Protein AF-A0A9P0HKT9-F1 (afdb_monomer)

Solvent-accessible surface area (backbone atoms only — not comparable to full-atom values): 26488 Å² total; per-residue (Å²): 141,79,86,85,72,79,62,74,53,75,41,81,92,65,44,32,40,42,47,55,76,70,94,88,58,95,70,80,57,99,74,50,82,69,43,36,31,47,31,51,54,94,96,38,82,43,80,47,64,74,95,75,92,70,64,68,67,42,55,51,41,48,60,71,50,47,49,56,49,53,53,52,57,72,70,48,70,85,82,59,90,64,77,60,66,41,68,87,40,60,63,69,60,31,54,53,42,30,54,52,49,43,72,70,41,48,71,61,51,61,74,62,64,66,62,96,63,68,60,71,60,53,53,55,30,37,42,36,52,43,22,49,52,48,55,62,52,53,93,55,76,45,33,36,36,29,44,40,36,58,67,35,59,50,47,42,52,40,40,75,72,64,25,54,51,39,21,33,17,63,44,85,42,78,38,52,81,71,56,60,88,84,50,44,73,42,69,44,81,88,54,93,51,94,78,53,54,49,67,78,31,45,30,37,34,20,64,54,19,35,60,46,46,60,45,47,55,52,34,20,53,69,19,28,94,77,27,30,39,40,37,31,55,67,53,65,36,33,84,48,40,47,73,55,76,74,83,51,84,93,43,55,63,67,58,43,43,51,53,53,49,50,52,53,27,48,60,51,35,34,44,67,45,80,34,29,53,85,44,95,54,94,59,32,54,30,44,36,53,74,45,68,74,64,59,82,89,46,46,68,62,48,51,50,54,38,49,53,53,52,50,51,59,32,46,79,67,73,68,55,77,63,58,70,79,66,68,64,78,74,80,83,46,83,82,79,48,66,62,67,60,54,50,48,54,52,49,54,54,51,50,50,36,47,70,75,30,84,92,60,99,59,84,80,37,39,52,76,40,46,51,68,60,57,53,68,73,42,51,74,64,57,50,50,55,37,50,76,66,80,51,29,67,70,42,54,45,59,75,40,44,84,54,30,41,78,54,95,68,24,36,28,48,38,74,89,68,84,55,92,73,64,102,78,74,80,65,87,47,73,27,63,40,50,79,70,36,96,77,39,47,96,57,56,59,94,43,37,88,32,36,67,73,135

Sequence (454 aa):
MFCKKKILFSDFTKQAIVFIKPVSGERDNLVTNLPYAISFRNKTLILSTVEKGLNDDSLMWLEQMLLPKLSCWMESDHNSTALNSNQLISMNKYLSTYSLLKEKYFHSILKFWNESTNPEKFINEDIAIASYLIVLWGDKCQRFVDLGCGNGLLVYILSGEGHNGVGIDLRARKIWNSYPDFVKLKVDTIAPSLDCVFPEADWVIGNHSDELTPWIPIIASRSSFTTNFFILPCCPFELNGHKYIRNNTSKSCYSDYMDYLENICYVCGIEVERDRLKIPSTKRLCLVSKKRLYKSSDQLSKQAEVNDFVNLKLTSSGGLKMKLRSPEEKVKNCTQLNKEYLEEVVFDIANYIIKSSPIIPSWREGEFVSIRDLASLLSPDRRKFLKDQCGGLQTLLRNHHHVFLVYNGKVKLRKPTIKKLLPKTIKEKKCWFFYNHPDSCPLSDEHCTYKHLS

Radius of gyration: 27.26 Å; Cα contacts (8 Å, |Δi|>4): 625; chains: 1; bounding box: 66×47×71 Å

Organism: Nezara viridula (NCBI:txid85310)

Secondary structure (DSSP, 8-state):
-------EEEETTTTEEEE---TT--SPPSS-SS-EEEEEETTEEEEEE--SSS-HHHHHHIIIIIHHHHHHHHHS-TT--PPPBTTTS-HHHHHHHHHHHHHHHHHHHHHH--SSS-HHHHHHHHHHHHHHHHHHHTT---EEEEET-TT-HHHHHHHHTT-EEEEEESS--GGGGGS-TT-EEEE-----STT---TT-SEEEEES-GGGGGGHHHHHHHH-TT-EEEEE--S-B-TTSSBPPPS-TTS-HHHHHHHHHHHHHHHTTEEEEEEE--SSSS--EEEEEEEESS-GGGHHHHHHHHHHHHHHHHHTTTSPPP-PPPSS-----TTSS-HHHHHHHHHHHHHHHHHTS---SS------EEHHHHHHHS-HHHHHHHHHTTSHHHHHHHHTTTTEEEETTEEEE---------TT----SB-HHHHH-TT--SS-TTT-SSBS--

Nearest PDB structures (foldseek):
  7pd7-assembly1_A  TM=5.978E-01  e=1.843E-05  Chondromyces crocatus
  3ege-assembly1_A  TM=6.299E-01  e=2.463E-04  Trichormus variabilis ATCC 29413
  4e2z-assembly1_A  TM=4.079E-01  e=2.967E-06  Micromonospora chalcea
  7zkg-assembly1_A  TM=5.271E-01  e=3.721E-04  Streptomyces griseofuscus
  5t67-assembly1_A  TM=3.843E-01  e=1.023E-05  Actinomadura kijaniata

InterPro domains:
  IPR011671 tRNA (uracil-O(2)-)-methyltransferase [PF07757] (89-186)
  IPR011671 tRNA (uracil-O(2)-)-methyltransferase [PTHR21210] (52-414)
  IPR029063 S-adenosyl-L-methionine-dependent methyltransferase superfamily [G3DSA:3.40.50.150] (100-175)
  IPR029063 S-adenosyl-L-methionine-dependent methyltransferase superfamily [SSF53335] (99-210)

pLDDT: mean 82.21, std 16.23, range [25.59, 98.69]

Foldseek 3Di:
DDDPDFDWDDDVVFQKTKGADDPPDPDDDPAANWIWMWHADPNDTDIDTDPDDDDPRNVCCCPVPVVVVVVVVVPDDPPDPDFDFLPLFDPVQLVVQLVVLCVVPLVVCVVLDDDPDDSVQVLSQLSLVLSSVCRNCDPDQFEEEEEQCPQLNNQLSSVVVPHQYEYEHCEYDPSVVVGDPSRHYDNDDCQLDLPLAALRGLEYEYEQNQQCQLVRLVRQLSHHQRRKYKHQHDFQADPLRDGDDQPDPVDDSVVSSVVVSVVSNVLSQWDWDWHATPHPDPSGIMIITDHGNDDPVCSVVSNVSNVVVSVCRCVVVPNDRRDDDDSDPPPLPCVPDPVVVLVVLVLVLQVVQQVQADDDPDFRQGDWDAVVVSLVPDDPVRQVVQVVSPQGPLVSQVVVVLQWDDDPRIITGDQFDFDPDDPDDDAPAARCQQVRPPVHHPDDCVRGSHHNDD

Mean predicted aligned error: 16.15 Å

Structure (mmCIF, N/CA/C/O backbone):
data_AF-A0A9P0HKT9-F1
#
_entry.id   AF-A0A9P0HKT9-F1
#
loop_
_atom_site.group_PDB
_atom_site.id
_atom_site.type_symbol
_atom_site.label_atom_id
_atom_site.label_alt_id
_atom_site.label_comp_id
_atom_site.label_asym_id
_atom_site.label_entity_id
_atom_site.label_seq_id
_atom_site.pdbx_PDB_ins_code
_atom_site.Cartn_x
_atom_site.Cartn_y
_atom_site.Cartn_z
_atom_site.occupancy
_atom_site.B_iso_or_equiv
_atom_site.auth_seq_id
_atom_site.auth_comp_id
_atom_site.auth_asym_id
_atom_site.auth_atom_id
_atom_site.pdbx_PDB_model_num
ATOM 1 N N . MET A 1 1 ? 13.766 -19.895 27.216 1.00 35.94 1 MET A N 1
ATOM 2 C CA . MET A 1 1 ? 15.117 -19.920 27.829 1.00 35.94 1 MET A CA 1
ATOM 3 C C . MET A 1 1 ? 15.997 -20.701 26.849 1.00 35.94 1 MET A C 1
ATOM 5 O O . MET A 1 1 ? 15.744 -21.875 26.678 1.00 35.94 1 MET A O 1
ATOM 9 N N . PHE A 1 2 ? 16.790 -20.131 25.938 1.00 25.59 2 PHE A N 1
ATOM 10 C CA . PHE A 1 2 ? 17.897 -19.182 26.061 1.00 25.59 2 PHE A CA 1
ATOM 11 C C . PHE A 1 2 ? 17.807 -18.077 24.993 1.00 25.59 2 PHE A C 1
ATOM 13 O O . PHE A 1 2 ? 17.621 -18.351 23.810 1.00 25.59 2 PHE A O 1
ATOM 20 N N . CYS A 1 3 ? 17.986 -16.824 25.406 1.00 28.86 3 CYS A N 1
ATOM 21 C CA . CYS A 1 3 ? 18.185 -15.695 24.501 1.00 28.86 3 CYS A CA 1
ATOM 22 C C . CYS A 1 3 ? 19.581 -15.830 23.863 1.00 28.86 3 CYS A C 1
ATOM 24 O O . CYS A 1 3 ? 20.589 -15.588 24.531 1.00 28.86 3 CYS A O 1
ATOM 26 N N . LYS A 1 4 ? 19.671 -16.289 22.606 1.00 34.31 4 LYS A N 1
ATOM 27 C CA . LYS A 1 4 ? 20.958 -16.422 21.899 1.00 34.31 4 LYS A CA 1
ATOM 28 C C . LYS A 1 4 ? 21.445 -15.031 21.481 1.00 34.31 4 LYS A C 1
ATOM 30 O O . LYS A 1 4 ? 21.017 -14.475 20.473 1.00 34.31 4 LYS A O 1
ATOM 35 N N . LYS A 1 5 ? 22.310 -14.453 22.318 1.00 35.47 5 LYS A N 1
ATOM 36 C CA . LYS A 1 5 ? 22.952 -13.146 22.127 1.00 35.47 5 LYS A CA 1
ATOM 37 C C . LYS A 1 5 ? 23.824 -13.158 20.862 1.00 35.47 5 LYS A C 1
ATOM 39 O O . LYS A 1 5 ? 24.727 -13.983 20.748 1.00 35.47 5 LYS A O 1
ATOM 44 N N . LYS A 1 6 ? 23.610 -12.205 19.946 1.00 40.00 6 LYS A N 1
ATOM 45 C CA . LYS A 1 6 ? 24.685 -11.739 19.054 1.00 40.00 6 LYS A CA 1
ATOM 46 C C . LYS A 1 6 ? 25.770 -11.143 19.947 1.00 40.00 6 LYS A C 1
ATOM 48 O O . LYS A 1 6 ? 25.463 -10.272 20.759 1.00 40.00 6 LYS A O 1
ATOM 53 N N . ILE A 1 7 ? 27.004 -11.615 19.822 1.00 40.00 7 ILE A N 1
ATOM 54 C CA . ILE A 1 7 ? 28.131 -11.004 20.525 1.00 40.00 7 ILE A CA 1
ATOM 55 C C . ILE A 1 7 ? 28.653 -9.894 19.618 1.00 40.00 7 ILE A C 1
ATOM 57 O O . ILE A 1 7 ? 29.299 -10.158 18.609 1.00 40.00 7 ILE A O 1
ATOM 61 N N . LEU A 1 8 ? 28.282 -8.659 19.945 1.00 43.34 8 LEU A N 1
ATOM 62 C CA . LEU A 1 8 ? 28.832 -7.463 19.324 1.00 43.34 8 LEU A CA 1
ATOM 63 C C . LEU A 1 8 ? 30.017 -7.021 20.187 1.00 43.34 8 LEU A C 1
ATOM 65 O O . LEU A 1 8 ? 29.817 -6.587 21.321 1.00 43.34 8 LEU A O 1
ATOM 69 N N . PHE A 1 9 ? 31.239 -7.154 19.677 1.00 41.78 9 PHE A N 1
ATOM 70 C CA . PHE A 1 9 ? 32.392 -6.502 20.293 1.00 41.78 9 PHE A CA 1
ATOM 71 C C . PHE A 1 9 ? 32.518 -5.105 19.693 1.00 41.78 9 PHE A C 1
ATOM 73 O O . PHE A 1 9 ? 32.882 -4.957 18.525 1.00 41.78 9 PHE A O 1
ATOM 80 N N . SER A 1 10 ? 32.184 -4.095 20.493 1.00 42.25 10 SER A N 1
ATOM 81 C CA . SER A 1 10 ? 32.426 -2.692 20.165 1.00 42.25 10 SER A CA 1
ATOM 82 C C . SER A 1 10 ? 33.720 -2.258 20.841 1.00 42.25 10 SER A C 1
ATOM 84 O O . SER A 1 10 ? 33.728 -1.984 22.040 1.00 42.25 10 SER A O 1
ATOM 86 N N . ASP A 1 11 ? 34.815 -2.210 20.085 1.00 44.59 11 ASP A N 1
ATOM 87 C CA . ASP A 1 11 ? 36.063 -1.618 20.562 1.00 44.59 11 ASP A CA 1
ATOM 88 C C . ASP A 1 11 ? 36.125 -0.155 20.102 1.00 44.59 11 ASP A C 1
ATOM 90 O O . ASP A 1 11 ? 36.574 0.171 18.997 1.00 44.59 11 ASP A O 1
ATOM 94 N N . PHE A 1 12 ? 35.646 0.742 20.967 1.00 47.00 12 PHE A N 1
ATOM 95 C CA . PHE A 1 12 ? 35.650 2.184 20.715 1.00 47.00 12 PHE A CA 1
ATOM 96 C C . PHE A 1 12 ? 37.058 2.795 20.722 1.00 47.00 12 PHE A C 1
ATOM 98 O O . PHE A 1 12 ? 37.223 3.911 20.239 1.00 47.00 12 PHE A O 1
ATOM 105 N N . THR A 1 13 ? 38.084 2.068 21.185 1.00 51.84 13 THR A N 1
ATOM 106 C CA . THR A 1 13 ? 39.481 2.524 21.078 1.00 51.84 13 THR A CA 1
ATOM 107 C C . THR A 1 13 ? 40.054 2.308 19.675 1.00 51.84 13 THR A C 1
ATOM 109 O O . THR A 1 13 ? 40.990 2.997 19.275 1.00 51.84 13 THR A O 1
ATOM 112 N N . LYS A 1 14 ? 39.462 1.397 18.887 1.00 53.00 14 LYS A N 1
ATOM 113 C CA . LYS A 1 14 ? 39.922 1.024 17.536 1.00 53.00 14 LYS A CA 1
ATOM 114 C C . LYS A 1 14 ? 38.978 1.423 16.402 1.00 53.00 14 LYS A C 1
ATOM 116 O O . LYS A 1 14 ? 39.288 1.088 15.254 1.00 53.00 14 LYS A O 1
ATOM 121 N N . GLN A 1 15 ? 37.863 2.094 16.718 1.00 66.00 15 GLN A N 1
ATOM 122 C CA . GLN A 1 15 ? 36.774 2.420 15.784 1.00 66.00 15 GLN A CA 1
ATOM 123 C C . GLN A 1 15 ? 36.363 1.198 14.942 1.00 66.00 15 GLN A C 1
ATOM 125 O O . GLN A 1 15 ? 36.231 1.288 13.723 1.00 66.00 15 GLN A O 1
ATOM 130 N N . ALA A 1 16 ? 36.218 0.034 15.587 1.00 73.12 16 ALA A N 1
ATOM 131 C CA . ALA A 1 16 ? 35.950 -1.234 14.914 1.00 73.12 16 ALA A CA 1
ATOM 132 C C . ALA A 1 16 ? 34.804 -2.010 15.578 1.00 73.12 16 ALA A C 1
ATOM 134 O O . ALA A 1 16 ? 34.718 -2.099 16.804 1.00 73.12 16 ALA A O 1
ATOM 135 N N . ILE A 1 17 ? 33.945 -2.599 14.745 1.00 78.25 17 ILE A N 1
ATOM 136 C CA . ILE A 1 17 ? 32.855 -3.492 15.139 1.00 78.25 17 ILE A CA 1
ATOM 137 C C . ILE A 1 17 ? 33.064 -4.825 14.430 1.00 78.25 17 ILE A C 1
ATOM 139 O O . ILE A 1 17 ? 33.171 -4.867 13.204 1.00 78.25 17 ILE A O 1
ATOM 143 N N . VAL A 1 18 ? 33.095 -5.913 15.198 1.00 79.12 18 VAL A N 1
ATOM 144 C CA . VAL A 1 18 ? 33.280 -7.271 14.669 1.00 79.12 18 VAL A CA 1
ATOM 145 C C . VAL A 1 18 ? 31.976 -8.059 14.773 1.00 79.12 18 VAL A C 1
ATOM 147 O O . VAL A 1 18 ? 31.333 -8.091 15.822 1.00 79.12 18 VAL A O 1
ATOM 150 N N . PHE A 1 19 ? 31.603 -8.716 13.678 1.00 77.19 19 PHE A N 1
ATOM 151 C CA . PHE A 1 19 ? 30.432 -9.572 13.551 1.00 77.19 19 PHE A CA 1
ATOM 152 C C . PHE A 1 19 ? 30.890 -11.024 13.423 1.00 77.19 19 PHE A C 1
ATOM 154 O O . PHE A 1 19 ? 31.560 -11.388 12.460 1.00 77.19 19 PHE A O 1
ATOM 161 N N . ILE A 1 20 ? 30.526 -11.859 14.399 1.00 73.06 20 ILE A N 1
ATOM 162 C CA . ILE A 1 20 ? 30.882 -13.283 14.437 1.00 73.06 20 ILE A CA 1
ATOM 163 C C . ILE A 1 20 ? 29.611 -14.099 14.681 1.00 73.06 20 ILE A C 1
ATOM 165 O O . ILE A 1 20 ? 28.790 -13.744 15.532 1.00 73.06 20 ILE A O 1
ATOM 169 N N . LYS A 1 21 ? 29.436 -15.201 13.940 1.00 64.75 21 LYS A N 1
ATOM 170 C CA . LYS A 1 21 ? 28.351 -16.155 14.197 1.00 64.75 21 LYS A CA 1
ATOM 171 C C . LYS A 1 21 ? 28.647 -16.923 15.497 1.00 64.75 21 LYS A C 1
ATOM 173 O O . LYS A 1 21 ? 29.730 -17.493 15.617 1.00 64.75 21 LYS A O 1
ATOM 178 N N . PRO A 1 22 ? 27.720 -16.979 16.468 1.00 58.78 22 PRO A N 1
ATOM 179 C CA . PRO A 1 22 ? 27.891 -17.842 17.631 1.00 58.78 22 PRO A CA 1
ATOM 180 C C . PRO A 1 22 ? 27.866 -19.322 17.210 1.00 58.78 22 PRO A C 1
ATOM 182 O O . PRO A 1 22 ? 27.012 -19.735 16.428 1.00 58.78 22 PRO A O 1
ATOM 185 N N . VAL A 1 23 ? 28.791 -20.115 17.761 1.00 55.78 23 VAL A N 1
ATOM 186 C CA . VAL A 1 23 ? 29.102 -21.508 17.368 1.00 55.78 23 VAL A CA 1
ATOM 187 C C . VAL A 1 23 ? 27.916 -22.483 17.525 1.00 55.78 23 VAL A C 1
ATOM 189 O O . VAL A 1 23 ? 27.888 -23.528 16.891 1.00 55.78 23 VAL A O 1
ATOM 192 N N . SER A 1 24 ? 26.899 -22.148 18.324 1.00 51.50 24 SER A N 1
ATOM 193 C CA . SER A 1 24 ? 25.846 -23.079 18.767 1.00 51.50 24 SER A CA 1
ATOM 194 C C . SER A 1 24 ? 24.438 -22.805 18.203 1.00 51.50 24 SER A C 1
ATOM 196 O O . SER A 1 24 ? 23.433 -22.972 18.903 1.00 51.50 24 SER A O 1
ATOM 198 N N . GLY A 1 25 ? 24.308 -22.354 16.950 1.00 49.72 25 GLY A N 1
ATOM 199 C CA . GLY A 1 25 ? 23.006 -22.056 16.330 1.00 49.72 25 GLY A CA 1
ATOM 200 C C . GLY A 1 25 ? 22.781 -22.713 14.967 1.00 49.72 25 GLY A C 1
ATOM 201 O O . GLY A 1 25 ? 23.465 -22.360 14.014 1.00 49.72 25 GLY A O 1
ATOM 202 N N . GLU A 1 26 ? 21.756 -23.569 14.867 1.00 48.09 26 GLU A N 1
ATOM 203 C CA . GLU A 1 26 ? 21.276 -24.226 13.631 1.00 48.09 26 GLU A CA 1
ATOM 204 C C . GLU A 1 26 ? 20.590 -23.284 12.621 1.00 48.09 26 GLU A C 1
ATOM 206 O O . GLU A 1 26 ? 20.204 -23.722 11.545 1.00 48.09 26 GLU A O 1
ATOM 211 N N . ARG A 1 27 ? 20.423 -21.986 12.920 1.00 46.69 27 ARG A N 1
ATOM 212 C CA . ARG A 1 27 ? 19.854 -21.044 11.940 1.00 46.69 27 ARG A CA 1
ATOM 213 C C . ARG A 1 27 ? 20.921 -20.547 10.968 1.00 46.69 27 ARG A C 1
ATOM 215 O O . ARG A 1 27 ? 22.001 -20.100 11.379 1.00 46.69 27 ARG A O 1
ATOM 222 N N . ASP A 1 28 ? 20.580 -20.550 9.686 1.00 52.50 28 ASP A N 1
ATOM 223 C CA . ASP A 1 28 ? 21.300 -19.793 8.670 1.00 52.50 28 ASP A CA 1
ATOM 224 C C . ASP A 1 28 ? 21.194 -18.294 8.972 1.00 52.50 28 ASP A C 1
ATOM 226 O O . ASP A 1 28 ? 20.120 -17.768 9.279 1.00 52.50 28 ASP A O 1
ATOM 230 N N . ASN A 1 29 ? 22.325 -17.584 8.947 1.00 53.94 29 ASN A N 1
ATOM 231 C CA . ASN A 1 29 ? 22.294 -16.130 9.051 1.00 53.94 29 ASN A CA 1
ATOM 232 C C . ASN A 1 29 ? 21.554 -15.571 7.828 1.00 53.94 29 ASN A C 1
ATOM 234 O O . ASN A 1 29 ? 21.875 -15.931 6.703 1.00 53.94 29 ASN A O 1
ATOM 238 N N . LEU A 1 30 ? 20.644 -14.613 8.042 1.00 51.97 30 LEU A N 1
ATOM 239 C CA . LEU A 1 30 ? 19.853 -13.935 6.996 1.00 51.97 30 LEU A CA 1
ATOM 240 C C . LEU A 1 30 ? 20.679 -13.266 5.874 1.00 51.97 30 LEU A C 1
ATOM 242 O O . LEU A 1 30 ? 20.093 -12.713 4.947 1.00 51.97 30 LEU A O 1
ATOM 246 N N . VAL A 1 31 ? 22.006 -13.206 6.009 1.00 58.03 31 VAL A N 1
ATOM 247 C CA . VAL A 1 31 ? 22.872 -12.341 5.207 1.00 58.03 31 VAL A CA 1
ATOM 248 C C . VAL A 1 31 ? 24.210 -13.003 4.872 1.00 58.03 31 VAL A C 1
ATOM 250 O O . VAL A 1 31 ? 24.513 -13.193 3.704 1.00 58.03 31 VAL A O 1
ATOM 253 N N . THR A 1 32 ? 25.026 -13.338 5.876 1.00 64.81 32 THR A N 1
ATOM 254 C CA . THR A 1 32 ? 26.320 -14.004 5.665 1.00 64.81 32 THR A CA 1
ATOM 255 C C . THR A 1 32 ? 26.716 -14.832 6.884 1.00 64.81 32 THR A C 1
ATOM 257 O O . THR A 1 32 ? 26.472 -14.441 8.031 1.00 64.81 32 THR A O 1
ATOM 260 N N . ASN A 1 33 ? 27.312 -15.998 6.637 1.00 68.50 33 ASN A N 1
ATOM 261 C CA . ASN A 1 33 ? 27.911 -16.847 7.669 1.00 68.50 33 ASN A CA 1
ATOM 262 C C . ASN A 1 33 ? 29.400 -16.514 7.904 1.00 68.50 33 ASN A C 1
ATOM 264 O O . ASN A 1 33 ? 29.995 -17.057 8.834 1.00 68.50 33 ASN A O 1
ATOM 268 N N . LEU A 1 34 ? 29.990 -15.616 7.105 1.00 74.31 34 LEU A N 1
ATOM 269 C CA . LEU A 1 34 ? 31.380 -15.193 7.257 1.00 74.31 34 LEU A CA 1
ATOM 270 C C . LEU A 1 34 ? 31.532 -14.221 8.432 1.00 74.31 34 LEU A C 1
ATOM 272 O O . LEU A 1 34 ? 30.761 -13.262 8.529 1.00 74.31 34 LEU A O 1
ATOM 276 N N . PRO A 1 35 ? 32.531 -14.409 9.312 1.00 79.19 35 PRO A N 1
ATOM 277 C CA . PRO A 1 35 ? 32.913 -13.364 10.243 1.00 79.19 35 PRO A CA 1
ATOM 278 C C . PRO A 1 35 ? 33.488 -12.175 9.466 1.00 79.19 35 PRO A C 1
ATOM 280 O O . PRO A 1 35 ? 34.337 -12.336 8.585 1.00 79.19 35 PRO A O 1
ATOM 283 N N . TYR A 1 36 ? 33.029 -10.972 9.791 1.00 83.75 36 TYR A N 1
ATOM 284 C CA . TYR A 1 36 ? 33.521 -9.742 9.178 1.00 83.75 36 TYR A CA 1
ATOM 285 C C . TYR A 1 36 ? 33.623 -8.621 10.210 1.00 83.75 36 TYR A C 1
ATOM 287 O O . TYR A 1 36 ? 32.925 -8.614 11.223 1.00 83.75 36 TYR A O 1
ATOM 295 N N . ALA A 1 37 ? 34.503 -7.664 9.958 1.00 84.75 37 ALA A N 1
ATOM 296 C CA . ALA A 1 37 ? 34.713 -6.490 10.781 1.00 84.75 37 ALA A CA 1
ATOM 297 C C . ALA A 1 37 ? 34.545 -5.233 9.934 1.00 84.75 37 ALA A C 1
ATOM 299 O O . ALA A 1 37 ? 35.047 -5.157 8.815 1.00 84.75 37 ALA A O 1
ATOM 300 N N . ILE A 1 38 ? 33.854 -4.246 10.489 1.00 86.12 38 ILE A N 1
ATOM 301 C CA . ILE A 1 38 ? 33.786 -2.897 9.938 1.00 86.12 38 ILE A CA 1
ATOM 302 C C . ILE A 1 38 ? 34.668 -2.034 10.823 1.00 86.12 38 ILE A C 1
ATOM 304 O O . ILE A 1 38 ? 34.452 -1.977 12.033 1.00 86.12 38 ILE A O 1
ATOM 308 N N . SER A 1 39 ? 35.651 -1.364 10.236 1.00 84.62 39 SER A N 1
ATOM 309 C CA . SER A 1 39 ? 36.467 -0.388 10.947 1.00 84.62 39 SER A CA 1
ATOM 310 C C . SER A 1 39 ? 36.551 0.922 10.184 1.00 84.62 39 SER A C 1
ATOM 312 O O . SER A 1 39 ? 36.482 0.946 8.958 1.00 84.62 39 SER A O 1
ATOM 314 N N . PHE A 1 40 ? 36.674 2.018 10.918 1.00 78.25 40 PHE A N 1
ATOM 315 C CA . PHE A 1 40 ? 36.877 3.339 10.352 1.00 78.25 40 PHE A CA 1
ATOM 316 C C . PHE A 1 40 ? 38.213 3.868 10.857 1.00 78.25 40 PHE A C 1
ATOM 318 O O . PHE A 1 40 ? 38.428 3.950 12.060 1.00 78.25 40 PHE A O 1
ATOM 325 N N . ARG A 1 41 ? 39.156 4.148 9.956 1.00 79.56 41 ARG A N 1
ATOM 326 C CA . ARG A 1 41 ? 40.481 4.681 10.311 1.00 79.56 41 ARG A CA 1
ATOM 327 C C . ARG A 1 41 ? 40.955 5.628 9.228 1.00 79.56 41 ARG A C 1
ATOM 329 O O . ARG A 1 41 ? 40.790 5.338 8.051 1.00 79.56 41 ARG A O 1
ATOM 336 N N . ASN A 1 42 ? 41.556 6.755 9.611 1.00 77.38 42 ASN A N 1
ATOM 337 C CA . ASN A 1 42 ? 42.114 7.737 8.671 1.00 77.38 42 ASN A CA 1
ATOM 338 C C . ASN A 1 42 ? 41.124 8.148 7.563 1.00 77.38 42 ASN A C 1
ATOM 340 O O . ASN A 1 42 ? 41.470 8.152 6.385 1.00 77.38 42 ASN A O 1
ATOM 344 N N . LYS A 1 43 ? 39.866 8.438 7.932 1.00 72.62 43 LYS A N 1
ATOM 345 C CA . LYS A 1 43 ? 38.768 8.751 6.993 1.00 72.62 43 LYS A CA 1
ATOM 346 C C . LYS A 1 43 ? 38.453 7.648 5.969 1.00 72.62 43 LYS A C 1
ATOM 348 O O . LYS A 1 43 ? 37.740 7.897 5.006 1.00 72.62 43 LYS A O 1
ATOM 353 N N . THR A 1 44 ? 38.945 6.434 6.190 1.00 75.31 44 THR A N 1
ATOM 354 C CA . THR A 1 44 ? 38.736 5.281 5.318 1.00 75.31 44 THR A CA 1
ATOM 355 C C . THR A 1 44 ? 37.876 4.255 6.040 1.00 75.31 44 THR A C 1
ATOM 357 O O . THR A 1 44 ? 38.174 3.856 7.170 1.00 75.31 44 THR A O 1
ATOM 360 N N . LEU A 1 45 ? 36.797 3.832 5.386 1.00 80.44 45 LEU A N 1
ATOM 361 C CA . LEU A 1 45 ? 35.999 2.693 5.816 1.00 80.44 45 LEU A CA 1
ATOM 362 C C . LEU A 1 45 ? 36.667 1.407 5.323 1.00 80.44 45 LEU A C 1
ATOM 364 O O . LEU A 1 45 ? 36.929 1.255 4.134 1.00 80.44 45 LEU A O 1
ATOM 368 N N . ILE A 1 46 ? 36.923 0.480 6.238 1.00 82.81 46 ILE A N 1
ATOM 369 C CA . ILE A 1 46 ? 37.582 -0.793 5.958 1.00 82.81 46 ILE A CA 1
ATOM 370 C C . ILE A 1 46 ? 36.633 -1.918 6.362 1.00 82.81 46 ILE A C 1
ATOM 372 O O . ILE A 1 46 ? 36.258 -2.039 7.532 1.00 82.81 46 ILE A O 1
ATOM 376 N N . LEU A 1 47 ? 36.272 -2.754 5.390 1.00 84.12 47 LEU A N 1
ATOM 377 C CA . LEU A 1 47 ? 35.565 -4.011 5.606 1.00 84.12 47 LEU A CA 1
ATOM 378 C C . LEU A 1 47 ? 36.580 -5.155 5.529 1.00 84.12 47 LEU A C 1
ATOM 380 O O . LEU A 1 47 ? 37.213 -5.354 4.497 1.00 84.12 47 LEU A O 1
ATOM 384 N N . SER A 1 48 ? 36.749 -5.893 6.622 1.00 84.44 48 SER A N 1
ATOM 385 C CA . SER A 1 48 ? 37.668 -7.033 6.703 1.00 84.44 48 SER A CA 1
ATOM 386 C C . SER A 1 48 ? 36.885 -8.319 6.919 1.00 84.44 48 SER A C 1
ATOM 388 O O . SER A 1 48 ? 35.944 -8.343 7.706 1.00 84.44 48 SER A O 1
ATOM 390 N N . THR A 1 49 ? 37.269 -9.404 6.259 1.00 82.56 49 THR A N 1
ATOM 391 C CA . THR A 1 49 ? 36.669 -10.732 6.453 1.00 82.56 49 THR A CA 1
ATOM 392 C C . THR A 1 49 ? 37.729 -11.815 6.256 1.00 82.56 49 THR A C 1
ATOM 394 O O . THR A 1 49 ? 38.865 -11.509 5.897 1.00 82.56 49 THR A O 1
ATOM 397 N N . VAL A 1 50 ? 37.395 -13.068 6.564 1.00 76.94 50 VAL A N 1
ATOM 398 C CA . VAL A 1 50 ? 38.313 -14.204 6.416 1.00 76.94 50 VAL A CA 1
ATOM 399 C C . VAL A 1 50 ? 38.385 -14.655 4.957 1.00 76.94 50 VAL A C 1
ATOM 401 O O . VAL A 1 50 ? 37.370 -14.769 4.282 1.00 76.94 50 VAL A O 1
ATOM 404 N N . GLU A 1 51 ? 39.596 -14.945 4.486 1.00 65.44 51 GLU A N 1
ATOM 405 C CA . GLU A 1 51 ? 39.896 -15.231 3.074 1.00 65.44 51 GLU A CA 1
ATOM 406 C C . GLU A 1 51 ? 39.486 -16.652 2.620 1.00 65.44 51 GLU A C 1
ATOM 408 O O . GLU A 1 51 ? 39.567 -16.973 1.439 1.00 65.44 51 GLU A O 1
ATOM 413 N N . LYS A 1 52 ? 39.041 -17.541 3.525 1.00 55.97 52 LYS A N 1
ATOM 414 C CA . LYS A 1 52 ? 38.890 -18.978 3.219 1.00 55.97 52 LYS A CA 1
ATOM 415 C C . LYS A 1 52 ? 37.468 -19.537 3.342 1.00 55.97 52 LYS A C 1
ATOM 417 O O . LYS A 1 52 ? 36.921 -19.631 4.436 1.00 55.97 52 LYS A O 1
ATOM 422 N N . GLY A 1 53 ? 36.988 -20.088 2.221 1.00 56.72 53 GLY A N 1
ATOM 423 C CA . GLY A 1 53 ? 36.278 -21.375 2.193 1.00 56.72 53 GLY A CA 1
ATOM 424 C C . GLY A 1 53 ? 34.750 -21.381 2.282 1.00 56.72 53 GLY A C 1
ATOM 425 O O . GLY A 1 53 ? 34.196 -22.441 2.556 1.00 56.72 53 GLY A O 1
ATOM 426 N N . LEU A 1 54 ? 34.052 -20.265 2.058 1.00 53.06 54 LEU A N 1
ATOM 427 C CA . LEU A 1 54 ? 32.583 -20.210 2.103 1.00 53.06 54 LEU A CA 1
ATOM 428 C C . LEU A 1 54 ? 32.026 -19.411 0.914 1.00 53.06 54 LEU A C 1
ATOM 430 O O . LEU A 1 54 ? 32.627 -18.422 0.511 1.00 53.06 54 LEU A O 1
ATOM 434 N N . ASN A 1 55 ? 30.899 -19.893 0.378 1.00 57.03 55 ASN A N 1
ATOM 435 C CA . ASN A 1 55 ? 30.190 -19.490 -0.845 1.00 57.03 55 ASN A CA 1
ATOM 436 C C . ASN A 1 55 ? 30.409 -18.039 -1.320 1.00 57.03 55 ASN A C 1
ATOM 438 O O . ASN A 1 55 ? 30.214 -17.092 -0.553 1.00 57.03 55 ASN A O 1
ATOM 442 N N . ASP A 1 56 ? 30.696 -17.903 -2.620 1.00 62.88 56 ASP A N 1
ATOM 443 C CA . ASP A 1 56 ? 30.905 -16.648 -3.366 1.00 62.88 56 ASP A CA 1
ATOM 444 C C . ASP A 1 56 ? 29.848 -15.574 -3.024 1.00 62.88 56 ASP A C 1
ATOM 446 O O . ASP A 1 56 ? 30.172 -14.421 -2.746 1.00 62.88 56 ASP A O 1
ATOM 450 N N . ASP A 1 57 ? 28.586 -15.985 -2.857 1.00 65.56 57 ASP A N 1
ATOM 451 C CA . ASP A 1 57 ? 27.453 -15.112 -2.518 1.00 65.56 57 ASP A CA 1
ATOM 452 C C . ASP A 1 57 ? 27.655 -14.263 -1.248 1.00 65.56 57 ASP A C 1
ATOM 454 O O . ASP A 1 57 ? 27.190 -13.123 -1.171 1.00 65.56 57 ASP A O 1
ATOM 458 N N . SER A 1 58 ? 28.347 -14.792 -0.230 1.00 72.06 58 SER A N 1
ATOM 459 C CA . SER A 1 58 ? 28.578 -14.077 1.035 1.00 72.06 58 SER A CA 1
ATOM 460 C C . SER A 1 58 ? 29.621 -12.967 0.894 1.00 72.06 58 SER A C 1
ATOM 462 O O . SER A 1 58 ? 29.457 -11.897 1.486 1.00 72.06 58 SER A O 1
ATOM 464 N N . LEU A 1 59 ? 30.674 -13.207 0.105 1.00 74.88 59 LEU A N 1
ATOM 465 C CA . LEU A 1 59 ? 31.682 -12.199 -0.231 1.00 74.88 59 LEU A CA 1
ATOM 466 C C . LEU A 1 59 ? 31.095 -11.158 -1.185 1.00 74.88 59 LEU A C 1
ATOM 468 O O . LEU A 1 59 ? 31.205 -9.962 -0.917 1.00 74.88 59 LEU A O 1
ATOM 472 N N . MET A 1 60 ? 30.370 -11.605 -2.214 1.00 74.81 60 MET A N 1
ATOM 473 C CA . MET A 1 60 ? 29.653 -10.727 -3.136 1.00 74.81 60 MET A CA 1
ATOM 474 C C . MET A 1 60 ? 28.676 -9.805 -2.404 1.00 74.81 60 MET A C 1
ATOM 476 O O . MET A 1 60 ? 28.607 -8.618 -2.709 1.00 74.81 60 MET A O 1
ATOM 480 N N . TRP A 1 61 ? 27.934 -10.300 -1.409 1.00 79.06 61 TRP A N 1
ATOM 481 C CA . TRP A 1 61 ? 27.040 -9.448 -0.625 1.00 79.06 61 TRP A CA 1
ATOM 482 C C . TRP A 1 61 ? 27.806 -8.400 0.198 1.00 79.06 61 TRP A C 1
ATOM 484 O O . TRP A 1 61 ? 27.416 -7.229 0.229 1.00 79.06 61 TRP A O 1
ATOM 494 N N . LEU A 1 62 ? 28.905 -8.789 0.851 1.00 80.69 62 LEU A N 1
ATOM 495 C CA . LEU A 1 62 ? 29.746 -7.869 1.622 1.00 80.69 62 LEU A CA 1
ATOM 496 C C . LEU A 1 62 ? 30.319 -6.751 0.731 1.00 80.69 62 LEU A C 1
ATOM 498 O O . LEU A 1 62 ? 30.226 -5.572 1.081 1.00 80.69 62 LEU A O 1
ATOM 502 N N . GLU A 1 63 ? 30.841 -7.114 -0.437 1.00 77.81 63 GLU A N 1
ATOM 503 C CA . GLU A 1 63 ? 31.468 -6.188 -1.381 1.00 77.81 63 GLU A CA 1
ATOM 504 C C . GLU A 1 63 ? 30.449 -5.327 -2.141 1.00 77.81 63 GLU A C 1
ATOM 506 O O . GLU A 1 63 ? 30.605 -4.112 -2.224 1.00 77.81 63 GLU A O 1
ATOM 511 N N . GLN A 1 64 ? 29.389 -5.929 -2.684 1.00 78.94 64 GLN A N 1
ATOM 512 C CA . GLN A 1 64 ? 28.479 -5.258 -3.620 1.00 78.94 64 GLN A CA 1
ATOM 513 C C . GLN A 1 64 ? 27.240 -4.660 -2.948 1.00 78.94 64 GLN A C 1
ATOM 515 O O . GLN A 1 64 ? 26.592 -3.788 -3.528 1.00 78.94 64 GLN A O 1
ATOM 520 N N . MET A 1 65 ? 26.879 -5.109 -1.740 1.00 79.00 65 MET A N 1
ATOM 521 C CA . MET A 1 65 ? 25.686 -4.625 -1.033 1.00 79.00 65 MET A CA 1
ATOM 522 C C . MET A 1 65 ? 26.031 -3.852 0.234 1.00 79.00 65 MET A C 1
ATOM 524 O O . MET A 1 65 ? 25.500 -2.756 0.429 1.00 79.00 65 MET A O 1
ATOM 528 N N . LEU A 1 66 ? 26.877 -4.404 1.110 1.00 82.06 66 LEU A N 1
ATOM 529 C CA . LEU A 1 66 ? 27.172 -3.777 2.400 1.00 82.06 66 LEU A CA 1
ATOM 530 C C . LEU A 1 66 ? 28.082 -2.557 2.245 1.00 82.06 66 LEU A C 1
ATOM 532 O O . LEU A 1 66 ? 27.711 -1.476 2.705 1.00 82.06 66 LEU A O 1
ATOM 536 N N . LEU A 1 67 ? 29.240 -2.711 1.597 1.00 80.75 67 LEU A N 1
ATOM 537 C CA . LEU A 1 67 ? 30.225 -1.633 1.473 1.00 80.75 67 LEU A CA 1
ATOM 538 C C . LEU A 1 67 ? 29.662 -0.379 0.765 1.00 80.75 67 LEU A C 1
ATOM 540 O O . LEU A 1 67 ? 29.799 0.712 1.327 1.00 80.75 67 LEU A O 1
ATOM 544 N N . PRO A 1 68 ? 28.933 -0.482 -0.369 1.00 78.00 68 PRO A N 1
ATOM 545 C CA . PRO A 1 68 ? 28.376 0.692 -1.039 1.00 78.00 68 PRO A CA 1
ATOM 546 C C . PRO A 1 68 ? 27.291 1.379 -0.204 1.00 78.00 68 PRO A C 1
ATOM 548 O O . PRO A 1 68 ? 27.188 2.604 -0.208 1.00 78.00 68 PRO A O 1
ATOM 551 N N . LYS A 1 69 ? 26.497 0.610 0.558 1.00 76.88 69 LYS A N 1
ATOM 552 C CA . LYS A 1 69 ? 25.497 1.178 1.476 1.00 76.88 69 LYS A CA 1
ATOM 553 C C . LYS A 1 69 ? 26.142 1.930 2.629 1.00 76.88 69 LYS A C 1
ATOM 555 O O . LYS A 1 69 ? 25.656 3.002 2.971 1.00 76.88 69 LYS A O 1
ATOM 560 N N . LEU A 1 70 ? 27.211 1.389 3.210 1.00 78.31 70 LEU A N 1
ATOM 561 C CA . LEU A 1 70 ? 27.942 2.058 4.283 1.00 78.31 70 LEU A CA 1
ATOM 562 C C . LEU A 1 70 ? 28.577 3.364 3.790 1.00 78.31 70 LEU A C 1
ATOM 564 O O . LEU A 1 70 ? 28.403 4.380 4.453 1.00 78.31 70 LEU A O 1
ATOM 568 N N . SER A 1 71 ? 29.218 3.363 2.613 1.00 74.88 71 SER A N 1
ATOM 569 C CA . SER A 1 71 ? 29.755 4.594 2.003 1.00 74.88 71 SER A CA 1
ATOM 570 C C . SER A 1 71 ? 28.652 5.631 1.790 1.00 74.88 71 SER A C 1
ATOM 572 O O . SER A 1 71 ? 28.765 6.767 2.238 1.00 74.88 71 SER A O 1
ATOM 574 N N . CYS A 1 72 ? 27.522 5.211 1.213 1.00 71.62 72 CYS A N 1
ATOM 575 C CA . CYS A 1 72 ? 26.375 6.085 0.983 1.00 71.62 72 CYS A CA 1
ATOM 576 C C . CYS A 1 72 ? 25.796 6.669 2.286 1.00 71.62 72 CYS A C 1
ATOM 578 O O . CYS A 1 72 ? 25.437 7.842 2.322 1.00 71.62 72 CYS A O 1
ATOM 580 N N . TRP A 1 73 ? 25.717 5.882 3.366 1.00 70.81 73 TRP A N 1
ATOM 581 C CA . TRP A 1 73 ? 25.267 6.373 4.675 1.00 70.81 73 TRP A CA 1
ATOM 582 C C . TRP A 1 73 ? 26.257 7.339 5.326 1.00 70.81 73 TRP A C 1
ATOM 584 O O . TRP A 1 73 ? 25.833 8.255 6.022 1.00 70.81 73 TRP A O 1
ATOM 594 N N . MET A 1 74 ? 27.557 7.150 5.107 1.00 70.12 74 MET A N 1
ATOM 595 C CA . MET A 1 74 ? 28.589 8.051 5.623 1.00 70.12 74 MET A CA 1
ATOM 596 C C . MET A 1 74 ? 28.632 9.390 4.883 1.00 70.12 74 MET A C 1
ATOM 598 O O . MET A 1 74 ? 28.970 10.405 5.482 1.00 70.12 74 MET A O 1
ATOM 602 N N . GLU A 1 75 ? 28.292 9.392 3.595 1.00 68.00 75 GLU A N 1
ATOM 603 C CA . GLU A 1 75 ? 28.216 10.596 2.760 1.00 68.00 75 GLU A CA 1
ATOM 604 C C . GLU A 1 75 ? 26.902 11.371 2.943 1.00 68.00 75 GLU A C 1
ATOM 606 O O . GLU A 1 75 ? 26.813 12.537 2.560 1.00 68.00 75 GLU A O 1
ATOM 611 N N . SER A 1 76 ? 25.861 10.748 3.505 1.00 60.03 76 SER A N 1
ATOM 612 C CA . SER A 1 76 ? 24.576 11.415 3.709 1.00 60.03 76 SER A CA 1
ATOM 613 C C . SER A 1 76 ? 24.610 12.362 4.911 1.00 60.03 76 SER A C 1
ATOM 615 O O . SER A 1 76 ? 24.787 11.917 6.044 1.00 60.03 76 SER A O 1
ATOM 617 N N . ASP A 1 77 ? 24.366 13.655 4.679 1.00 52.19 77 ASP A N 1
ATOM 618 C CA . ASP A 1 77 ? 24.180 14.641 5.746 1.00 52.19 77 ASP A CA 1
ATOM 619 C C . ASP A 1 77 ? 23.040 14.212 6.687 1.00 52.19 77 ASP A C 1
ATOM 621 O O . ASP A 1 77 ? 21.868 14.115 6.301 1.00 52.19 77 ASP A O 1
ATOM 625 N N . HIS A 1 78 ? 23.371 14.015 7.966 1.00 52.97 78 HIS A N 1
ATOM 626 C CA . HIS A 1 78 ? 22.419 13.694 9.038 1.00 52.97 78 HIS A CA 1
ATOM 627 C C . HIS A 1 78 ? 21.369 14.798 9.294 1.00 52.97 78 HIS A C 1
ATOM 629 O O . HIS A 1 78 ? 20.466 14.603 10.102 1.00 52.97 78 HIS A O 1
ATOM 635 N N . ASN A 1 79 ? 21.441 15.928 8.581 1.00 43.50 79 ASN A N 1
ATOM 636 C CA . ASN A 1 79 ? 20.499 17.047 8.662 1.00 43.50 79 ASN A CA 1
ATOM 637 C C . ASN A 1 79 ? 19.228 16.875 7.817 1.00 43.50 79 ASN A C 1
ATOM 639 O O . ASN A 1 79 ? 18.405 17.789 7.752 1.00 43.50 79 ASN A O 1
ATOM 643 N N . SER A 1 80 ? 19.018 15.726 7.171 1.00 45.09 80 SER A N 1
ATOM 644 C CA . SER A 1 80 ? 17.713 15.460 6.566 1.00 45.09 80 SER A CA 1
ATOM 645 C C . SER A 1 80 ? 16.687 15.130 7.654 1.00 45.09 80 SER A C 1
ATOM 647 O O . SER A 1 80 ? 16.828 14.164 8.399 1.00 45.09 80 SER A O 1
ATOM 649 N N . THR A 1 81 ? 15.602 15.903 7.707 1.00 46.78 81 THR A N 1
ATOM 650 C CA . THR A 1 81 ? 14.339 15.613 8.413 1.00 46.78 81 THR A CA 1
ATOM 651 C C . THR A 1 81 ? 13.623 14.389 7.813 1.00 46.78 81 THR A C 1
ATOM 653 O O . THR A 1 81 ? 12.409 14.370 7.609 1.00 46.78 81 THR A O 1
ATOM 656 N N . ALA A 1 82 ? 14.379 13.354 7.447 1.00 53.28 82 ALA A N 1
ATOM 657 C CA . ALA A 1 82 ? 13.859 12.129 6.890 1.00 53.28 82 ALA A CA 1
ATOM 658 C C . ALA A 1 82 ? 13.102 11.379 7.989 1.00 53.28 82 ALA A C 1
ATOM 660 O O . ALA A 1 82 ? 13.669 11.021 9.018 1.00 53.28 82 ALA A O 1
ATOM 661 N N . LEU A 1 83 ? 11.815 11.117 7.754 1.00 54.22 83 LEU A N 1
ATOM 662 C CA . LEU A 1 83 ? 11.034 10.196 8.577 1.00 54.22 83 LEU A CA 1
ATOM 663 C C . LEU A 1 83 ? 11.805 8.872 8.699 1.00 54.22 83 LEU A C 1
ATOM 665 O O . LEU A 1 83 ? 12.048 8.183 7.695 1.00 54.22 83 LEU A O 1
ATOM 669 N N . ASN A 1 84 ? 12.201 8.528 9.928 1.00 66.88 84 ASN A N 1
ATOM 670 C CA . ASN A 1 84 ? 12.746 7.210 10.225 1.00 66.88 84 ASN A CA 1
ATOM 671 C C . ASN A 1 84 ? 11.694 6.172 9.828 1.00 66.88 84 ASN A C 1
ATOM 673 O O . ASN A 1 84 ? 10.494 6.418 9.879 1.00 66.88 84 ASN A O 1
ATOM 677 N N . SER A 1 85 ? 12.142 5.022 9.336 1.00 80.00 85 SER A N 1
ATOM 678 C CA . SER A 1 85 ? 11.211 4.002 8.846 1.00 80.00 85 SER A CA 1
ATOM 679 C C . SER A 1 85 ? 10.654 3.173 10.002 1.00 80.00 85 SER A C 1
ATOM 681 O O . SER A 1 85 ? 11.441 2.756 10.852 1.00 80.00 85 SER A O 1
ATOM 683 N N . ASN A 1 86 ? 9.347 2.901 9.977 1.00 83.88 86 ASN A N 1
ATOM 684 C CA . ASN A 1 86 ? 8.571 2.216 11.012 1.00 83.88 86 ASN A CA 1
ATOM 685 C C . ASN A 1 86 ? 8.633 2.924 12.383 1.00 83.88 86 ASN A C 1
ATOM 687 O O . ASN A 1 86 ? 8.981 2.305 13.386 1.00 83.88 86 ASN A O 1
ATOM 691 N N . GLN A 1 87 ? 8.352 4.227 12.428 1.00 89.50 87 GLN A N 1
ATOM 692 C CA . GLN A 1 87 ? 8.358 5.024 13.662 1.00 89.50 87 GLN A CA 1
ATOM 693 C C . GLN A 1 87 ? 7.214 4.685 14.620 1.00 89.50 87 GLN A C 1
ATOM 695 O O . GLN A 1 87 ? 7.382 4.848 15.827 1.00 89.50 87 GLN A O 1
ATOM 700 N N . LEU A 1 88 ? 6.076 4.207 14.111 1.00 92.81 88 LEU A N 1
ATOM 701 C CA . LEU A 1 88 ? 4.897 3.942 14.941 1.00 92.81 88 LEU A CA 1
ATOM 702 C C . LEU A 1 88 ? 4.974 2.602 15.681 1.00 92.81 88 LEU A C 1
ATOM 704 O O . LEU A 1 88 ? 4.121 2.298 16.510 1.00 92.81 88 LEU A O 1
ATOM 708 N N . ILE A 1 89 ? 5.993 1.786 15.394 1.00 93.94 89 ILE A N 1
ATOM 709 C CA . ILE A 1 89 ? 6.135 0.446 15.959 1.00 93.94 89 ILE A CA 1
ATOM 710 C C . ILE A 1 89 ? 7.548 0.178 16.475 1.00 93.94 89 ILE A C 1
ATOM 712 O O . ILE A 1 89 ? 8.537 0.778 16.058 1.00 93.94 89 ILE A O 1
ATOM 716 N N . SER A 1 90 ? 7.674 -0.802 17.371 1.00 92.12 90 SER A N 1
ATOM 717 C CA . SER A 1 90 ? 8.988 -1.252 17.832 1.00 92.12 90 SER A CA 1
ATOM 718 C C . SER A 1 90 ? 9.742 -1.960 16.706 1.00 92.12 90 SER A C 1
ATOM 720 O O . SER A 1 90 ? 9.384 -3.067 16.299 1.00 92.12 90 SER A O 1
ATOM 722 N N . MET A 1 91 ? 10.850 -1.364 16.262 1.00 87.56 91 MET A N 1
ATOM 723 C CA . MET A 1 91 ? 11.729 -1.948 15.243 1.00 87.56 91 MET A CA 1
ATOM 724 C C . MET A 1 91 ? 12.212 -3.363 15.591 1.00 87.56 91 MET A C 1
ATOM 726 O O . MET A 1 91 ? 12.315 -4.209 14.704 1.00 87.56 91 MET A O 1
ATOM 730 N N . ASN A 1 92 ? 12.480 -3.646 16.867 1.00 85.31 92 ASN A N 1
ATOM 731 C CA . ASN A 1 92 ? 12.923 -4.974 17.293 1.00 85.31 92 ASN A CA 1
ATOM 732 C C . ASN A 1 92 ? 11.807 -6.013 17.136 1.00 85.31 92 ASN A C 1
ATOM 734 O O . ASN A 1 92 ? 12.050 -7.074 16.561 1.00 85.31 92 ASN A O 1
ATOM 738 N N . LYS A 1 93 ? 10.581 -5.679 17.572 1.00 90.94 93 LYS A N 1
ATOM 739 C CA . LYS A 1 93 ? 9.404 -6.545 17.395 1.00 90.94 93 LYS A CA 1
ATOM 740 C C . LYS A 1 93 ? 9.060 -6.736 15.91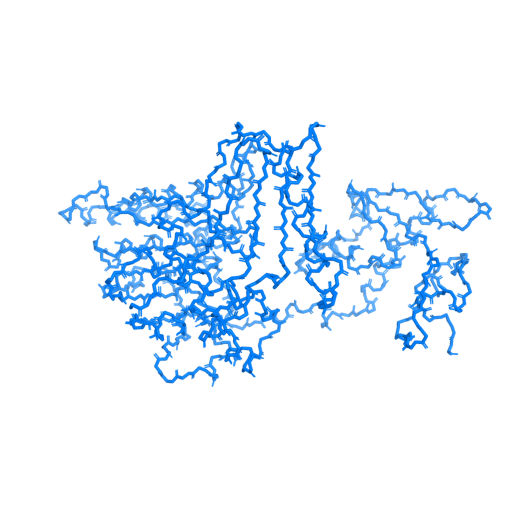7 1.00 90.94 93 LYS A C 1
ATOM 742 O O . LYS A 1 93 ? 8.711 -7.838 15.507 1.00 90.94 93 LYS A O 1
ATOM 747 N N . TYR A 1 94 ? 9.204 -5.691 15.101 1.00 94.31 94 TYR A N 1
ATOM 748 C CA . TYR A 1 94 ? 9.010 -5.774 13.653 1.00 94.31 94 TYR A CA 1
ATOM 749 C C . TYR A 1 94 ? 9.965 -6.778 13.007 1.00 94.31 94 TYR A C 1
ATOM 751 O O . TYR A 1 94 ? 9.524 -7.671 12.293 1.00 94.31 94 TYR A O 1
ATOM 759 N N . LEU A 1 95 ? 11.270 -6.667 13.277 1.00 89.88 95 LEU A N 1
ATOM 760 C CA . LEU A 1 95 ? 12.272 -7.547 12.670 1.00 89.88 95 LEU A CA 1
ATOM 761 C C . LEU A 1 95 ? 12.104 -9.006 13.107 1.00 89.88 95 LEU A C 1
ATOM 763 O O . LEU A 1 95 ? 12.284 -9.907 12.283 1.00 89.88 95 LEU A O 1
ATOM 767 N N . SER A 1 96 ? 11.750 -9.248 14.374 1.00 90.38 96 SER A N 1
ATOM 768 C CA . SER A 1 96 ? 11.457 -10.603 14.847 1.00 90.38 96 SER A CA 1
ATOM 769 C C . SER A 1 96 ? 10.209 -11.169 14.174 1.00 90.38 96 SER A C 1
ATOM 771 O O . SER A 1 96 ? 10.270 -12.275 13.648 1.00 90.38 96 SER A O 1
ATOM 773 N N . THR A 1 97 ? 9.118 -10.398 14.120 1.00 95.38 97 THR A N 1
ATOM 774 C CA . THR A 1 97 ? 7.849 -10.816 13.496 1.00 95.38 97 THR A CA 1
ATOM 775 C C . THR A 1 97 ? 8.041 -11.086 12.008 1.00 95.38 97 THR A C 1
ATOM 777 O O . THR A 1 97 ? 7.707 -12.164 11.537 1.00 95.38 97 THR A O 1
ATOM 780 N N . TYR A 1 98 ? 8.702 -10.179 11.286 1.00 96.19 98 TYR A N 1
ATOM 781 C CA . TYR A 1 98 ? 9.028 -10.359 9.872 1.00 96.19 98 TYR A CA 1
ATOM 782 C C . TYR A 1 98 ? 9.836 -11.623 9.604 1.00 96.19 98 TYR A C 1
ATOM 784 O O . TYR A 1 98 ? 9.540 -12.353 8.664 1.00 96.19 98 TYR A O 1
ATOM 792 N N . SER A 1 99 ? 10.837 -11.908 10.438 1.00 93.12 99 SER A N 1
ATOM 793 C CA . SER A 1 99 ? 11.643 -13.121 10.284 1.00 93.12 99 SER A CA 1
ATOM 794 C C . SER A 1 99 ? 10.800 -14.384 10.486 1.00 93.12 99 SER A C 1
ATOM 796 O O . SER A 1 99 ? 10.920 -15.314 9.696 1.00 93.12 99 SER A O 1
ATOM 798 N N . LEU A 1 100 ? 9.920 -14.392 11.495 1.00 96.12 100 LEU A N 1
ATOM 799 C CA . LEU A 1 100 ? 9.018 -15.513 11.780 1.00 96.12 100 LEU A CA 1
ATOM 800 C C . LEU A 1 100 ? 8.004 -15.734 10.652 1.00 96.12 100 LEU A C 1
ATOM 802 O O . LEU A 1 100 ? 7.856 -16.854 10.169 1.00 96.12 100 LEU A O 1
ATOM 806 N N . LEU A 1 101 ? 7.341 -14.671 10.189 1.00 97.50 101 LEU A N 1
ATOM 807 C CA . LEU A 1 101 ? 6.378 -14.765 9.091 1.00 97.50 101 LEU A CA 1
ATOM 808 C C . LEU A 1 101 ? 7.064 -15.166 7.783 1.00 97.50 101 LEU A C 1
ATOM 810 O O . LEU A 1 101 ? 6.534 -15.979 7.030 1.00 97.50 101 LEU A O 1
ATOM 814 N N . LYS A 1 102 ? 8.271 -14.655 7.517 1.00 95.50 102 LYS A N 1
ATOM 815 C CA . LYS A 1 102 ? 9.049 -15.057 6.344 1.00 95.50 102 LYS A CA 1
ATOM 816 C C . LYS A 1 102 ? 9.388 -16.545 6.371 1.00 95.50 102 LYS A C 1
ATOM 818 O O . LYS A 1 102 ? 9.171 -17.217 5.369 1.00 95.50 102 LYS A O 1
ATOM 823 N N . GLU A 1 103 ? 9.863 -17.058 7.502 1.00 94.81 103 GLU A N 1
ATOM 824 C CA . GLU A 1 103 ? 10.150 -18.486 7.690 1.00 94.81 103 GLU A CA 1
ATOM 825 C C . GLU A 1 103 ? 8.891 -19.348 7.480 1.00 94.81 103 GLU A C 1
ATOM 827 O O . GLU A 1 103 ? 8.941 -20.356 6.777 1.00 94.81 103 GLU A O 1
ATOM 832 N N . LYS A 1 104 ? 7.745 -18.907 8.014 1.00 97.00 104 LYS A N 1
ATOM 833 C CA . LYS A 1 104 ? 6.470 -19.639 7.961 1.00 97.00 104 LYS A CA 1
ATOM 834 C C . LYS A 1 104 ? 5.805 -19.637 6.579 1.00 97.00 104 LYS A C 1
ATOM 836 O O . LYS A 1 104 ? 5.275 -20.661 6.151 1.00 97.00 104 LYS A O 1
ATOM 841 N N . TYR A 1 105 ? 5.806 -18.499 5.886 1.00 97.12 105 TYR A N 1
ATOM 842 C CA . TYR A 1 105 ? 4.957 -18.292 4.709 1.00 97.12 105 TYR A CA 1
ATOM 843 C C . TYR A 1 105 ? 5.713 -18.222 3.381 1.00 97.12 105 TYR A C 1
ATOM 845 O O . TYR A 1 105 ? 5.157 -18.582 2.348 1.00 97.12 105 TYR A O 1
ATOM 853 N N . PHE A 1 106 ? 6.974 -17.778 3.357 1.00 94.50 106 PHE A N 1
ATOM 854 C CA . PHE A 1 106 ? 7.633 -17.445 2.088 1.00 94.50 106 PHE A CA 1
ATOM 855 C C . PHE A 1 106 ? 7.720 -18.644 1.133 1.00 94.50 106 PHE A C 1
ATOM 857 O O . PHE A 1 106 ? 7.264 -18.574 -0.008 1.00 94.50 106 PHE A O 1
ATOM 864 N N . HIS A 1 107 ? 8.269 -19.765 1.607 1.00 92.50 107 HIS A N 1
ATOM 865 C CA . HIS A 1 107 ? 8.452 -20.957 0.779 1.00 92.50 107 HIS A CA 1
ATOM 866 C C . HIS A 1 107 ? 7.144 -21.688 0.472 1.00 92.50 107 HIS A C 1
ATOM 868 O O . HIS A 1 107 ? 7.055 -22.338 -0.567 1.00 92.50 107 HIS A O 1
ATOM 874 N N . SER A 1 108 ? 6.141 -21.612 1.352 1.00 93.12 108 SER A N 1
ATOM 875 C CA . SER A 1 108 ? 4.837 -22.227 1.099 1.00 93.12 108 SER A CA 1
ATOM 876 C C . SER A 1 108 ? 4.093 -21.470 0.002 1.00 93.12 108 SER A C 1
ATOM 878 O O . SER A 1 108 ? 3.692 -22.098 -0.973 1.00 93.12 108 SER A O 1
ATOM 880 N N . ILE A 1 109 ? 4.020 -20.136 0.087 1.00 94.50 109 ILE A N 1
ATOM 881 C CA . ILE A 1 109 ? 3.376 -19.292 -0.932 1.00 94.50 109 ILE A CA 1
ATOM 882 C C . ILE A 1 109 ? 4.069 -19.417 -2.285 1.00 94.50 109 ILE A C 1
ATOM 884 O O . ILE A 1 109 ? 3.404 -19.532 -3.313 1.00 94.50 109 ILE A O 1
ATOM 888 N N . LEU A 1 110 ? 5.405 -19.445 -2.298 1.00 93.19 110 LEU A N 1
ATOM 889 C CA . LEU A 1 110 ? 6.177 -19.548 -3.535 1.00 93.19 110 LEU A CA 1
ATOM 890 C C . LEU A 1 110 ? 5.810 -20.797 -4.357 1.00 93.19 110 LEU A C 1
ATOM 892 O O . LEU A 1 110 ? 5.822 -20.735 -5.583 1.00 93.19 110 LEU A O 1
ATOM 896 N N . LYS A 1 111 ? 5.449 -21.913 -3.705 1.00 92.88 111 LYS A N 1
ATOM 897 C CA . LYS A 1 111 ? 5.093 -23.175 -4.382 1.00 92.88 111 LYS A CA 1
ATOM 898 C C . LYS A 1 111 ? 3.783 -23.101 -5.161 1.00 92.88 111 LYS A C 1
ATOM 900 O O . LYS A 1 111 ? 3.666 -23.766 -6.184 1.00 92.88 111 LYS A O 1
ATOM 905 N N . PHE A 1 112 ? 2.805 -22.338 -4.677 1.00 92.31 112 PHE A N 1
ATOM 906 C CA . PHE A 1 112 ? 1.484 -22.229 -5.305 1.00 92.31 112 PHE A CA 1
ATOM 907 C C . PHE A 1 112 ? 1.248 -20.877 -5.993 1.00 92.31 112 PHE A C 1
ATOM 909 O O . PHE A 1 112 ? 0.131 -20.589 -6.429 1.00 92.31 112 PHE A O 1
ATOM 916 N N . TRP A 1 113 ? 2.290 -20.048 -6.114 1.00 92.06 113 TRP A N 1
ATOM 917 C CA . TRP A 1 113 ? 2.216 -18.763 -6.798 1.00 92.06 113 TRP A CA 1
ATOM 918 C C . TRP A 1 113 ? 1.943 -18.947 -8.293 1.00 92.06 113 TRP A C 1
ATOM 920 O O . TRP A 1 113 ? 2.765 -19.486 -9.031 1.00 92.06 113 TRP A O 1
ATOM 930 N N . ASN A 1 114 ? 0.793 -18.458 -8.749 1.00 88.69 114 ASN A N 1
ATOM 931 C CA . ASN A 1 114 ? 0.336 -18.573 -10.137 1.00 88.69 114 ASN A CA 1
ATOM 932 C C . ASN A 1 114 ? -0.017 -17.208 -10.768 1.00 88.69 114 ASN A C 1
ATOM 934 O O . ASN A 1 114 ? -0.670 -17.144 -11.815 1.00 88.69 114 ASN A O 1
ATOM 938 N N . GLU A 1 115 ? 0.432 -16.115 -10.145 1.00 87.69 115 GLU A N 1
ATOM 939 C CA . GLU A 1 115 ? 0.288 -14.753 -10.659 1.00 87.69 115 GLU A CA 1
ATOM 940 C C . GLU A 1 115 ? 1.434 -14.397 -11.617 1.00 87.69 115 GLU A C 1
ATOM 942 O O . GLU A 1 115 ? 2.551 -14.901 -11.512 1.00 87.69 115 GLU A O 1
ATOM 947 N N . SER A 1 116 ? 1.182 -13.477 -12.551 1.00 83.38 116 SER A N 1
ATOM 948 C CA . SER A 1 116 ? 2.190 -13.030 -13.529 1.00 83.38 116 SER A CA 1
ATOM 949 C C . SER A 1 116 ? 3.253 -12.090 -12.947 1.00 83.38 116 SER A C 1
ATOM 951 O O . SER A 1 116 ? 4.181 -11.681 -13.643 1.00 83.38 116 SER A O 1
ATOM 953 N N . THR A 1 117 ? 3.083 -11.665 -11.700 1.00 80.88 117 THR A N 1
ATOM 954 C CA . THR A 1 117 ? 3.982 -10.751 -10.998 1.00 80.88 117 THR A CA 1
ATOM 955 C C . THR A 1 117 ? 5.162 -11.493 -10.371 1.00 80.88 117 THR A C 1
ATOM 957 O O . THR A 1 117 ? 5.109 -12.699 -10.141 1.00 80.88 117 THR A O 1
ATOM 960 N N . ASN A 1 118 ? 6.251 -10.767 -10.086 1.00 85.50 118 ASN A N 1
ATOM 961 C CA . ASN A 1 118 ? 7.437 -11.343 -9.447 1.00 85.50 118 ASN A CA 1
ATOM 962 C C . ASN A 1 118 ? 7.093 -11.838 -8.022 1.00 85.50 118 ASN A C 1
ATOM 964 O O . ASN A 1 118 ? 6.795 -11.001 -7.169 1.00 85.50 118 ASN A O 1
ATOM 968 N N . PRO A 1 119 ? 7.161 -13.149 -7.735 1.00 89.19 119 PRO A N 1
ATOM 969 C CA . PRO A 1 119 ? 6.733 -13.684 -6.445 1.00 89.19 119 PRO A CA 1
ATOM 970 C C . PRO A 1 119 ? 7.579 -13.158 -5.289 1.00 89.19 119 PRO A C 1
ATOM 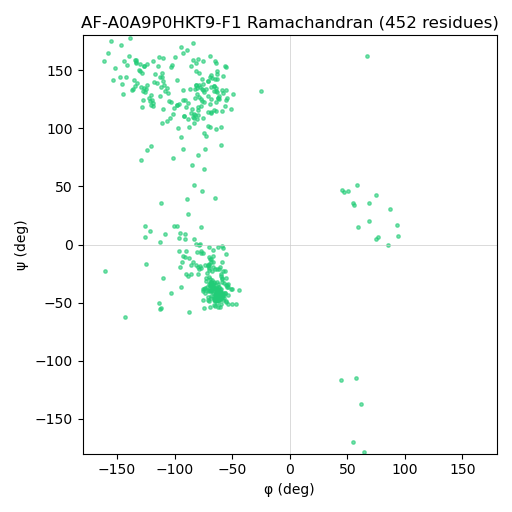972 O O . PRO A 1 119 ? 7.038 -12.732 -4.275 1.00 89.19 119 PRO A O 1
ATOM 975 N N . GLU A 1 120 ? 8.905 -13.118 -5.437 1.00 87.75 120 GLU A N 1
ATOM 976 C CA . GLU A 1 120 ? 9.796 -12.710 -4.349 1.00 87.75 120 GLU A CA 1
ATOM 977 C C . GLU A 1 120 ? 9.487 -11.299 -3.854 1.00 87.75 120 GLU A C 1
ATOM 979 O O . GLU A 1 120 ? 9.410 -11.067 -2.647 1.00 87.75 120 GLU A O 1
ATOM 984 N N . LYS A 1 121 ? 9.274 -10.353 -4.772 1.00 88.06 121 LYS A N 1
ATOM 985 C CA . LYS A 1 121 ? 8.940 -8.976 -4.418 1.00 88.06 121 LYS A CA 1
ATOM 986 C C . LYS A 1 121 ? 7.619 -8.915 -3.651 1.00 88.06 121 LYS A C 1
ATOM 988 O O . LYS A 1 121 ? 7.596 -8.342 -2.567 1.00 88.06 121 LYS A O 1
ATOM 993 N N . PHE A 1 122 ? 6.550 -9.484 -4.206 1.00 90.19 122 PHE A N 1
ATOM 994 C CA . PHE A 1 122 ? 5.199 -9.342 -3.653 1.00 90.19 122 PHE A CA 1
ATOM 995 C C . PHE A 1 122 ? 5.032 -10.121 -2.343 1.00 90.19 122 PHE A C 1
ATOM 997 O O . PHE A 1 122 ? 4.479 -9.588 -1.389 1.00 90.19 122 PHE A O 1
ATOM 1004 N N . ILE A 1 123 ? 5.603 -11.325 -2.244 1.00 95.25 123 ILE A N 1
ATOM 1005 C CA . ILE A 1 123 ? 5.556 -12.115 -1.010 1.00 95.25 123 ILE A CA 1
ATOM 1006 C C . ILE A 1 123 ? 6.303 -11.397 0.121 1.00 95.25 123 ILE A C 1
ATOM 1008 O O . ILE A 1 123 ? 5.767 -11.263 1.217 1.00 95.25 123 ILE A O 1
ATOM 1012 N N . ASN A 1 124 ? 7.527 -10.898 -0.116 1.00 94.25 124 ASN A N 1
ATOM 1013 C CA . ASN A 1 124 ? 8.249 -10.157 0.928 1.00 94.25 124 ASN A CA 1
ATOM 1014 C C . ASN A 1 124 ? 7.544 -8.832 1.288 1.00 94.25 124 ASN A C 1
ATOM 1016 O O . ASN A 1 124 ? 7.612 -8.411 2.441 1.00 94.25 124 ASN A O 1
ATOM 1020 N N . GLU A 1 125 ? 6.890 -8.170 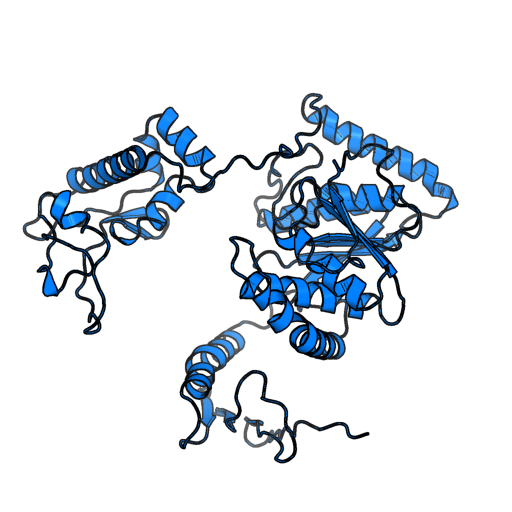0.327 1.00 95.44 125 GLU A N 1
ATOM 1021 C CA . GLU A 1 125 ? 6.132 -6.933 0.552 1.00 95.44 125 GLU A CA 1
ATOM 1022 C C . GLU A 1 125 ? 4.930 -7.165 1.474 1.00 95.44 125 GLU A C 1
ATOM 1024 O O . GLU A 1 125 ? 4.851 -6.523 2.522 1.00 95.44 125 GLU A O 1
ATOM 1029 N N . ASP A 1 126 ? 4.072 -8.139 1.166 1.00 97.19 126 ASP A N 1
ATOM 1030 C CA . ASP A 1 126 ? 2.895 -8.441 1.988 1.00 97.19 126 ASP A CA 1
ATOM 1031 C C . ASP A 1 126 ? 3.276 -9.014 3.363 1.00 97.19 126 ASP A C 1
ATOM 1033 O O . ASP A 1 126 ? 2.660 -8.659 4.366 1.00 97.19 126 ASP A O 1
ATOM 1037 N N . ILE A 1 127 ? 4.350 -9.811 3.463 1.00 98.31 127 ILE A N 1
ATOM 1038 C CA . ILE A 1 127 ? 4.881 -10.265 4.762 1.00 98.31 127 ILE A CA 1
ATOM 1039 C C . ILE A 1 127 ? 5.356 -9.078 5.610 1.00 98.31 127 ILE A C 1
ATOM 1041 O O . ILE A 1 127 ? 5.118 -9.043 6.820 1.00 98.31 127 ILE A O 1
ATOM 1045 N N . ALA A 1 128 ? 6.017 -8.091 5.007 1.00 97.75 128 ALA A N 1
ATOM 1046 C CA . ALA A 1 128 ? 6.452 -6.886 5.707 1.00 97.75 128 ALA A CA 1
ATOM 1047 C C . ALA A 1 128 ? 5.269 -6.020 6.166 1.00 97.75 128 ALA A C 1
ATOM 1049 O O . ALA A 1 128 ? 5.282 -5.534 7.298 1.00 97.75 128 ALA A O 1
ATOM 1050 N N . ILE A 1 129 ? 4.226 -5.877 5.344 1.00 98.44 129 ILE A N 1
ATOM 1051 C CA . ILE A 1 129 ? 3.002 -5.153 5.716 1.00 98.44 129 ILE A CA 1
ATOM 1052 C C . ILE A 1 129 ? 2.263 -5.888 6.843 1.00 98.44 129 ILE A C 1
ATOM 1054 O O . ILE A 1 129 ? 1.928 -5.269 7.852 1.00 98.44 129 ILE A O 1
ATOM 1058 N N . ALA A 1 130 ? 2.093 -7.209 6.739 1.00 98.56 130 ALA A N 1
ATOM 1059 C CA . ALA A 1 130 ? 1.487 -8.024 7.791 1.00 98.56 130 ALA A CA 1
ATOM 1060 C C . ALA A 1 130 ? 2.260 -7.910 9.114 1.00 98.56 130 ALA A C 1
ATOM 1062 O O . ALA A 1 130 ? 1.670 -7.681 10.166 1.00 98.56 130 ALA A O 1
ATOM 1063 N N . SER A 1 131 ? 3.595 -7.977 9.055 1.00 98.50 131 SER A N 1
ATOM 1064 C CA . SER A 1 131 ? 4.463 -7.800 10.229 1.00 98.50 131 SER A CA 1
ATOM 1065 C C . SER A 1 131 ? 4.273 -6.439 10.886 1.00 98.50 131 SER A C 1
ATOM 1067 O O . SER A 1 131 ? 4.281 -6.334 12.110 1.00 98.50 131 SER A O 1
ATOM 1069 N N . TYR A 1 132 ? 4.132 -5.386 10.078 1.00 98.56 132 TYR A N 1
ATOM 1070 C CA . TYR A 1 132 ? 3.891 -4.039 10.575 1.00 98.56 132 TYR A CA 1
ATOM 1071 C C . TYR A 1 132 ? 2.554 -3.958 11.316 1.00 98.56 132 TYR A C 1
ATOM 1073 O O . TYR A 1 132 ? 2.521 -3.500 12.456 1.00 98.56 132 TYR A O 1
ATOM 1081 N N . LEU A 1 133 ? 1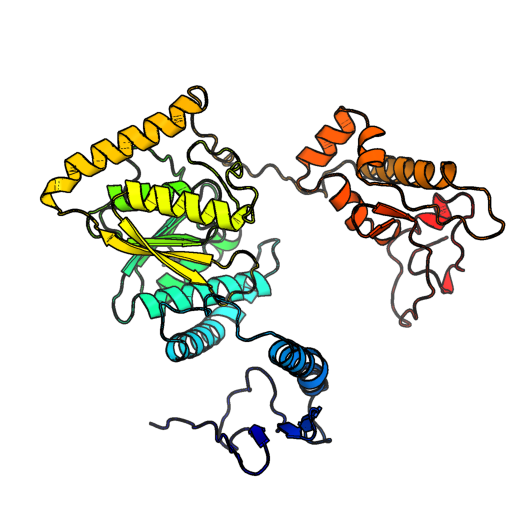.478 -4.455 10.698 1.00 98.62 133 LEU A N 1
ATOM 1082 C CA . LEU A 1 133 ? 0.131 -4.438 11.269 1.00 98.62 133 LEU A CA 1
ATOM 1083 C C . LEU A 1 133 ? 0.031 -5.272 12.549 1.00 98.62 133 LEU A C 1
ATOM 1085 O O . LEU A 1 133 ? -0.497 -4.785 13.540 1.00 98.62 133 LEU A O 1
ATOM 1089 N N . ILE A 1 134 ? 0.605 -6.476 12.578 1.00 98.50 134 ILE A N 1
ATOM 1090 C CA . ILE A 1 134 ? 0.608 -7.333 13.775 1.00 98.50 134 ILE A CA 1
ATOM 1091 C C . ILE A 1 134 ? 1.320 -6.637 14.941 1.00 98.50 134 ILE A C 1
ATOM 1093 O O . ILE A 1 134 ? 0.810 -6.608 16.058 1.00 98.50 134 ILE A O 1
ATOM 1097 N N . VAL A 1 135 ? 2.475 -6.010 14.696 1.00 98.19 135 VAL A N 1
ATOM 1098 C CA . VAL A 1 135 ? 3.192 -5.284 15.758 1.00 98.19 135 VAL A CA 1
ATOM 1099 C C . VAL A 1 135 ? 2.442 -4.024 16.188 1.00 98.19 135 VAL A C 1
ATOM 1101 O O . VAL A 1 135 ? 2.460 -3.697 17.375 1.00 98.19 135 VAL A O 1
ATOM 1104 N N . LEU A 1 136 ? 1.785 -3.334 15.253 1.00 97.81 136 LEU A N 1
ATOM 1105 C CA . LEU A 1 136 ? 0.935 -2.180 15.539 1.00 97.81 136 LEU A CA 1
ATOM 1106 C C . LEU A 1 136 ? -0.266 -2.568 16.415 1.00 97.81 136 LEU A C 1
ATOM 1108 O O . LEU A 1 136 ? -0.612 -1.843 17.343 1.00 97.81 136 LEU A O 1
ATOM 1112 N N . TRP A 1 137 ? -0.892 -3.711 16.137 1.00 97.62 137 TRP A N 1
ATOM 1113 C CA . TRP A 1 137 ? -2.055 -4.215 16.870 1.00 97.62 137 TRP A CA 1
ATOM 1114 C C . TRP A 1 137 ? -1.706 -4.833 18.225 1.00 97.62 137 TRP A C 1
ATOM 1116 O O . TRP A 1 137 ? -2.577 -4.919 19.095 1.00 97.62 137 TRP A O 1
ATOM 1126 N N . GLY A 1 138 ? -0.444 -5.221 18.420 1.00 95.62 138 GLY A N 1
ATOM 1127 C CA . GLY A 1 138 ? 0.026 -5.844 19.651 1.00 95.62 138 GLY A CA 1
ATOM 1128 C C . GLY A 1 138 ? -0.684 -7.172 19.905 1.00 95.62 138 GLY A C 1
ATOM 1129 O O . GLY A 1 138 ? -0.904 -7.952 18.985 1.00 95.62 138 GLY A O 1
ATOM 1130 N N . ASP A 1 139 ? -1.071 -7.417 21.155 1.00 91.75 139 ASP A N 1
ATOM 1131 C CA . ASP A 1 139 ? -1.678 -8.691 21.567 1.00 91.75 139 ASP A CA 1
ATOM 1132 C C . ASP A 1 139 ? -3.187 -8.778 21.251 1.00 91.75 139 ASP A C 1
ATOM 1134 O O . ASP A 1 139 ? -3.839 -9.776 21.562 1.00 91.75 139 ASP A O 1
ATOM 1138 N N . LYS A 1 140 ? -3.779 -7.732 20.655 1.00 93.94 140 LYS A N 1
ATOM 1139 C CA . LYS A 1 140 ? -5.213 -7.697 20.347 1.00 93.94 140 LYS A CA 1
ATOM 1140 C C . LYS A 1 140 ? -5.495 -8.386 19.009 1.00 93.94 140 LYS A C 1
ATOM 1142 O O . LYS A 1 140 ? -5.129 -7.874 17.950 1.00 93.94 140 LYS A O 1
ATOM 1147 N N . CYS A 1 141 ? -6.263 -9.476 19.049 1.00 94.75 141 CYS A N 1
ATOM 1148 C CA . CYS A 1 141 ? -6.903 -10.026 17.855 1.00 94.75 141 CYS A CA 1
ATOM 1149 C C . CYS A 1 141 ? -7.863 -8.984 17.267 1.00 94.75 141 CYS A C 1
ATOM 1151 O O . CYS A 1 141 ? -8.716 -8.442 17.970 1.00 94.75 141 CYS A O 1
ATOM 1153 N N . GLN A 1 142 ? -7.718 -8.705 15.975 1.00 97.81 142 GLN A N 1
ATOM 1154 C CA . GLN A 1 142 ? -8.512 -7.692 15.278 1.00 97.81 142 GLN A CA 1
ATOM 1155 C C . GLN A 1 142 ? -9.467 -8.356 14.301 1.00 97.81 142 GLN A C 1
ATOM 1157 O O . GLN A 1 142 ? -9.118 -9.361 13.672 1.00 97.81 142 GLN A O 1
ATOM 1162 N N . ARG A 1 143 ? -10.632 -7.735 14.122 1.00 98.38 143 ARG A N 1
ATOM 1163 C CA . ARG A 1 143 ? -11.475 -7.941 12.951 1.00 98.38 143 ARG A CA 1
ATOM 1164 C C . ARG A 1 143 ? -11.109 -6.935 11.870 1.00 98.38 143 ARG A C 1
ATOM 1166 O O . ARG A 1 143 ? -11.137 -5.734 12.134 1.00 98.38 143 ARG A O 1
ATOM 1173 N N . PHE A 1 144 ? -10.770 -7.393 10.669 1.00 98.56 144 PHE A N 1
ATOM 1174 C CA . PHE A 1 144 ? -10.358 -6.491 9.591 1.00 98.56 144 PHE A CA 1
ATOM 1175 C C . PHE A 1 144 ? -11.092 -6.738 8.274 1.00 98.56 144 PHE A C 1
ATOM 1177 O O . PHE A 1 144 ? -11.563 -7.838 7.988 1.00 98.56 144 PHE A O 1
ATOM 1184 N N . VAL A 1 145 ? -11.151 -5.697 7.450 1.00 98.12 145 VAL A N 1
ATOM 1185 C CA . VAL A 1 145 ? -11.598 -5.774 6.059 1.00 98.12 145 VAL A CA 1
ATOM 1186 C C . VAL A 1 145 ? -10.525 -5.146 5.183 1.00 98.12 145 VAL A C 1
ATOM 1188 O O . VAL A 1 145 ? -10.154 -3.999 5.416 1.00 98.12 145 VAL A O 1
ATOM 1191 N N . ASP A 1 146 ? -10.021 -5.881 4.196 1.00 98.19 146 ASP A N 1
ATOM 1192 C CA . ASP A 1 146 ? -9.047 -5.377 3.220 1.00 98.19 146 ASP A CA 1
ATOM 1193 C C . ASP A 1 146 ? -9.754 -5.045 1.902 1.00 98.19 146 ASP A C 1
ATOM 1195 O O . ASP A 1 146 ? -10.292 -5.928 1.230 1.00 98.19 146 ASP A O 1
ATOM 1199 N N . LEU A 1 147 ? -9.809 -3.757 1.566 1.00 96.00 147 LEU A N 1
ATOM 1200 C CA . LEU A 1 147 ? -10.554 -3.223 0.429 1.00 96.00 147 LEU A CA 1
ATOM 1201 C C . LEU A 1 147 ? -9.625 -3.001 -0.765 1.00 96.00 147 LEU A C 1
ATOM 1203 O O . LEU A 1 147 ? -8.695 -2.196 -0.707 1.00 96.00 147 LEU A O 1
ATOM 1207 N N . GLY A 1 148 ? -9.924 -3.676 -1.875 1.00 93.88 148 GLY A N 1
ATOM 1208 C CA . GLY A 1 148 ? -9.007 -3.793 -3.007 1.00 93.88 148 GLY A CA 1
ATOM 1209 C C . GLY A 1 148 ? -7.870 -4.770 -2.707 1.00 93.88 148 GLY A C 1
ATOM 1210 O O . GLY A 1 148 ? -6.718 -4.472 -3.017 1.00 93.88 148 GLY A O 1
ATOM 1211 N N . CYS A 1 149 ? -8.185 -5.910 -2.078 1.00 95.44 149 CYS A N 1
ATOM 1212 C CA . CYS A 1 149 ? -7.192 -6.856 -1.553 1.00 95.44 149 CYS A CA 1
ATOM 1213 C C . CYS A 1 149 ? -6.346 -7.558 -2.633 1.00 95.44 149 CYS A C 1
ATOM 1215 O O . CYS A 1 149 ? -5.374 -8.250 -2.318 1.00 95.44 149 CYS A O 1
ATOM 1217 N N . GLY A 1 150 ? -6.696 -7.415 -3.915 1.00 93.56 150 GLY A N 1
ATOM 1218 C CA . GLY A 1 150 ? -5.918 -7.911 -5.036 1.00 93.56 150 GLY A CA 1
ATOM 1219 C C . GLY A 1 150 ? -5.676 -9.413 -4.952 1.00 93.56 150 GLY A C 1
ATOM 1220 O O . GLY A 1 150 ? -6.596 -10.217 -5.062 1.00 93.56 150 GLY A O 1
ATOM 1221 N N . ASN A 1 151 ? -4.410 -9.803 -4.803 1.00 94.19 151 ASN A N 1
ATOM 1222 C CA . ASN A 1 151 ? -4.028 -11.211 -4.716 1.00 94.19 151 ASN A CA 1
ATOM 1223 C C . ASN A 1 151 ? -4.549 -11.896 -3.437 1.00 94.19 151 ASN A C 1
ATOM 1225 O O . ASN A 1 151 ? -4.573 -13.114 -3.418 1.00 94.19 151 ASN A O 1
ATOM 1229 N N . GLY A 1 152 ? -5.007 -11.161 -2.415 1.00 97.00 152 GLY A N 1
ATOM 1230 C CA . GLY A 1 152 ? -5.511 -11.722 -1.158 1.00 97.00 152 GLY A CA 1
ATOM 1231 C C . GLY A 1 152 ? -4.422 -12.209 -0.194 1.00 97.00 152 GLY A C 1
ATOM 1232 O O . GLY A 1 152 ? -4.739 -12.790 0.844 1.00 97.00 152 GLY A O 1
ATOM 1233 N N . LEU A 1 153 ? -3.141 -11.967 -0.490 1.00 97.31 153 LEU A N 1
ATOM 1234 C CA . LEU A 1 153 ? -2.034 -12.514 0.286 1.00 97.31 153 LEU A CA 1
ATOM 1235 C C . LEU A 1 153 ? -1.952 -11.916 1.697 1.00 97.31 153 LEU A C 1
ATOM 1237 O O . LEU A 1 153 ? -1.723 -12.646 2.662 1.00 97.31 153 LEU A O 1
ATOM 1241 N N . LEU A 1 154 ? -2.184 -10.609 1.832 1.00 98.31 154 LEU A N 1
ATOM 1242 C CA . LEU A 1 154 ? -2.237 -9.956 3.140 1.00 98.31 154 LEU A CA 1
ATOM 1243 C C . LEU A 1 154 ? -3.335 -10.569 4.026 1.00 98.31 154 LEU A C 1
ATOM 1245 O O . LEU A 1 154 ? -3.095 -10.844 5.201 1.00 98.31 154 LEU A O 1
ATOM 1249 N N . VAL A 1 155 ? -4.504 -10.861 3.447 1.00 98.62 155 VAL A N 1
ATOM 1250 C CA . VAL A 1 155 ? -5.631 -11.509 4.136 1.00 98.62 155 VAL A CA 1
ATOM 1251 C C . VAL A 1 155 ? -5.246 -12.914 4.595 1.00 98.62 155 VAL A C 1
ATOM 1253 O O . VAL A 1 155 ? -5.447 -13.246 5.760 1.00 98.62 155 VAL A O 1
ATOM 1256 N N . TYR A 1 156 ? -4.635 -13.715 3.714 1.00 98.50 156 TYR A N 1
ATOM 1257 C CA . TYR A 1 156 ? -4.154 -15.057 4.052 1.00 98.50 156 TYR A CA 1
ATOM 1258 C C . TYR A 1 156 ? -3.196 -15.045 5.249 1.00 98.50 156 TYR A C 1
ATOM 1260 O O . TYR A 1 156 ? -3.391 -15.814 6.192 1.00 98.50 156 TYR A O 1
ATOM 1268 N N . ILE A 1 157 ? -2.195 -14.158 5.235 1.00 98.50 157 ILE A N 1
ATOM 1269 C CA . ILE A 1 157 ? -1.196 -14.078 6.308 1.00 98.50 157 ILE A CA 1
ATOM 1270 C C . ILE A 1 157 ? -1.857 -13.638 7.617 1.00 98.50 157 ILE A C 1
ATOM 1272 O O . ILE A 1 157 ? -1.711 -14.320 8.626 1.00 98.50 157 ILE A O 1
ATOM 1276 N N . LEU A 1 158 ? -2.613 -12.535 7.617 1.00 98.62 158 LEU A N 1
ATOM 1277 C CA . LEU A 1 158 ? -3.232 -12.012 8.839 1.00 98.62 158 LEU A CA 1
ATOM 1278 C C . LEU A 1 158 ? -4.227 -13.007 9.452 1.00 98.62 158 LEU A C 1
ATOM 1280 O O . LEU A 1 158 ? -4.235 -13.194 10.669 1.00 98.62 158 LEU A O 1
ATOM 1284 N N . SER A 1 159 ? -5.018 -13.700 8.628 1.00 98.19 159 SER A N 1
ATOM 1285 C CA . SER A 1 159 ? -5.921 -14.751 9.108 1.00 98.19 159 SER A CA 1
ATOM 1286 C C . SER A 1 159 ? -5.194 -15.988 9.621 1.00 98.19 159 SER A C 1
ATOM 1288 O O . SER A 1 159 ? -5.602 -16.543 10.640 1.00 98.19 159 SER A O 1
ATOM 1290 N N . GLY A 1 160 ? -4.073 -16.371 9.005 1.00 97.69 160 GLY A N 1
ATOM 1291 C CA . GLY A 1 160 ? -3.199 -17.436 9.509 1.00 97.69 160 GLY A CA 1
ATOM 1292 C C . GLY A 1 160 ? -2.493 -17.098 10.831 1.00 97.69 160 GLY A C 1
ATOM 1293 O O . GLY A 1 160 ? -2.056 -18.005 11.543 1.00 97.69 160 GLY A O 1
ATOM 1294 N N . GLU A 1 161 ? -2.409 -15.811 11.178 1.00 97.81 161 GLU A N 1
ATOM 1295 C CA . GLU A 1 161 ? -1.908 -15.305 12.464 1.00 97.81 161 GLU A CA 1
ATOM 1296 C C . GLU A 1 161 ? -3.028 -15.028 13.488 1.00 97.81 161 GLU A C 1
ATOM 1298 O O . GLU A 1 161 ? -2.770 -14.474 14.552 1.00 97.81 161 GLU A O 1
ATOM 1303 N N . GLY A 1 162 ? -4.270 -15.445 13.208 1.00 97.06 162 GLY A N 1
ATOM 1304 C CA . GLY A 1 162 ? -5.382 -15.391 14.165 1.00 97.06 162 GLY A CA 1
ATOM 1305 C C . GLY A 1 162 ? -6.262 -14.139 14.086 1.00 97.06 162 GLY A C 1
ATOM 1306 O O . GLY A 1 162 ? -7.161 -13.975 14.912 1.00 97.06 162 GLY A O 1
ATOM 1307 N N . HIS A 1 163 ? -6.061 -13.269 13.091 1.00 98.12 163 HIS A N 1
ATOM 1308 C CA . HIS A 1 163 ? -6.927 -12.110 12.858 1.00 98.12 163 HIS A CA 1
ATOM 1309 C C . HIS A 1 163 ? -8.100 -12.482 11.938 1.00 98.12 163 HIS A C 1
ATOM 1311 O O . HIS A 1 163 ? -7.917 -12.918 10.802 1.00 98.12 163 HIS A O 1
ATOM 1317 N N . ASN A 1 164 ? -9.336 -12.296 12.397 1.00 97.56 164 ASN A N 1
ATOM 1318 C CA . ASN A 1 164 ? -10.513 -12.623 11.590 1.00 97.56 164 ASN A CA 1
ATOM 1319 C C . ASN A 1 164 ? -10.765 -11.502 10.579 1.00 97.56 164 ASN A C 1
ATOM 1321 O O . ASN A 1 164 ? -11.036 -10.371 10.968 1.00 97.56 164 ASN A O 1
ATOM 1325 N N . GLY A 1 165 ? -10.713 -11.787 9.285 1.00 97.00 165 GLY A N 1
ATOM 1326 C CA . GLY A 1 165 ? -10.971 -10.750 8.299 1.00 97.00 165 GLY A CA 1
ATOM 1327 C C . GLY A 1 165 ? -11.452 -11.276 6.969 1.00 97.00 165 GLY A C 1
ATOM 1328 O O . GLY A 1 165 ? -11.550 -12.483 6.754 1.00 97.00 165 GLY A O 1
ATOM 1329 N N . VAL A 1 166 ? -11.792 -10.334 6.098 1.00 98.12 166 VAL A N 1
ATOM 1330 C CA . VAL A 1 166 ? -12.225 -10.601 4.728 1.00 98.12 166 VAL A CA 1
ATOM 1331 C C . VAL A 1 166 ? -11.521 -9.649 3.770 1.00 98.12 166 VAL A C 1
ATOM 1333 O O . VAL A 1 166 ? -11.406 -8.453 4.035 1.00 98.12 166 VAL A O 1
ATOM 1336 N N . GLY A 1 167 ? -11.046 -10.186 2.651 1.00 97.94 167 GLY A N 1
ATOM 1337 C CA . GLY A 1 167 ? -10.591 -9.390 1.518 1.00 97.94 167 GLY A CA 1
ATOM 1338 C C . GLY A 1 167 ? -11.715 -9.188 0.520 1.00 97.94 167 GLY A C 1
ATOM 1339 O O . GLY A 1 167 ? -12.382 -10.152 0.150 1.00 97.94 167 GLY A O 1
ATOM 1340 N N . ILE A 1 168 ? -11.907 -7.957 0.066 1.00 95.69 168 ILE A N 1
ATOM 1341 C CA . ILE A 1 168 ? -12.883 -7.623 -0.966 1.00 95.69 168 ILE A CA 1
ATOM 1342 C C . ILE A 1 168 ? -12.135 -7.015 -2.144 1.00 95.69 168 ILE A C 1
ATOM 1344 O O . ILE A 1 168 ? -11.431 -6.017 -1.994 1.00 95.69 168 ILE A O 1
ATOM 1348 N N . ASP A 1 169 ? -12.306 -7.595 -3.324 1.00 93.81 169 ASP A N 1
ATOM 1349 C CA . ASP A 1 169 ? -11.788 -7.046 -4.574 1.00 93.81 169 ASP A CA 1
ATOM 1350 C C . ASP A 1 169 ? -12.883 -7.088 -5.640 1.00 93.81 169 ASP A C 1
ATOM 1352 O O . ASP A 1 169 ? -13.814 -7.889 -5.569 1.00 93.81 169 ASP A O 1
ATOM 1356 N N . LEU A 1 170 ? -12.762 -6.241 -6.659 1.00 89.06 170 LEU A N 1
ATOM 1357 C CA . LEU A 1 170 ? -13.699 -6.224 -7.778 1.00 89.06 170 LEU A CA 1
ATOM 1358 C C . LEU A 1 170 ? -13.643 -7.527 -8.592 1.00 89.06 170 LEU A C 1
ATOM 1360 O O . LEU A 1 170 ? -14.573 -7.841 -9.334 1.00 89.06 170 LEU A O 1
ATOM 1364 N N . ARG A 1 171 ? -12.540 -8.277 -8.486 1.00 87.44 171 ARG A N 1
ATOM 1365 C CA . ARG A 1 171 ? -12.323 -9.518 -9.228 1.00 87.44 171 ARG A CA 1
ATOM 1366 C C . ARG A 1 171 ? -11.502 -10.524 -8.434 1.00 87.44 171 ARG A C 1
ATOM 1368 O O . ARG A 1 171 ? -10.531 -10.172 -7.769 1.00 87.44 171 ARG A O 1
ATOM 1375 N N . ALA A 1 172 ? -11.838 -11.798 -8.604 1.00 92.44 172 ALA A N 1
ATOM 1376 C CA . ALA A 1 172 ? -11.012 -12.883 -8.096 1.00 92.44 172 ALA A CA 1
ATOM 1377 C C . ALA A 1 172 ? -9.679 -12.941 -8.855 1.00 92.44 172 ALA A C 1
ATOM 1379 O O . ALA A 1 172 ? -9.622 -12.720 -10.070 1.00 92.44 172 ALA A O 1
ATOM 1380 N N . ARG A 1 173 ? -8.598 -13.260 -8.141 1.00 91.38 173 ARG A N 1
ATOM 1381 C CA . ARG A 1 173 ? -7.279 -13.524 -8.733 1.00 91.38 173 ARG A CA 1
ATOM 1382 C C . ARG A 1 173 ? -7.028 -15.018 -8.848 1.00 91.38 173 ARG A C 1
ATOM 1384 O O . ARG A 1 173 ? -7.686 -15.815 -8.187 1.00 91.38 173 ARG A O 1
ATOM 1391 N N . LYS A 1 174 ? -6.075 -15.409 -9.698 1.00 91.69 174 LYS A N 1
ATOM 1392 C CA . LYS A 1 174 ? -5.799 -16.829 -9.971 1.00 91.69 174 LYS A CA 1
ATOM 1393 C C . LYS A 1 174 ? -5.333 -17.550 -8.713 1.00 91.69 174 LYS A C 1
ATOM 1395 O O . LYS A 1 174 ? -5.657 -18.721 -8.527 1.00 91.69 174 LYS A O 1
ATOM 1400 N N . ILE A 1 175 ? -4.606 -16.845 -7.851 1.00 94.06 175 ILE A N 1
ATOM 1401 C CA . ILE A 1 175 ? -4.068 -17.403 -6.612 1.00 94.06 175 ILE A CA 1
ATOM 1402 C C . ILE A 1 175 ? -5.140 -17.681 -5.557 1.00 94.06 175 ILE A C 1
ATOM 1404 O O . ILE A 1 175 ? -4.895 -18.479 -4.659 1.00 94.06 175 ILE A O 1
ATOM 1408 N N . TRP A 1 176 ? -6.340 -17.095 -5.671 1.00 96.19 176 TRP A N 1
ATOM 1409 C CA . TRP A 1 176 ? -7.390 -17.257 -4.660 1.00 96.19 176 TRP A CA 1
ATOM 1410 C C . TRP A 1 176 ? -7.790 -18.722 -4.467 1.00 9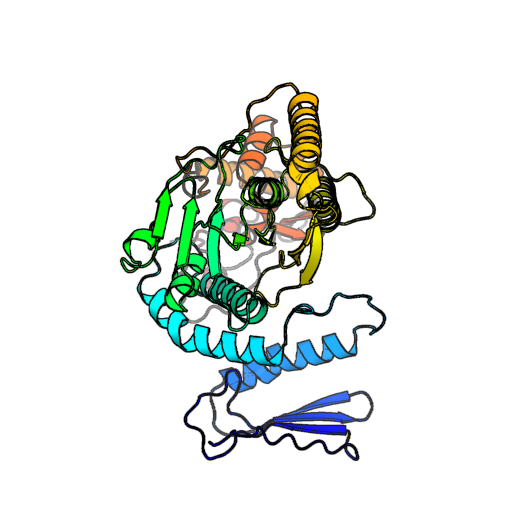6.19 176 TRP A C 1
ATOM 1412 O O . TRP A 1 176 ? -7.959 -19.164 -3.337 1.00 96.19 176 TRP A O 1
ATOM 1422 N N . ASN A 1 177 ? -7.846 -19.490 -5.558 1.00 94.44 177 ASN A N 1
ATOM 1423 C CA . ASN A 1 177 ? -8.190 -20.915 -5.534 1.00 94.44 177 ASN A CA 1
ATOM 1424 C C . ASN A 1 177 ? -7.126 -21.792 -4.851 1.00 94.44 177 ASN A C 1
ATOM 142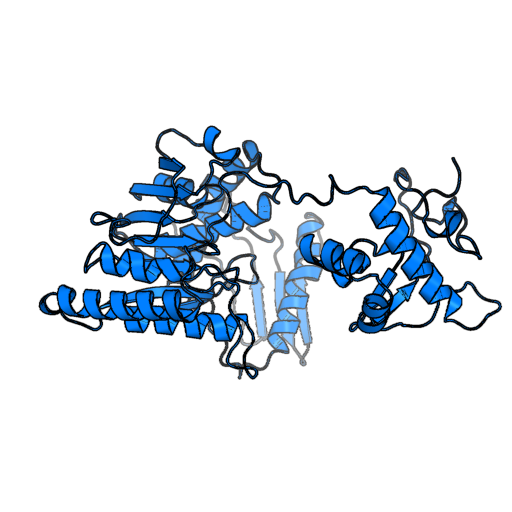6 O O . ASN A 1 177 ? -7.374 -22.968 -4.603 1.00 94.44 177 ASN A O 1
ATOM 1430 N N . SER A 1 178 ? -5.935 -21.247 -4.592 1.00 95.25 178 SER A N 1
ATOM 1431 C CA . SER A 1 178 ? -4.844 -21.945 -3.910 1.00 95.25 178 SER A CA 1
ATOM 1432 C C . SER A 1 178 ? -4.847 -21.710 -2.397 1.00 95.25 178 SER A C 1
ATOM 1434 O O . SER A 1 178 ? -4.061 -22.344 -1.690 1.00 95.25 178 SER A O 1
ATOM 1436 N N . TYR A 1 179 ? -5.667 -20.783 -1.886 1.00 96.62 179 TYR A N 1
ATOM 1437 C CA . TYR A 1 179 ? -5.715 -20.497 -0.456 1.00 96.62 179 TYR A CA 1
ATOM 1438 C C . TYR A 1 179 ? -6.579 -21.506 0.311 1.00 96.62 179 TYR A C 1
ATOM 1440 O O . TYR A 1 179 ? -7.558 -22.012 -0.230 1.00 96.62 179 TYR A O 1
ATOM 1448 N N . PRO A 1 180 ? -6.250 -21.781 1.587 1.00 95.88 180 PRO A N 1
ATOM 1449 C CA . PRO A 1 180 ? -7.094 -22.605 2.449 1.00 95.88 180 PRO A CA 1
ATOM 1450 C C . PRO A 1 180 ? -8.461 -21.965 2.744 1.00 95.88 180 PRO A C 1
ATOM 1452 O O . PRO A 1 180 ? -8.578 -20.741 2.778 1.00 95.88 180 PRO A O 1
ATOM 1455 N N . ASP A 1 181 ? -9.449 -22.787 3.110 1.00 95.62 181 ASP A N 1
ATOM 1456 C CA . ASP A 1 181 ? -10.845 -22.374 3.362 1.00 95.62 181 ASP A CA 1
ATOM 1457 C C . ASP A 1 181 ? -11.025 -21.305 4.453 1.00 95.62 181 ASP A C 1
ATOM 1459 O O . ASP A 1 181 ? -12.032 -20.596 4.483 1.00 95.62 181 ASP A O 1
ATOM 1463 N N . PHE A 1 182 ? -10.063 -21.166 5.372 1.00 96.50 182 PHE A N 1
ATOM 1464 C CA . PHE A 1 182 ? -10.131 -20.125 6.401 1.00 96.50 182 PHE A CA 1
ATOM 1465 C C . PHE A 1 182 ? -9.932 -18.711 5.831 1.00 96.50 182 PHE A C 1
ATOM 1467 O O . PHE A 1 182 ? -10.258 -17.731 6.505 1.00 96.50 182 PHE A O 1
ATOM 1474 N N . VAL A 1 183 ? -9.384 -18.587 4.618 1.00 97.69 183 VAL A N 1
ATOM 1475 C CA . VAL A 1 183 ? -9.140 -17.305 3.958 1.00 97.69 183 VAL A CA 1
ATOM 1476 C C . VAL A 1 183 ? -10.422 -16.837 3.286 1.00 97.69 183 VAL A C 1
ATOM 1478 O O . VAL A 1 183 ? -10.875 -17.401 2.294 1.00 97.69 183 VAL A O 1
ATOM 1481 N N . LYS A 1 184 ? -11.008 -15.762 3.812 1.00 98.06 184 LYS A N 1
ATOM 1482 C CA . LYS A 1 184 ? -12.262 -15.214 3.289 1.00 98.06 184 LYS A CA 1
ATOM 1483 C C . LYS A 1 184 ? -11.962 -14.142 2.249 1.00 98.06 184 LYS A C 1
ATOM 1485 O O . LYS A 1 184 ? -11.493 -13.057 2.590 1.00 98.06 184 LYS A O 1
ATOM 1490 N N . LEU A 1 185 ? -12.258 -14.434 0.987 1.00 97.88 185 LEU A N 1
ATOM 1491 C CA . LEU A 1 185 ? -12.117 -13.499 -0.131 1.00 97.88 185 LEU A CA 1
ATOM 1492 C C . LEU A 1 185 ? -13.451 -13.378 -0.866 1.00 97.88 185 LEU A C 1
ATOM 1494 O O . LEU A 1 185 ? -14.107 -14.381 -1.144 1.00 97.88 185 LEU A O 1
ATOM 1498 N N . LYS A 1 186 ? -13.862 -12.147 -1.166 1.00 95.50 186 LYS A N 1
ATOM 1499 C CA . LYS A 1 186 ? -15.139 -11.840 -1.809 1.00 95.50 186 LYS A CA 1
ATOM 1500 C C . LYS A 1 186 ? -14.909 -11.008 -3.062 1.00 95.50 186 LYS A C 1
ATOM 1502 O O . LYS A 1 186 ? -14.217 -9.993 -3.026 1.00 95.50 186 LYS A O 1
ATOM 1507 N N . VAL A 1 187 ? -15.544 -11.427 -4.152 1.00 93.56 187 VAL A N 1
ATOM 1508 C CA . VAL A 1 187 ? -15.699 -10.588 -5.340 1.00 93.56 187 VAL A CA 1
ATOM 1509 C C . VAL A 1 187 ? -16.895 -9.677 -5.111 1.00 93.56 187 VAL A C 1
ATOM 1511 O O . VAL A 1 187 ? -18.022 -10.163 -5.018 1.00 93.56 187 VAL A O 1
ATOM 1514 N N . ASP A 1 188 ? -16.659 -8.377 -4.974 1.00 87.94 188 ASP A N 1
ATOM 1515 C CA . ASP A 1 188 ? -17.733 -7.405 -4.787 1.00 87.94 188 ASP A CA 1
ATOM 1516 C C . ASP A 1 188 ? -17.356 -6.029 -5.336 1.00 87.94 188 ASP A C 1
ATOM 1518 O O . ASP A 1 188 ? -16.189 -5.631 -5.366 1.00 87.94 188 ASP A O 1
ATOM 1522 N N . THR A 1 189 ? -18.369 -5.272 -5.745 1.00 81.38 189 THR A N 1
ATOM 1523 C CA . THR A 1 189 ? -18.170 -3.875 -6.112 1.00 81.38 189 THR A CA 1
ATOM 1524 C C . THR A 1 189 ? -18.212 -3.042 -4.846 1.00 81.38 189 THR A C 1
ATOM 1526 O O . THR A 1 189 ? -19.271 -2.835 -4.260 1.00 81.38 189 THR A O 1
ATOM 1529 N N . ILE A 1 190 ? -17.060 -2.506 -4.448 1.00 74.12 190 ILE A N 1
ATOM 1530 C CA . ILE A 1 190 ? -16.988 -1.504 -3.384 1.00 74.12 190 ILE A CA 1
ATOM 1531 C C . ILE A 1 190 ? -17.526 -0.201 -3.974 1.00 74.12 190 ILE A C 1
ATOM 1533 O O . ILE A 1 190 ? -16.783 0.634 -4.487 1.00 74.12 190 ILE A O 1
ATOM 1537 N N . ALA A 1 191 ? -18.851 -0.074 -3.991 1.00 68.12 191 ALA A N 1
ATOM 1538 C CA . ALA A 1 191 ? -19.526 1.164 -4.315 1.00 68.12 191 ALA A CA 1
ATOM 1539 C C . ALA A 1 191 ? -19.477 2.034 -3.056 1.00 68.12 191 ALA A C 1
ATOM 1541 O O . ALA A 1 191 ? -20.080 1.651 -2.054 1.00 68.12 191 ALA A O 1
ATOM 1542 N N . PRO A 1 192 ? -18.801 3.193 -3.070 1.00 61.94 192 PRO A N 1
ATOM 1543 C CA . PRO A 1 192 ? -18.785 4.116 -1.947 1.00 61.94 192 PRO A CA 1
ATOM 1544 C C . PRO A 1 192 ? -20.121 4.862 -1.865 1.00 61.94 192 PRO A C 1
ATOM 1546 O O . PRO A 1 192 ? -20.242 6.066 -2.077 1.00 61.94 192 PRO A O 1
ATOM 1549 N N . SER A 1 193 ? -21.156 4.083 -1.599 1.00 65.56 193 SER A N 1
ATOM 1550 C CA . SER A 1 193 ? -22.462 4.516 -1.151 1.00 65.56 193 SER A CA 1
ATOM 1551 C C . SER A 1 193 ? -22.427 4.694 0.369 1.00 65.56 193 SER A C 1
ATOM 1553 O O . SER A 1 193 ? -21.434 4.384 1.036 1.00 65.56 193 SER A O 1
ATOM 1555 N N . LEU A 1 194 ? -23.516 5.215 0.927 1.00 62.31 194 LEU A N 1
ATOM 1556 C CA . LEU A 1 194 ? -23.703 5.259 2.377 1.00 62.31 194 LEU A CA 1
ATOM 1557 C C . LEU A 1 194 ? -23.775 3.851 2.993 1.00 62.31 194 LEU A C 1
ATOM 1559 O O . LEU A 1 194 ? -23.463 3.705 4.169 1.00 62.31 194 LEU A O 1
ATOM 1563 N N . ASP A 1 195 ? -24.101 2.837 2.189 1.00 70.50 195 ASP A N 1
ATOM 1564 C CA . ASP A 1 195 ? -24.381 1.474 2.650 1.00 70.50 195 ASP A CA 1
ATOM 1565 C C . ASP A 1 195 ? -23.135 0.577 2.685 1.00 70.50 195 ASP A C 1
ATOM 1567 O O . ASP A 1 195 ? -23.160 -0.512 3.257 1.00 70.50 195 ASP A O 1
ATOM 1571 N N . CYS A 1 196 ? -22.017 1.023 2.101 1.00 83.50 196 CYS A N 1
ATOM 1572 C CA . CYS A 1 196 ? -20.750 0.297 2.165 1.00 83.50 196 CYS A CA 1
ATOM 1573 C C . CYS A 1 196 ? -20.059 0.547 3.514 1.00 83.50 196 CYS A C 1
ATOM 1575 O O . CYS A 1 196 ? -19.117 1.338 3.613 1.00 83.50 196 CYS A O 1
ATOM 1577 N N . VAL A 1 197 ? -20.548 -0.129 4.551 1.00 90.38 197 VAL A N 1
ATOM 1578 C CA . VAL A 1 197 ? -20.062 -0.038 5.933 1.00 90.38 197 VAL A CA 1
ATOM 1579 C C . VAL A 1 197 ? -19.717 -1.409 6.506 1.00 90.38 197 VAL A C 1
ATOM 1581 O O . VAL A 1 197 ? -20.292 -2.426 6.125 1.00 90.38 197 VAL A O 1
ATOM 1584 N N . PHE A 1 198 ? -18.796 -1.426 7.471 1.00 94.12 198 PHE A N 1
ATOM 1585 C CA . PHE A 1 198 ? -18.338 -2.631 8.164 1.00 94.12 198 PHE A CA 1
ATOM 1586 C C . PHE A 1 198 ? -18.393 -2.439 9.690 1.00 94.12 198 PHE A C 1
ATOM 1588 O O . PHE A 1 198 ? -17.347 -2.291 10.321 1.00 94.12 198 PHE A O 1
ATOM 1595 N N . PRO A 1 199 ? -19.589 -2.428 10.312 1.00 93.81 199 PRO A N 1
ATOM 1596 C CA . PRO A 1 199 ? -19.751 -2.068 11.728 1.00 93.81 199 PRO A CA 1
ATOM 1597 C C . PRO A 1 199 ? -18.982 -2.958 12.709 1.00 93.81 199 PRO A C 1
ATOM 1599 O O . PRO A 1 199 ? -18.639 -2.539 13.811 1.00 93.81 199 PRO A O 1
ATOM 1602 N N . GLU A 1 200 ? -18.697 -4.193 12.301 1.00 95.25 200 GLU A N 1
ATOM 1603 C CA . GLU A 1 200 ? -17.946 -5.164 13.092 1.00 95.25 200 GLU A CA 1
ATOM 1604 C C . GLU A 1 200 ? -16.425 -5.071 12.917 1.00 95.25 200 GLU A C 1
ATOM 1606 O O . GLU A 1 200 ? -15.687 -5.707 13.671 1.00 95.25 200 GLU A O 1
ATOM 1611 N N . ALA A 1 201 ? -15.937 -4.317 11.930 1.00 96.94 201 ALA A N 1
ATOM 1612 C CA . ALA A 1 201 ? -14.512 -4.212 11.664 1.00 96.94 201 ALA A CA 1
ATOM 1613 C C . ALA A 1 201 ? -13.831 -3.290 12.684 1.00 96.94 201 ALA A C 1
ATOM 1615 O O . ALA A 1 201 ? -14.180 -2.114 12.826 1.00 96.94 201 ALA A O 1
ATOM 1616 N N . ASP A 1 202 ? -12.794 -3.806 13.342 1.00 98.19 202 ASP A N 1
ATOM 1617 C CA . ASP A 1 202 ? -11.846 -2.982 14.087 1.00 98.19 202 ASP A CA 1
ATOM 1618 C C . ASP A 1 202 ? -10.981 -2.155 13.122 1.00 98.19 202 ASP A C 1
ATOM 1620 O O . ASP A 1 202 ? -10.616 -1.025 13.449 1.00 98.19 202 ASP A O 1
ATOM 1624 N N . TRP A 1 203 ? -10.661 -2.712 11.944 1.00 98.50 203 TRP A N 1
ATOM 1625 C CA . TRP A 1 203 ? -9.770 -2.105 10.953 1.00 98.50 203 TRP A CA 1
ATOM 1626 C C . TRP A 1 203 ? -10.286 -2.222 9.518 1.00 98.50 203 TRP A C 1
ATOM 1628 O O . TRP A 1 203 ? -10.627 -3.308 9.053 1.00 98.50 203 TRP A O 1
ATOM 1638 N N . VAL A 1 204 ? -10.239 -1.112 8.782 1.00 98.38 204 VAL A N 1
ATOM 1639 C CA . VAL A 1 204 ? -10.345 -1.093 7.316 1.00 98.38 204 VAL A CA 1
ATOM 1640 C C . VAL A 1 204 ? -8.953 -0.879 6.724 1.00 98.38 204 VAL A C 1
ATOM 1642 O O . VAL A 1 204 ? -8.274 0.100 7.032 1.00 98.38 204 VAL A O 1
ATOM 1645 N N . ILE A 1 205 ? -8.504 -1.800 5.884 1.00 98.69 205 ILE A N 1
ATOM 1646 C CA . ILE A 1 205 ? -7.181 -1.785 5.263 1.00 98.69 205 ILE A CA 1
ATOM 1647 C C . ILE A 1 205 ? -7.341 -1.397 3.792 1.00 98.69 205 ILE A C 1
ATOM 1649 O O . ILE A 1 205 ? -8.229 -1.882 3.097 1.00 98.69 205 ILE A O 1
ATOM 1653 N N . GLY A 1 206 ? -6.483 -0.490 3.329 1.00 97.50 206 GLY A N 1
ATOM 1654 C CA . GLY A 1 206 ? -6.289 -0.176 1.919 1.00 97.50 206 GLY A CA 1
ATOM 1655 C C . GLY A 1 206 ? -4.828 -0.359 1.541 1.00 97.50 206 GLY A C 1
ATOM 1656 O O . GLY A 1 206 ? -4.068 0.614 1.510 1.00 97.50 206 GLY A O 1
ATOM 1657 N N . ASN A 1 207 ? -4.418 -1.598 1.276 1.00 96.62 207 ASN A N 1
ATOM 1658 C CA . ASN A 1 207 ? -3.077 -1.901 0.786 1.00 96.62 207 ASN A CA 1
ATOM 1659 C C . ASN A 1 207 ? -3.025 -1.713 -0.734 1.00 96.62 207 ASN A C 1
ATOM 1661 O O . ASN A 1 207 ? -3.542 -2.538 -1.477 1.00 96.62 207 ASN A O 1
ATOM 1665 N N . HIS A 1 208 ? -2.415 -0.621 -1.207 1.00 93.06 208 HIS A N 1
ATOM 1666 C CA . HIS A 1 208 ? -2.295 -0.344 -2.643 1.00 93.06 208 HIS A CA 1
ATOM 1667 C C . HIS A 1 208 ? -3.648 -0.339 -3.384 1.00 93.06 208 HIS A C 1
ATOM 1669 O O . HIS A 1 208 ? -3.733 -0.703 -4.554 1.00 93.06 208 HIS A O 1
ATOM 1675 N N . SER A 1 209 ? -4.695 0.149 -2.713 1.00 91.44 209 SER A N 1
ATOM 1676 C CA . SER A 1 209 ? -6.098 0.054 -3.140 1.00 91.44 209 SER A CA 1
ATOM 1677 C C . SER A 1 209 ? -6.519 1.032 -4.251 1.00 91.44 209 SER A C 1
ATOM 1679 O O . SER A 1 209 ? -7.708 1.230 -4.492 1.00 91.44 209 SER A O 1
ATOM 1681 N N . ASP A 1 210 ? -5.554 1.654 -4.936 1.00 90.12 210 ASP A N 1
ATOM 1682 C CA . ASP A 1 210 ? -5.750 2.520 -6.103 1.00 90.12 210 ASP A CA 1
ATOM 1683 C C . ASP A 1 210 ? -6.907 3.539 -5.950 1.00 90.12 210 ASP A C 1
ATOM 1685 O O . ASP A 1 210 ? -6.846 4.432 -5.104 1.00 90.12 210 ASP A O 1
ATOM 1689 N N . GLU A 1 211 ? -7.958 3.437 -6.773 1.00 89.38 211 GLU A N 1
ATOM 1690 C CA . GLU A 1 211 ? -9.111 4.344 -6.797 1.00 89.38 211 GLU A CA 1
ATOM 1691 C C . GLU A 1 211 ? -9.891 4.362 -5.464 1.00 89.38 211 GLU A C 1
ATOM 1693 O O . GLU A 1 211 ? -10.588 5.334 -5.172 1.00 89.38 211 GLU A O 1
ATOM 1698 N N . LEU A 1 212 ? -9.758 3.319 -4.636 1.00 91.62 212 LEU A N 1
ATOM 1699 C CA . LEU A 1 212 ? -10.420 3.213 -3.332 1.00 91.62 212 LEU A CA 1
ATOM 1700 C C . LEU A 1 212 ? -9.643 3.887 -2.204 1.00 91.62 212 LEU A C 1
ATOM 1702 O O . LEU A 1 212 ? -10.228 4.169 -1.162 1.00 91.62 212 LEU A O 1
ATOM 1706 N N . THR A 1 213 ? -8.352 4.178 -2.387 1.00 95.31 213 THR A N 1
ATOM 1707 C CA . THR A 1 213 ? -7.505 4.803 -1.357 1.00 95.31 213 THR A CA 1
ATOM 1708 C C . THR A 1 213 ? -8.158 6.020 -0.672 1.00 95.31 213 THR A C 1
ATOM 1710 O O . THR A 1 213 ? -8.213 6.022 0.559 1.00 95.31 213 THR A O 1
ATOM 1713 N N . PRO A 1 214 ? -8.695 7.034 -1.387 1.00 95.38 214 PRO A N 1
ATOM 1714 C CA . PRO A 1 214 ? -9.327 8.189 -0.737 1.00 95.38 214 PRO A CA 1
ATOM 1715 C C . PRO A 1 214 ? -10.662 7.856 -0.049 1.00 95.38 214 PRO A C 1
ATOM 1717 O O . PRO A 1 214 ? -11.118 8.622 0.797 1.00 95.38 214 PRO A O 1
ATOM 1720 N N . TRP A 1 215 ? -11.282 6.720 -0.379 1.00 94.75 215 TRP A N 1
ATOM 1721 C CA . TRP A 1 215 ? -12.544 6.269 0.209 1.00 94.75 215 TRP A CA 1
ATOM 1722 C C . TRP A 1 215 ? -12.373 5.497 1.514 1.00 94.75 215 TRP A C 1
ATOM 1724 O O . TRP A 1 215 ? -13.285 5.520 2.335 1.00 94.75 215 TRP A O 1
ATOM 1734 N N . ILE A 1 216 ? -11.221 4.865 1.750 1.00 96.31 216 ILE A N 1
ATOM 1735 C CA . ILE A 1 216 ? -10.942 4.120 2.987 1.00 96.31 216 ILE A CA 1
ATOM 1736 C C . ILE A 1 216 ? -11.241 4.924 4.270 1.00 96.31 216 ILE A C 1
ATOM 1738 O O . ILE A 1 216 ? -11.993 4.411 5.101 1.00 96.31 216 ILE A O 1
ATOM 1742 N N . PRO A 1 217 ? -10.742 6.167 4.461 1.00 96.81 217 PRO A N 1
ATOM 1743 C CA . PRO A 1 217 ? -11.045 6.937 5.673 1.00 96.81 217 PRO A CA 1
ATOM 1744 C C . PRO A 1 217 ? -12.537 7.270 5.819 1.00 96.81 217 PRO A C 1
ATOM 1746 O O . PRO A 1 217 ? -13.047 7.310 6.938 1.00 96.81 217 PRO A O 1
ATOM 1749 N N . ILE A 1 218 ? -13.249 7.460 4.703 1.00 95.44 218 ILE A N 1
ATOM 1750 C CA . ILE A 1 218 ? -14.695 7.717 4.692 1.00 95.44 218 ILE A CA 1
ATOM 1751 C C . ILE A 1 218 ? -15.452 6.445 5.083 1.00 95.44 218 ILE A C 1
ATOM 1753 O O . ILE A 1 218 ? -16.311 6.477 5.952 1.00 95.44 218 ILE A O 1
ATOM 1757 N N . ILE A 1 219 ? -15.119 5.298 4.493 1.00 95.25 219 ILE A N 1
ATOM 1758 C CA . ILE A 1 219 ? -15.749 4.015 4.830 1.00 95.25 219 ILE A CA 1
ATOM 1759 C C . ILE A 1 219 ? -15.517 3.682 6.308 1.00 95.25 219 ILE A C 1
ATOM 1761 O O . ILE A 1 219 ? -16.456 3.312 7.013 1.00 95.25 219 ILE A O 1
ATOM 1765 N N . ALA A 1 220 ? -14.294 3.868 6.809 1.00 95.75 220 ALA A N 1
ATOM 1766 C CA . ALA A 1 220 ? -13.966 3.634 8.211 1.00 95.75 220 ALA A CA 1
ATOM 1767 C C . ALA A 1 220 ? -14.738 4.567 9.158 1.00 95.75 220 ALA A C 1
ATOM 1769 O O . ALA A 1 220 ? -15.249 4.103 10.177 1.00 95.75 220 ALA A O 1
ATOM 1770 N N . SER A 1 221 ? -14.870 5.858 8.821 1.00 94.94 221 SER A N 1
ATOM 1771 C CA . SER A 1 221 ? -15.616 6.819 9.648 1.00 94.94 221 SER A CA 1
ATOM 1772 C C . SER A 1 221 ? -17.112 6.501 9.714 1.00 94.94 221 SER A C 1
ATOM 1774 O O . SER A 1 221 ? -17.717 6.663 10.772 1.00 94.94 221 SER A O 1
ATOM 1776 N N . ARG A 1 222 ? -17.684 5.984 8.618 1.00 92.56 222 ARG A N 1
ATOM 1777 C CA . ARG A 1 222 ? -19.092 5.573 8.534 1.00 92.56 222 ARG A CA 1
ATOM 1778 C C . ARG A 1 222 ? -19.378 4.208 9.162 1.00 92.56 222 ARG A C 1
ATOM 1780 O O . ARG A 1 222 ? -20.514 3.958 9.545 1.00 92.56 222 ARG A O 1
ATOM 1787 N N . SER A 1 223 ? -18.376 3.332 9.242 1.00 94.00 223 SER A N 1
ATOM 1788 C CA . SER A 1 223 ? -18.543 1.952 9.716 1.00 94.00 223 SER A CA 1
ATOM 1789 C C . SER A 1 223 ? -18.849 1.880 11.210 1.00 94.00 223 SER A C 1
ATOM 1791 O O . SER A 1 223 ? -19.846 1.287 11.608 1.00 94.00 223 SER A O 1
ATOM 1793 N N . SER A 1 224 ? -18.011 2.502 12.039 1.00 94.31 224 SER A N 1
ATOM 1794 C CA . SER A 1 224 ? -18.238 2.647 13.479 1.00 94.31 224 SER A CA 1
ATOM 1795 C C . SER A 1 224 ? -17.366 3.772 14.039 1.00 94.31 224 SER A C 1
ATOM 1797 O O . SER A 1 224 ? -16.320 4.127 13.483 1.00 94.31 224 SER A O 1
ATOM 1799 N N . PHE A 1 225 ? -17.762 4.320 15.190 1.00 94.88 225 PHE A N 1
ATOM 1800 C CA . PHE A 1 225 ? -16.977 5.328 15.904 1.00 94.88 225 PHE A CA 1
ATOM 1801 C C . PHE A 1 225 ? -15.576 4.817 16.279 1.00 94.88 225 PHE A C 1
ATOM 1803 O O . PHE A 1 225 ? -14.619 5.589 16.293 1.00 94.88 225 PHE A O 1
ATOM 1810 N N . THR A 1 226 ? -15.448 3.514 16.544 1.00 95.12 226 THR A N 1
ATOM 1811 C CA . THR A 1 226 ? -14.201 2.866 16.973 1.00 95.12 226 THR A CA 1
ATOM 1812 C C . THR A 1 226 ? -13.410 2.221 15.836 1.00 95.12 226 THR A C 1
ATOM 1814 O O . THR A 1 226 ? -12.297 1.757 16.080 1.00 95.12 226 THR A O 1
ATOM 1817 N N . THR A 1 227 ? -13.942 2.186 14.609 1.00 97.44 227 THR A N 1
ATOM 1818 C CA . THR A 1 227 ? -13.242 1.592 13.463 1.00 97.44 227 THR A CA 1
ATOM 1819 C C . THR A 1 227 ? -12.021 2.431 13.089 1.00 97.44 227 THR A C 1
ATOM 1821 O O . THR A 1 227 ? -12.111 3.638 12.823 1.00 97.44 227 THR A O 1
ATOM 1824 N N . ASN A 1 228 ? -10.874 1.766 13.047 1.00 98.06 228 ASN A N 1
ATOM 1825 C CA . ASN A 1 228 ? -9.601 2.306 12.602 1.00 98.06 228 ASN A CA 1
ATOM 1826 C C . ASN A 1 228 ? -9.364 1.988 11.125 1.00 98.06 228 ASN A C 1
ATOM 1828 O O . ASN A 1 228 ? -10.076 1.189 10.513 1.00 98.06 228 ASN A O 1
ATOM 1832 N N . PHE A 1 229 ? -8.343 2.603 10.541 1.00 98.56 229 PHE A N 1
ATOM 1833 C CA . PHE A 1 229 ? -7.895 2.263 9.206 1.00 98.56 229 PHE A CA 1
ATOM 1834 C C . PHE A 1 229 ? -6.382 2.354 9.043 1.00 98.56 229 PHE A C 1
ATOM 1836 O O . PHE A 1 229 ? -5.682 3.084 9.748 1.00 98.56 229 PHE A O 1
ATOM 1843 N N . PHE A 1 230 ? -5.906 1.629 8.040 1.00 98.69 230 PHE A N 1
ATOM 1844 C CA . PHE A 1 230 ? -4.554 1.712 7.511 1.00 98.69 230 PHE A CA 1
ATOM 1845 C C . PHE A 1 230 ? -4.641 1.910 6.000 1.00 98.69 230 PHE A C 1
ATOM 1847 O O . PHE A 1 230 ? -5.348 1.160 5.327 1.00 98.69 230 PHE A O 1
ATOM 1854 N N . ILE A 1 231 ? -3.903 2.874 5.450 1.00 98.06 231 ILE A N 1
ATOM 1855 C CA . ILE A 1 231 ? -3.771 3.024 3.996 1.00 98.06 231 ILE A CA 1
ATOM 1856 C C . ILE A 1 231 ? -2.313 3.070 3.566 1.00 98.06 231 ILE A C 1
ATOM 1858 O O . ILE A 1 231 ? -1.507 3.805 4.134 1.00 98.06 231 ILE A O 1
ATOM 1862 N N . LEU A 1 232 ? -1.994 2.327 2.508 1.00 97.62 232 LEU A N 1
ATOM 1863 C CA . LEU A 1 232 ? -0.705 2.353 1.827 1.00 97.62 232 LEU A CA 1
ATOM 1864 C C . LEU A 1 232 ? -0.906 2.757 0.353 1.00 97.62 232 LEU A C 1
ATOM 1866 O O . LEU A 1 232 ? -1.027 1.899 -0.528 1.00 97.62 232 LEU A O 1
ATOM 1870 N N . PRO A 1 233 ? -0.958 4.066 0.052 1.00 95.69 233 PRO A N 1
ATOM 1871 C CA . PRO A 1 233 ? -1.225 4.562 -1.294 1.00 95.69 233 PRO A CA 1
ATOM 1872 C C . PRO A 1 233 ? -0.084 4.268 -2.275 1.00 95.69 233 PRO A C 1
ATOM 1874 O O . PRO A 1 233 ? 1.085 4.552 -1.994 1.00 95.69 233 PRO A O 1
ATOM 1877 N N . CYS A 1 234 ? -0.427 3.805 -3.481 1.00 89.88 234 CYS A N 1
ATOM 1878 C CA . CYS A 1 234 ? 0.506 3.632 -4.604 1.00 89.88 234 CYS A CA 1
ATOM 1879 C C . CYS A 1 234 ? 0.230 4.606 -5.762 1.00 89.88 234 CYS A C 1
ATOM 1881 O O . CYS A 1 234 ? 1.129 5.353 -6.175 1.00 89.88 234 CYS A O 1
ATOM 1883 N N . CYS A 1 235 ? -1.006 4.618 -6.261 1.00 88.94 235 CYS A N 1
ATOM 1884 C CA . CYS A 1 235 ? -1.466 5.427 -7.381 1.00 88.94 235 CYS A CA 1
ATOM 1885 C C . CYS A 1 235 ? -2.338 6.586 -6.884 1.00 88.94 235 CYS A C 1
ATOM 1887 O O . CYS A 1 235 ? -3.275 6.348 -6.131 1.00 88.94 235 CYS A O 1
ATOM 1889 N N . PRO A 1 236 ? -2.083 7.829 -7.320 1.00 90.38 236 PRO A N 1
ATOM 1890 C CA . PRO A 1 236 ? -2.808 8.967 -6.787 1.00 90.38 236 PRO A CA 1
ATOM 1891 C C . PRO A 1 236 ? -4.132 9.173 -7.541 1.00 90.38 236 PRO A C 1
ATOM 1893 O O . PRO A 1 236 ? -4.144 9.486 -8.737 1.00 90.38 236 PRO A O 1
ATOM 1896 N N . PHE A 1 237 ? -5.241 8.965 -6.833 1.00 91.12 237 PHE A N 1
ATOM 1897 C CA . PHE A 1 237 ? -6.612 9.119 -7.325 1.00 91.12 237 PHE A CA 1
ATOM 1898 C C . PHE A 1 237 ? -7.445 10.003 -6.397 1.00 91.12 237 PHE A C 1
ATOM 1900 O O . PHE A 1 237 ? -7.258 9.991 -5.179 1.00 91.12 237 PHE A O 1
ATOM 1907 N N . GLU A 1 238 ? -8.376 10.743 -6.985 1.00 91.19 238 GLU A N 1
ATOM 1908 C CA . GLU A 1 238 ? -9.389 11.528 -6.280 1.00 91.19 238 GLU A CA 1
ATOM 1909 C C . GLU A 1 238 ? -10.659 10.708 -6.017 1.00 91.19 238 GLU A C 1
ATOM 1911 O O . GLU A 1 238 ? -10.870 9.652 -6.613 1.00 91.19 238 GLU A O 1
ATOM 1916 N N . LEU A 1 239 ? -11.548 11.223 -5.160 1.00 89.31 239 LEU A N 1
ATOM 1917 C CA . LEU A 1 239 ? -12.832 10.586 -4.817 1.00 89.31 239 LEU A CA 1
ATOM 1918 C C . LEU A 1 239 ? -13.728 10.281 -6.030 1.00 89.31 239 LEU A C 1
ATOM 1920 O O . LEU A 1 239 ? -14.497 9.326 -6.010 1.00 89.31 239 LEU A O 1
ATOM 1924 N N . ASN A 1 240 ? -13.619 11.066 -7.100 1.00 84.25 240 ASN A N 1
ATOM 1925 C CA . ASN A 1 240 ? -14.364 10.866 -8.349 1.00 84.25 240 ASN A CA 1
ATOM 1926 C C . ASN A 1 240 ? -13.789 9.726 -9.232 1.00 84.25 240 ASN A C 1
ATOM 1928 O O . ASN A 1 240 ? -14.379 9.388 -10.259 1.00 84.25 240 ASN A O 1
ATOM 1932 N N . GLY A 1 241 ? -12.651 9.131 -8.852 1.00 82.81 241 GLY A N 1
ATOM 1933 C CA . GLY A 1 241 ? -11.938 8.101 -9.613 1.00 82.81 241 GLY A CA 1
ATOM 1934 C C . GLY A 1 241 ? -10.974 8.639 -10.681 1.00 82.81 241 GLY A C 1
ATOM 1935 O O . GLY A 1 241 ? -10.299 7.857 -11.353 1.00 82.81 241 GLY A O 1
ATOM 1936 N N . HIS A 1 242 ? -10.860 9.959 -10.852 1.00 84.19 242 HIS A N 1
ATOM 1937 C CA . HIS A 1 242 ? -9.860 10.565 -11.730 1.00 84.19 242 HIS A CA 1
ATOM 1938 C C . HIS A 1 242 ? -8.469 10.536 -11.097 1.00 84.19 242 HIS A C 1
ATOM 1940 O O . HIS A 1 242 ? -8.297 10.447 -9.879 1.00 84.19 242 HIS A O 1
ATOM 1946 N N . LYS A 1 243 ? -7.442 10.619 -11.949 1.00 86.94 243 LYS A N 1
ATOM 1947 C CA . LYS A 1 243 ? -6.063 10.785 -11.486 1.00 86.94 243 LYS A CA 1
ATOM 1948 C C . LYS A 1 243 ? -5.930 12.122 -10.770 1.00 86.94 243 LYS A C 1
ATOM 1950 O O . LYS A 1 243 ? -6.331 13.144 -11.314 1.00 86.94 243 LYS A O 1
ATOM 1955 N N . TYR A 1 244 ? -5.318 12.082 -9.593 1.00 88.31 244 TYR A N 1
ATOM 1956 C CA . TYR A 1 244 ? -5.070 13.268 -8.788 1.00 88.31 244 TYR A CA 1
ATOM 1957 C C . TYR A 1 244 ? -4.236 14.291 -9.553 1.00 88.31 244 TYR A C 1
ATOM 1959 O O . TYR A 1 244 ? -3.173 13.967 -10.101 1.00 88.31 244 TYR A O 1
ATOM 1967 N N . ILE A 1 245 ? -4.711 15.532 -9.553 1.00 83.75 245 ILE A N 1
ATOM 1968 C CA . ILE A 1 245 ? -4.000 16.657 -10.143 1.00 83.75 245 ILE A CA 1
ATOM 1969 C C . ILE A 1 245 ? -3.233 17.363 -9.028 1.00 83.75 245 ILE A C 1
ATOM 1971 O O . ILE A 1 245 ? -3.802 17.824 -8.044 1.00 83.75 245 ILE A O 1
ATOM 1975 N N . ARG A 1 246 ? -1.908 17.429 -9.185 1.00 84.00 246 ARG A N 1
ATOM 1976 C CA . ARG A 1 246 ? -1.025 18.069 -8.206 1.00 84.00 246 ARG A CA 1
ATOM 1977 C C . ARG A 1 246 ?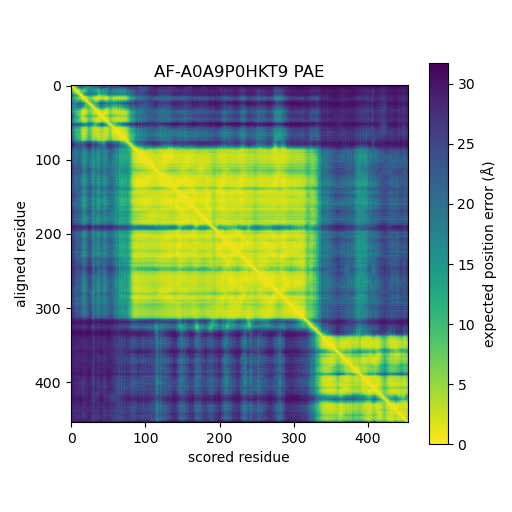 -1.364 19.553 -8.075 1.00 84.00 246 ARG A C 1
ATOM 1979 O O . ARG A 1 246 ? -1.280 20.278 -9.065 1.00 84.00 246 ARG A O 1
ATOM 1986 N N . ASN A 1 247 ? -1.612 19.992 -6.845 1.00 81.44 247 ASN A N 1
ATOM 1987 C CA . ASN A 1 247 ? -1.945 21.379 -6.526 1.00 81.44 247 ASN A CA 1
ATOM 1988 C C . ASN A 1 247 ? -0.707 22.182 -6.118 1.00 81.44 247 ASN A C 1
ATOM 1990 O O . ASN A 1 247 ? -0.570 23.342 -6.497 1.00 81.44 247 ASN A O 1
ATOM 1994 N N . ASN A 1 248 ? 0.237 21.562 -5.404 1.00 80.62 248 ASN A N 1
ATOM 1995 C CA . ASN A 1 248 ? 1.474 22.222 -5.004 1.00 80.62 248 ASN A CA 1
ATOM 1996 C C . ASN A 1 248 ? 2.671 21.774 -5.857 1.00 80.62 248 ASN A C 1
ATOM 1998 O O . ASN A 1 248 ? 3.195 20.666 -5.715 1.00 80.62 248 ASN A O 1
ATOM 2002 N N . THR A 1 249 ? 3.160 22.659 -6.727 1.00 82.75 249 THR A N 1
ATOM 2003 C CA . THR A 1 249 ? 4.296 22.367 -7.616 1.00 82.75 249 THR A CA 1
ATOM 2004 C C . THR A 1 249 ? 5.638 22.249 -6.898 1.00 82.75 249 THR A C 1
ATOM 2006 O O . THR A 1 249 ? 6.531 21.589 -7.436 1.00 82.75 249 THR A O 1
ATOM 2009 N N . SER A 1 250 ? 5.762 22.805 -5.685 1.00 81.94 250 SER A N 1
ATOM 2010 C CA . SER A 1 250 ? 6.967 22.700 -4.846 1.00 81.94 250 SER A CA 1
ATOM 2011 C C . SER A 1 250 ? 7.146 21.310 -4.222 1.00 81.94 250 SER A C 1
ATOM 2013 O O . SER A 1 250 ? 8.247 20.945 -3.816 1.00 81.94 250 SER A O 1
ATOM 2015 N N . LYS A 1 251 ? 6.079 20.501 -4.182 1.00 83.25 251 LYS A N 1
ATOM 2016 C CA . LYS A 1 251 ? 6.092 19.127 -3.672 1.00 83.25 251 LYS A CA 1
ATOM 2017 C C . LYS A 1 251 ? 6.111 18.113 -4.816 1.00 83.25 251 LYS A C 1
ATOM 2019 O O . LYS A 1 251 ? 5.644 18.361 -5.933 1.00 83.25 251 LYS A O 1
ATOM 2024 N N . SER A 1 252 ? 6.634 16.915 -4.545 1.00 84.00 252 SER A N 1
ATOM 2025 C CA . SER A 1 252 ? 6.421 15.784 -5.454 1.00 84.00 252 SER A CA 1
ATOM 2026 C C . SER A 1 252 ? 4.925 15.458 -5.519 1.00 84.00 252 SER A C 1
ATOM 2028 O O . SER A 1 252 ? 4.215 15.631 -4.531 1.00 84.00 252 SER A O 1
ATOM 2030 N N . CYS A 1 253 ? 4.440 14.951 -6.657 1.00 85.94 253 CYS A N 1
ATOM 2031 C CA . CYS A 1 253 ? 3.028 14.563 -6.803 1.00 85.94 253 CYS A CA 1
ATOM 2032 C C . CYS A 1 253 ? 2.576 13.590 -5.703 1.00 85.94 253 CYS A C 1
ATOM 2034 O O . CYS A 1 253 ? 1.466 13.704 -5.206 1.00 85.94 253 CYS A O 1
ATOM 2036 N N . TYR A 1 254 ? 3.451 12.676 -5.275 1.00 89.19 254 TYR A N 1
ATOM 2037 C CA . TYR A 1 254 ? 3.130 11.746 -4.197 1.00 89.19 254 TYR A CA 1
ATOM 2038 C C . TYR A 1 254 ? 3.061 12.425 -2.825 1.00 89.19 254 TYR A C 1
ATOM 2040 O O . TYR A 1 254 ? 2.172 12.105 -2.054 1.00 89.19 254 TYR A O 1
ATOM 2048 N N . SER A 1 255 ? 3.962 13.366 -2.528 1.00 90.12 255 SER A N 1
ATOM 2049 C CA . SER A 1 255 ? 3.930 14.110 -1.261 1.00 90.12 255 SER A CA 1
ATOM 2050 C C . SER A 1 255 ? 2.676 14.984 -1.156 1.00 90.12 255 SER A C 1
ATOM 2052 O O . SER A 1 255 ? 1.969 14.926 -0.159 1.00 90.12 255 SER A O 1
ATOM 2054 N N . ASP A 1 256 ? 2.349 15.707 -2.230 1.00 91.38 256 ASP A N 1
ATOM 2055 C CA . ASP A 1 256 ? 1.120 16.506 -2.326 1.00 91.38 256 ASP A CA 1
ATOM 2056 C C . ASP A 1 256 ? -0.141 15.629 -2.217 1.00 91.38 256 ASP A C 1
ATOM 2058 O O . ASP A 1 256 ? -1.115 15.997 -1.570 1.00 91.38 256 ASP A O 1
ATOM 2062 N N . TYR A 1 257 ? -0.099 14.416 -2.779 1.00 95.19 257 TYR A N 1
ATOM 2063 C CA . TYR A 1 257 ? -1.183 13.447 -2.638 1.00 95.19 257 TYR A CA 1
ATOM 2064 C C . TYR A 1 257 ? -1.360 12.937 -1.199 1.00 95.19 257 TYR A C 1
ATOM 2066 O O . TYR A 1 257 ? -2.489 12.744 -0.759 1.00 95.19 257 TYR A O 1
ATOM 2074 N N . MET A 1 258 ? -0.274 12.745 -0.442 1.00 96.00 258 MET A N 1
ATOM 2075 C CA . MET A 1 258 ? -0.379 12.398 0.982 1.00 96.00 258 MET A CA 1
ATOM 2076 C C . MET A 1 258 ? -1.072 13.512 1.775 1.00 96.00 258 MET A C 1
ATOM 2078 O O . MET A 1 258 ? -1.924 13.213 2.606 1.00 96.00 258 MET A O 1
ATOM 2082 N N . ASP A 1 259 ? -0.766 14.781 1.480 1.00 95.50 259 ASP A N 1
ATOM 2083 C CA . ASP A 1 259 ? -1.436 15.926 2.112 1.00 95.50 259 ASP A CA 1
ATOM 2084 C C . ASP A 1 259 ? -2.939 15.954 1.769 1.00 95.50 259 ASP A C 1
ATOM 2086 O O . ASP A 1 259 ? -3.779 16.209 2.631 1.00 95.50 259 ASP A O 1
ATOM 2090 N N . TYR A 1 260 ? -3.294 15.632 0.520 1.00 96.31 260 TYR A N 1
ATOM 2091 C CA . TYR A 1 260 ? -4.690 15.478 0.105 1.00 96.31 260 TYR A CA 1
ATOM 2092 C C . TYR A 1 260 ? -5.420 14.385 0.901 1.00 96.31 260 TYR A C 1
ATOM 2094 O O . TYR A 1 260 ? -6.536 14.616 1.371 1.00 96.31 260 TYR A O 1
ATOM 2102 N N . LEU A 1 261 ? -4.798 13.217 1.088 1.00 97.69 261 LEU A N 1
ATOM 2103 C CA . LEU A 1 261 ? -5.380 12.125 1.875 1.00 97.69 261 LEU A CA 1
ATOM 2104 C C . LEU A 1 261 ? -5.553 12.510 3.347 1.00 97.69 261 LEU A C 1
ATOM 2106 O O . LEU A 1 261 ? -6.600 12.231 3.927 1.00 97.69 261 LEU A O 1
ATOM 2110 N N . GLU A 1 262 ? -4.579 13.194 3.946 1.00 97.56 262 GLU A N 1
ATOM 2111 C CA . GLU A 1 262 ? -4.701 13.697 5.318 1.00 97.56 262 GLU A CA 1
ATOM 2112 C C . GLU A 1 262 ? -5.830 14.707 5.476 1.00 97.56 262 GLU A C 1
ATOM 2114 O O . GLU A 1 262 ? -6.560 14.646 6.461 1.00 97.56 262 GLU A O 1
ATOM 2119 N N . ASN A 1 263 ? -6.033 15.585 4.492 1.00 96.94 263 ASN A N 1
ATOM 2120 C CA . ASN A 1 263 ? -7.167 16.501 4.510 1.00 96.94 263 ASN A CA 1
ATOM 2121 C C . ASN A 1 263 ? -8.508 15.744 4.498 1.00 96.94 263 ASN A C 1
ATOM 2123 O O . ASN A 1 263 ? -9.423 16.116 5.228 1.00 96.94 263 ASN A O 1
ATOM 2127 N N . ILE A 1 264 ? -8.630 14.652 3.730 1.00 97.38 264 ILE A N 1
ATOM 2128 C CA . ILE A 1 264 ? -9.829 13.794 3.790 1.00 97.38 264 ILE A CA 1
ATOM 2129 C C . ILE A 1 264 ? -9.992 13.192 5.191 1.00 97.38 264 ILE A C 1
ATOM 2131 O O . ILE A 1 264 ? -11.099 13.186 5.730 1.00 97.38 264 ILE A O 1
ATOM 2135 N N . CYS A 1 265 ? -8.907 12.709 5.800 1.00 98.06 265 CYS A N 1
ATOM 2136 C CA . CYS A 1 265 ? -8.938 12.143 7.151 1.00 98.06 265 CYS A CA 1
ATOM 2137 C C . CYS A 1 265 ? -9.381 13.183 8.192 1.00 98.06 265 CYS A C 1
ATOM 2139 O O . CYS A 1 265 ? -10.215 12.884 9.047 1.00 98.06 265 CYS A O 1
ATOM 2141 N N . TYR A 1 266 ? -8.888 14.418 8.069 1.00 97.75 266 TYR A N 1
ATOM 2142 C CA . TYR A 1 266 ? -9.273 15.542 8.916 1.00 97.75 266 TYR A CA 1
ATOM 2143 C C . TYR A 1 266 ? -10.764 15.877 8.786 1.00 97.75 266 TYR A C 1
ATOM 2145 O O . TYR A 1 266 ? -11.448 15.988 9.802 1.00 97.75 266 TYR A O 1
ATOM 2153 N N . VAL A 1 267 ? -11.295 15.943 7.558 1.00 97.00 267 VAL A N 1
ATOM 2154 C CA . VAL A 1 267 ? -12.739 16.126 7.309 1.00 97.00 267 VAL A CA 1
ATOM 2155 C C . VAL A 1 267 ? -13.557 14.980 7.915 1.00 97.00 267 VAL A C 1
ATOM 2157 O O . VAL A 1 267 ? -14.602 15.213 8.516 1.00 97.00 267 VAL A O 1
ATOM 2160 N N . CYS A 1 268 ? -13.052 13.743 7.857 1.00 96.88 268 CYS A N 1
ATOM 2161 C CA . CYS A 1 268 ? -13.661 12.595 8.541 1.00 96.88 268 CYS A CA 1
ATOM 2162 C C . CYS A 1 268 ? -13.605 12.690 10.078 1.00 96.88 268 CYS A C 1
ATOM 2164 O O . CYS A 1 268 ? -14.146 11.823 10.769 1.00 96.88 268 CYS A O 1
ATOM 2166 N N . GLY A 1 269 ? -12.949 13.714 10.630 1.00 97.38 269 GLY A N 1
ATOM 2167 C CA . GLY A 1 269 ? -12.747 13.893 12.060 1.00 97.38 269 GLY A CA 1
ATOM 2168 C C . GLY A 1 269 ? -11.802 12.847 12.645 1.00 97.38 269 GLY A C 1
ATOM 2169 O O . GLY A 1 269 ? -12.035 12.382 13.760 1.00 97.38 269 GLY A O 1
ATOM 2170 N N . ILE A 1 270 ? -10.775 12.435 11.896 1.00 98.00 270 ILE A N 1
ATOM 2171 C CA . ILE A 1 270 ? -9.823 11.396 12.298 1.00 98.00 270 ILE A CA 1
ATOM 2172 C C . ILE A 1 270 ? -8.405 11.967 12.293 1.00 98.00 270 ILE A C 1
ATOM 2174 O O . ILE A 1 270 ? -7.915 12.438 11.270 1.00 98.00 270 ILE A O 1
ATOM 2178 N N . GLU A 1 271 ? -7.730 11.879 13.438 1.00 97.38 271 GLU A N 1
ATOM 2179 C CA . GLU A 1 271 ? -6.289 12.116 13.529 1.00 97.38 271 GLU A CA 1
ATOM 2180 C C . GLU A 1 271 ? -5.539 10.914 12.952 1.00 97.38 271 GLU A C 1
ATOM 2182 O O . GLU A 1 271 ? -5.846 9.765 13.292 1.00 97.38 271 GLU A O 1
ATOM 2187 N N . VAL A 1 272 ? -4.550 11.179 12.102 1.00 98.12 272 VAL A N 1
ATOM 2188 C CA . VAL A 1 272 ? -3.714 10.164 11.457 1.00 98.12 272 VAL A CA 1
ATOM 2189 C C . VAL A 1 272 ? -2.238 10.447 11.677 1.00 98.12 272 VAL A C 1
ATOM 2191 O O . VAL A 1 272 ? -1.833 11.596 11.837 1.00 98.12 272 VAL A O 1
ATOM 2194 N N . GLU A 1 273 ? -1.431 9.394 11.632 1.00 96.69 273 GLU A N 1
ATOM 2195 C CA . GLU A 1 273 ? 0.027 9.486 11.645 1.00 96.69 273 GLU A CA 1
ATOM 2196 C C . GLU A 1 273 ? 0.611 8.904 10.353 1.00 96.69 273 GLU A C 1
ATOM 2198 O O . GLU A 1 273 ? 0.150 7.875 9.850 1.00 96.69 273 GLU A O 1
ATOM 2203 N N . ARG A 1 274 ? 1.640 9.574 9.813 1.00 96.12 274 ARG A N 1
ATOM 2204 C CA . ARG A 1 274 ? 2.454 9.060 8.703 1.00 96.12 274 ARG A CA 1
ATOM 2205 C C . ARG A 1 274 ? 3.500 8.100 9.239 1.00 96.12 274 ARG A C 1
ATOM 2207 O O . ARG A 1 274 ? 4.216 8.433 10.177 1.00 96.12 274 ARG A O 1
ATOM 2214 N N . ASP A 1 275 ? 3.689 6.988 8.545 1.00 95.88 275 ASP A N 1
ATOM 2215 C CA . ASP A 1 275 ? 4.868 6.150 8.741 1.00 95.88 275 ASP A CA 1
ATOM 2216 C C . ASP A 1 275 ? 5.482 5.745 7.402 1.00 95.88 275 ASP A C 1
ATOM 2218 O O . ASP A 1 275 ? 4.834 5.740 6.353 1.00 95.88 275 ASP A O 1
ATOM 2222 N N . ARG A 1 276 ? 6.773 5.423 7.429 1.00 94.56 276 ARG A N 1
ATOM 2223 C CA . ARG A 1 276 ? 7.539 4.974 6.271 1.00 94.56 276 ARG A CA 1
ATOM 2224 C C . ARG A 1 276 ? 7.897 3.506 6.437 1.00 94.56 276 ARG A C 1
ATOM 2226 O O . ARG A 1 276 ? 8.832 3.172 7.155 1.00 94.56 276 ARG A O 1
ATOM 2233 N N . LEU A 1 277 ? 7.205 2.637 5.714 1.00 94.75 277 LEU A N 1
ATOM 2234 C CA . LEU A 1 277 ? 7.363 1.192 5.808 1.00 94.75 277 LEU A CA 1
ATOM 2235 C C . LEU A 1 277 ? 8.708 0.696 5.264 1.00 94.75 277 LEU A C 1
ATOM 2237 O O . LEU A 1 277 ? 9.215 1.173 4.241 1.00 94.75 277 LEU A O 1
ATOM 2241 N N . LYS A 1 278 ? 9.262 -0.339 5.902 1.00 91.25 278 LYS A N 1
ATOM 2242 C CA . LYS A 1 278 ? 10.416 -1.105 5.394 1.00 91.25 278 LYS A CA 1
ATOM 2243 C C . LYS A 1 278 ? 9.987 -2.218 4.429 1.00 91.25 278 LYS A C 1
ATOM 2245 O O . LYS A 1 278 ? 10.139 -3.397 4.733 1.00 91.25 278 LYS A O 1
ATOM 2250 N N . ILE A 1 279 ? 9.500 -1.814 3.257 1.00 89.50 279 ILE A N 1
ATOM 2251 C CA . ILE A 1 279 ? 9.043 -2.695 2.166 1.00 89.50 279 ILE A CA 1
ATOM 2252 C C . ILE A 1 279 ? 9.865 -2.481 0.878 1.00 89.50 279 ILE A C 1
ATOM 2254 O O . ILE A 1 279 ? 10.434 -1.395 0.698 1.00 89.50 279 ILE A O 1
ATOM 2258 N N . PRO A 1 280 ? 9.920 -3.456 -0.055 1.00 84.50 280 PRO A N 1
ATOM 2259 C CA . PRO A 1 280 ? 10.615 -3.335 -1.344 1.00 84.50 280 PRO A CA 1
ATOM 2260 C C . PRO A 1 280 ? 9.840 -2.483 -2.380 1.00 84.50 280 PRO A C 1
ATOM 2262 O O . PRO A 1 280 ? 9.747 -2.828 -3.560 1.00 84.50 280 PRO A O 1
ATOM 2265 N N . SER A 1 281 ? 9.326 -1.323 -1.950 1.00 84.00 281 SER A N 1
ATOM 2266 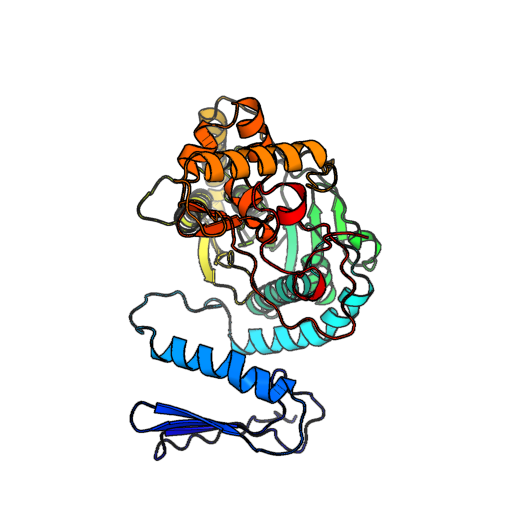C CA . SER A 1 281 ? 8.543 -0.386 -2.763 1.00 84.00 281 SER A CA 1
ATOM 2267 C C . SER A 1 281 ? 9.041 1.058 -2.631 1.00 84.00 281 SER A C 1
ATOM 2269 O O . SER A 1 281 ? 9.576 1.496 -1.604 1.00 84.00 281 SER A O 1
ATOM 2271 N N . THR A 1 282 ? 8.853 1.833 -3.702 1.00 81.06 282 THR A N 1
ATOM 2272 C CA . THR A 1 282 ? 9.026 3.295 -3.690 1.00 81.06 282 THR A CA 1
ATOM 2273 C C . THR A 1 282 ? 7.813 4.003 -3.081 1.00 81.06 282 THR A C 1
ATOM 2275 O O . THR A 1 282 ? 7.929 5.144 -2.635 1.00 81.06 282 THR A O 1
ATOM 2278 N N . LYS A 1 283 ? 6.666 3.318 -3.027 1.00 88.12 283 LYS A N 1
ATOM 2279 C CA . LYS A 1 283 ? 5.393 3.769 -2.460 1.00 88.12 283 LYS A CA 1
ATOM 2280 C C . LYS A 1 283 ? 5.209 3.145 -1.084 1.00 88.12 283 LYS A C 1
ATOM 2282 O O . LYS A 1 283 ? 4.497 2.167 -0.917 1.00 88.12 283 LYS A O 1
ATOM 2287 N N . ARG A 1 284 ? 5.961 3.679 -0.126 1.00 92.94 284 ARG A N 1
ATOM 2288 C CA . ARG A 1 284 ? 6.130 3.106 1.217 1.00 92.94 284 ARG A CA 1
ATOM 2289 C C . ARG A 1 284 ? 5.699 4.035 2.347 1.00 92.94 284 ARG A C 1
ATOM 2291 O O . ARG A 1 284 ? 6.075 3.790 3.483 1.00 92.94 284 ARG A O 1
ATOM 2298 N N . LEU A 1 285 ? 5.011 5.133 2.042 1.00 95.25 285 LEU A N 1
ATOM 2299 C CA . LEU A 1 285 ? 4.425 5.987 3.073 1.00 95.25 285 LEU A CA 1
ATOM 2300 C C . LEU A 1 285 ? 2.990 5.531 3.305 1.00 95.25 285 LEU A C 1
ATOM 2302 O O . LEU A 1 285 ? 2.226 5.475 2.344 1.00 95.25 285 LEU A O 1
ATOM 2306 N N . CYS A 1 286 ? 2.645 5.202 4.545 1.00 97.44 286 CYS A N 1
ATOM 2307 C CA . CYS A 1 286 ? 1.283 4.874 4.951 1.00 97.44 286 CYS A CA 1
ATOM 2308 C C . CYS A 1 286 ? 0.690 5.971 5.843 1.00 97.44 286 CYS A C 1
ATOM 2310 O O . CYS A 1 286 ? 1.430 6.770 6.422 1.00 97.44 286 CYS A O 1
ATOM 2312 N N . LEU A 1 287 ? -0.643 5.986 5.947 1.00 98.38 287 LEU A N 1
ATOM 2313 C CA . LEU A 1 287 ? -1.369 6.681 7.013 1.00 98.38 287 LEU A CA 1
ATOM 2314 C C . LEU A 1 287 ? -2.046 5.650 7.915 1.00 98.38 287 LEU A C 1
ATOM 2316 O O . LEU A 1 287 ? -2.679 4.709 7.425 1.00 98.38 287 LEU A O 1
ATOM 2320 N N . VAL A 1 288 ? -1.929 5.858 9.222 1.00 98.38 288 VAL A N 1
ATOM 2321 C CA . VAL A 1 288 ? -2.554 5.035 10.261 1.00 98.38 288 VAL A CA 1
ATOM 2322 C C . VAL A 1 288 ? -3.477 5.918 11.089 1.00 98.38 288 VAL A C 1
ATOM 2324 O O . VAL A 1 288 ? -3.057 6.975 11.556 1.00 98.38 288 VAL A O 1
ATOM 2327 N N . SER A 1 289 ? -4.735 5.514 11.272 1.00 98.06 289 SER A N 1
ATOM 2328 C CA . SER A 1 289 ? -5.658 6.249 12.141 1.00 98.06 289 SER A CA 1
ATOM 2329 C C . SER A 1 289 ? -5.285 6.102 13.614 1.00 98.06 289 SER A C 1
ATOM 2331 O O . SER A 1 289 ? -4.967 5.001 14.062 1.00 98.06 289 SER A O 1
ATOM 2333 N N . LYS A 1 290 ? -5.414 7.188 14.377 1.00 94.81 290 LYS A N 1
ATOM 2334 C CA . LYS A 1 290 ? -5.059 7.237 15.798 1.00 94.81 290 LYS A CA 1
ATOM 2335 C C . LYS A 1 290 ? -6.267 7.423 16.709 1.00 94.81 290 LYS A C 1
ATOM 2337 O O . LYS A 1 290 ? -6.479 6.633 17.623 1.00 94.81 290 LYS A O 1
ATOM 2342 N N . LYS A 1 291 ? -7.057 8.478 16.486 1.00 94.25 291 LYS A N 1
ATOM 2343 C CA . LYS A 1 291 ? -8.255 8.780 17.290 1.00 94.25 291 LYS A CA 1
ATOM 2344 C C . LYS A 1 291 ? -9.245 9.672 16.548 1.00 94.25 291 LYS A C 1
ATOM 2346 O O . LYS A 1 291 ? -8.902 10.310 15.554 1.00 94.25 291 LYS A O 1
ATOM 2351 N N . ARG A 1 292 ? -10.478 9.734 17.058 1.00 96.62 292 ARG A N 1
ATOM 2352 C CA . ARG A 1 292 ? -11.492 10.700 16.615 1.00 96.62 292 ARG A CA 1
ATOM 2353 C C . ARG A 1 292 ? -11.202 12.089 17.196 1.00 96.62 292 ARG A C 1
ATOM 2355 O O . ARG A 1 292 ? -10.772 12.214 18.341 1.00 96.62 292 ARG A O 1
ATOM 2362 N N . LEU A 1 293 ? -11.455 13.119 16.394 1.00 96.88 293 LEU A N 1
ATOM 2363 C CA . LEU A 1 293 ? -11.325 14.542 16.737 1.00 96.88 293 LEU A CA 1
ATOM 2364 C C . LEU A 1 293 ? -12.631 15.140 17.291 1.00 96.88 293 LEU A C 1
ATOM 2366 O O . LEU A 1 293 ? -12.715 16.341 17.527 1.00 96.88 293 LEU A O 1
ATOM 2370 N N . TYR A 1 294 ? -13.655 14.310 17.474 1.00 96.75 294 TYR A N 1
ATOM 2371 C CA . TYR A 1 294 ? -14.984 14.681 17.954 1.00 96.75 294 TYR A CA 1
ATOM 2372 C C . TYR A 1 294 ? -15.506 13.612 18.924 1.00 96.75 294 TYR A C 1
ATOM 2374 O O . TYR A 1 294 ? -14.978 12.497 18.977 1.00 96.75 294 TYR A O 1
ATOM 2382 N N . LYS A 1 295 ? -16.522 13.956 19.722 1.00 96.12 295 LYS A N 1
ATOM 2383 C CA . LYS A 1 295 ? -17.141 13.030 20.681 1.00 96.12 295 LYS A CA 1
ATOM 2384 C C . LYS A 1 295 ? -18.148 12.125 19.975 1.00 96.12 295 LYS A C 1
ATOM 2386 O O . LYS A 1 295 ? -18.724 12.508 18.965 1.00 96.12 295 LYS A O 1
ATOM 2391 N N . SER A 1 296 ? -18.428 10.950 20.536 1.00 94.06 296 SER A N 1
ATOM 2392 C CA . SER A 1 296 ? -19.415 10.020 19.963 1.00 94.06 296 SER A CA 1
ATOM 2393 C C . SER A 1 296 ? -20.820 10.622 19.830 1.00 94.06 296 SER A C 1
ATOM 2395 O O . SER A 1 296 ? -21.536 10.272 18.897 1.00 94.06 296 SER A O 1
ATOM 2397 N N . SER A 1 297 ? -21.191 11.578 20.693 1.00 95.25 297 SER A N 1
ATOM 2398 C CA . SER A 1 297 ? -22.448 12.338 20.594 1.00 95.25 297 SER A CA 1
ATOM 2399 C C . SER A 1 297 ? -22.594 13.106 19.280 1.00 95.25 297 SER A C 1
ATOM 2401 O O . SER A 1 297 ? -23.707 13.296 18.799 1.00 95.25 297 SER A O 1
ATOM 2403 N N . ASP A 1 298 ? -21.476 13.521 18.682 1.00 95.25 298 ASP A N 1
ATOM 2404 C CA . ASP A 1 298 ? -21.458 14.420 17.528 1.00 95.25 298 ASP A CA 1
ATOM 2405 C C . ASP A 1 298 ? -21.346 13.647 16.204 1.00 95.25 298 ASP A C 1
ATOM 2407 O O . ASP A 1 298 ? -21.222 14.246 15.135 1.00 95.25 298 ASP A O 1
ATOM 2411 N N . GLN A 1 299 ? -21.392 12.308 16.254 1.00 92.31 299 GLN A N 1
ATOM 2412 C CA . GLN A 1 299 ? -21.171 11.441 15.097 1.00 92.31 299 GLN A CA 1
ATOM 2413 C C . GLN A 1 299 ? -22.148 11.715 13.954 1.00 92.31 299 GLN A C 1
ATOM 2415 O O . GLN A 1 299 ? -21.717 11.792 12.808 1.00 92.31 299 GLN A O 1
ATOM 2420 N N . LEU A 1 300 ? -23.433 11.930 14.248 1.00 91.94 300 LEU A N 1
ATOM 2421 C CA . LEU A 1 300 ? -24.432 12.237 13.219 1.00 91.94 300 LEU A CA 1
ATOM 2422 C C . LEU A 1 300 ? -24.125 13.554 12.493 1.00 91.94 300 LEU A C 1
ATOM 2424 O O . LEU A 1 300 ? -24.185 13.611 11.267 1.00 91.94 300 LEU A O 1
ATOM 2428 N N . SER A 1 301 ? -23.738 14.589 13.245 1.00 94.69 301 SER A N 1
ATOM 2429 C CA . SER A 1 301 ? -23.357 15.891 12.686 1.00 94.69 301 SER A CA 1
ATOM 2430 C C . SER A 1 301 ? -22.095 15.775 11.829 1.00 94.69 301 SER A C 1
ATOM 2432 O O . SER A 1 301 ? -22.064 16.225 10.684 1.00 94.69 301 SER A O 1
ATOM 2434 N N . LYS A 1 302 ? -21.074 15.065 12.330 1.00 95.00 302 LYS A N 1
ATOM 2435 C CA . LYS A 1 302 ? -19.841 14.835 11.571 1.00 95.00 302 LYS A CA 1
ATOM 2436 C C . LYS A 1 302 ? -20.094 14.024 10.297 1.00 95.00 302 LYS A C 1
ATOM 2438 O O . LYS A 1 302 ? -19.504 14.314 9.262 1.00 95.00 302 LYS A O 1
ATOM 2443 N N . GLN A 1 303 ? -20.987 13.037 10.343 1.00 92.25 303 GLN A N 1
ATOM 2444 C CA . GLN A 1 303 ? -21.355 12.249 9.170 1.00 92.25 303 GLN A CA 1
ATOM 2445 C C . GLN A 1 303 ? -22.033 13.110 8.093 1.00 92.25 303 GLN A C 1
ATOM 2447 O O . GLN A 1 303 ? -21.763 12.912 6.908 1.00 92.25 303 GLN A O 1
ATOM 2452 N N . ALA A 1 304 ? -22.864 14.082 8.488 1.00 93.00 304 ALA A N 1
ATOM 2453 C CA . ALA A 1 304 ? -23.463 15.045 7.566 1.00 93.00 304 ALA A CA 1
ATOM 2454 C C . ALA A 1 304 ? -22.395 15.921 6.886 1.00 93.00 304 ALA A C 1
ATOM 2456 O O . ALA A 1 304 ? -22.366 15.998 5.661 1.00 93.00 304 ALA A O 1
ATOM 2457 N N . GLU A 1 305 ? -21.441 16.464 7.647 1.00 94.94 305 GLU A N 1
ATOM 2458 C CA . GLU A 1 305 ? -20.320 17.253 7.107 1.00 94.94 305 GLU A CA 1
ATOM 2459 C C . GLU A 1 305 ? -19.467 16.456 6.104 1.00 94.94 305 GLU A C 1
ATOM 2461 O O . GLU A 1 305 ? -19.123 16.947 5.026 1.00 94.94 305 GLU A O 1
ATOM 2466 N N . VAL A 1 306 ? -19.161 15.192 6.420 1.00 93.94 306 VAL A N 1
ATOM 2467 C CA . VAL A 1 306 ? -18.440 14.293 5.504 1.00 93.94 306 VAL A CA 1
ATOM 2468 C C . VAL A 1 306 ? -19.241 14.063 4.223 1.00 93.94 306 VAL A C 1
ATOM 2470 O O . VAL A 1 306 ? -18.667 14.049 3.134 1.00 93.94 306 VAL A O 1
ATOM 2473 N N . ASN A 1 307 ? -20.561 13.892 4.328 1.00 91.31 307 ASN A N 1
ATOM 2474 C CA . ASN A 1 307 ? -21.426 13.711 3.165 1.00 91.31 307 ASN A CA 1
ATOM 2475 C C . ASN A 1 307 ? -21.444 14.957 2.276 1.00 91.31 307 ASN A C 1
ATOM 2477 O O . ASN A 1 307 ? -21.309 14.821 1.060 1.00 91.31 307 ASN A O 1
ATOM 2481 N N . ASP A 1 308 ? -21.530 16.149 2.860 1.00 92.44 308 ASP A N 1
ATOM 2482 C CA . ASP A 1 308 ? -21.488 17.412 2.120 1.00 92.44 308 ASP A CA 1
ATOM 2483 C C . ASP A 1 308 ? -20.152 17.589 1.393 1.00 92.44 308 ASP A C 1
ATOM 2485 O O . ASP A 1 308 ? -20.123 17.920 0.205 1.00 92.44 308 ASP A O 1
ATOM 2489 N N . PHE A 1 309 ? -19.036 17.271 2.059 1.00 92.62 309 PHE A N 1
ATOM 2490 C CA . PHE A 1 309 ? -17.711 17.287 1.440 1.00 92.62 309 PHE A CA 1
ATOM 2491 C C . PHE A 1 309 ? -17.604 16.315 0.256 1.00 92.62 309 PHE A C 1
ATOM 2493 O O . PHE A 1 309 ? -17.103 16.682 -0.813 1.00 92.62 309 PHE A O 1
ATOM 2500 N N . VAL A 1 310 ? -18.080 15.077 0.425 1.00 90.38 310 VAL A N 1
ATOM 2501 C CA . VAL A 1 310 ? -18.084 14.066 -0.642 1.00 90.38 310 VAL A CA 1
ATOM 2502 C C . VAL A 1 310 ? -18.942 14.532 -1.817 1.00 90.38 310 VAL A C 1
ATOM 2504 O O . VAL A 1 310 ? -18.479 14.507 -2.959 1.00 90.38 310 VAL A O 1
ATOM 2507 N N . ASN A 1 311 ? -20.156 15.015 -1.546 1.00 89.00 311 ASN A N 1
ATOM 2508 C CA . ASN A 1 311 ? -21.072 15.521 -2.563 1.00 89.00 311 ASN A CA 1
ATOM 2509 C C . ASN A 1 311 ? -20.451 16.686 -3.337 1.00 89.00 311 ASN A C 1
ATOM 2511 O O . ASN A 1 311 ? -20.487 16.685 -4.566 1.00 89.00 311 ASN A O 1
ATOM 2515 N N . LEU A 1 312 ? -19.808 17.633 -2.651 1.00 89.12 312 LEU A N 1
ATOM 2516 C CA . LEU A 1 312 ? -19.106 18.748 -3.284 1.00 89.12 312 LEU A CA 1
ATOM 2517 C C . LEU A 1 312 ? -17.983 18.265 -4.214 1.00 89.12 312 LEU A C 1
ATOM 2519 O O . LEU A 1 312 ? -17.843 18.766 -5.331 1.00 89.12 312 LEU A O 1
ATOM 2523 N N . LYS A 1 313 ? -17.186 17.275 -3.791 1.00 87.00 313 LYS A N 1
ATOM 2524 C CA . LYS A 1 313 ? -16.084 16.729 -4.603 1.00 87.00 313 LYS A CA 1
ATOM 2525 C C . LYS A 1 313 ? -16.574 15.968 -5.836 1.00 87.00 313 LYS A C 1
ATOM 2527 O O . LYS A 1 313 ? -15.946 16.062 -6.893 1.00 87.00 313 LYS A O 1
ATOM 2532 N N . LEU A 1 314 ? -17.699 15.265 -5.730 1.00 83.56 314 LEU A N 1
ATOM 2533 C CA . LEU A 1 314 ? -18.303 14.549 -6.855 1.00 83.56 314 LEU A CA 1
ATOM 2534 C C . LEU A 1 314 ? -19.016 15.498 -7.838 1.00 83.56 314 LEU A C 1
ATOM 2536 O O . LEU A 1 314 ? -18.869 15.339 -9.050 1.00 83.56 314 LEU A O 1
ATOM 2540 N N . THR A 1 315 ? -19.730 16.521 -7.354 1.00 76.12 315 THR A N 1
ATOM 2541 C CA . THR A 1 315 ? -20.479 17.469 -8.207 1.00 76.12 315 THR A CA 1
ATOM 2542 C C . THR A 1 315 ? -19.583 18.472 -8.923 1.00 76.12 315 THR A C 1
ATOM 2544 O O . THR A 1 315 ? -19.787 18.712 -10.113 1.00 76.12 315 THR A O 1
ATOM 2547 N N . SER A 1 316 ? -18.531 18.972 -8.262 1.00 67.56 316 SER A N 1
ATOM 2548 C CA . SER A 1 316 ? -17.536 19.882 -8.866 1.00 67.56 316 SER A CA 1
ATOM 2549 C C . SER A 1 316 ? -16.822 19.272 -10.081 1.00 67.56 316 SER A C 1
ATOM 2551 O O . SER A 1 316 ? -16.185 19.980 -10.853 1.00 67.56 316 SER A O 1
ATOM 2553 N N . SER A 1 317 ? -16.938 17.953 -10.262 1.00 58.94 317 SER A N 1
ATOM 2554 C CA . SER A 1 317 ? -16.370 17.199 -11.381 1.00 58.94 317 SER A CA 1
ATOM 2555 C C . SER A 1 317 ? -17.381 16.918 -12.506 1.00 58.94 317 SER A C 1
ATOM 2557 O O . SER A 1 317 ? -17.132 16.047 -13.334 1.00 58.94 317 SER A O 1
ATOM 2559 N N . GLY A 1 318 ? -18.525 17.615 -12.544 1.00 52.16 318 GLY A N 1
ATOM 2560 C CA . GLY A 1 318 ? -19.509 17.508 -13.631 1.00 52.16 318 GLY A CA 1
ATOM 2561 C C . GLY A 1 318 ? -20.549 16.392 -13.470 1.00 52.16 318 GLY A C 1
ATOM 2562 O O . GLY A 1 318 ? -20.999 15.837 -14.467 1.00 52.16 318 GLY A O 1
ATOM 2563 N N . GLY A 1 319 ? -20.928 16.037 -12.235 1.00 46.59 319 GLY A N 1
ATOM 2564 C CA . GLY A 1 319 ? -22.055 15.121 -11.969 1.00 46.59 319 GLY A CA 1
ATOM 2565 C C . GLY A 1 319 ? -21.828 13.656 -12.375 1.00 46.59 319 GLY A C 1
ATOM 2566 O O . GLY A 1 319 ? -22.782 12.901 -12.560 1.00 46.59 319 GLY A O 1
ATOM 2567 N N . LEU A 1 320 ? -20.573 13.237 -12.531 1.00 44.75 320 LEU A N 1
ATOM 2568 C CA . LEU A 1 320 ? -20.214 11.901 -13.005 1.00 44.75 320 LEU A CA 1
ATOM 2569 C C . LEU A 1 320 ? -20.296 10.842 -11.893 1.00 44.75 320 LEU A C 1
ATOM 2571 O O . LEU A 1 320 ? -19.681 10.978 -10.835 1.00 44.75 320 LEU A O 1
ATOM 2575 N N . LYS A 1 321 ? -21.002 9.734 -12.177 1.00 53.62 321 LYS A N 1
ATOM 2576 C CA . LYS A 1 321 ? -20.896 8.475 -11.418 1.00 53.62 321 LYS A CA 1
ATOM 2577 C C . LYS A 1 321 ? -19.433 8.024 -11.395 1.00 53.62 321 LYS A C 1
ATOM 2579 O O . LYS A 1 321 ? -18.776 8.002 -12.436 1.00 53.62 321 LYS A O 1
ATOM 2584 N N . MET A 1 322 ? -18.953 7.648 -10.212 1.00 56.84 322 MET A N 1
ATOM 2585 C CA . MET A 1 322 ? -17.587 7.183 -9.984 1.00 56.84 322 MET A CA 1
ATOM 2586 C C . MET A 1 322 ? -17.185 6.103 -10.993 1.00 56.84 322 MET A C 1
ATOM 2588 O O . MET A 1 322 ? -17.897 5.114 -11.181 1.00 56.84 322 MET A O 1
ATOM 2592 N N . LYS A 1 323 ? -16.032 6.280 -11.640 1.00 53.81 323 LYS A N 1
ATOM 2593 C CA . LYS A 1 323 ? -15.540 5.336 -12.645 1.00 53.81 323 LYS A CA 1
ATOM 2594 C C . LYS A 1 323 ? -14.623 4.307 -11.986 1.00 53.81 323 LYS A C 1
ATOM 2596 O O . LYS A 1 323 ? -13.405 4.452 -12.009 1.00 53.81 323 LYS A O 1
ATOM 2601 N N . LEU A 1 324 ? -15.214 3.275 -11.383 1.00 57.91 324 LEU A N 1
ATOM 2602 C CA . LEU A 1 324 ? -14.465 2.078 -10.983 1.00 57.91 324 LEU A CA 1
ATOM 2603 C C . LEU A 1 324 ? -13.915 1.366 -12.223 1.00 57.91 324 LEU A C 1
ATOM 2605 O O . LEU A 1 324 ? -14.439 1.520 -13.333 1.00 57.91 324 LEU A O 1
ATOM 2609 N N . ARG A 1 325 ? -12.846 0.580 -12.041 1.00 56.69 325 ARG A N 1
ATOM 2610 C CA . ARG A 1 325 ? -12.369 -0.330 -13.094 1.00 56.69 325 ARG A CA 1
ATOM 2611 C C . ARG A 1 325 ? -13.510 -1.249 -13.531 1.00 56.69 325 ARG A C 1
ATOM 2613 O O . ARG A 1 325 ? -14.421 -1.523 -12.758 1.00 56.69 325 ARG A O 1
ATOM 2620 N N . SER A 1 326 ? -13.470 -1.714 -14.777 1.00 52.50 326 SER A N 1
ATOM 2621 C CA . SER A 1 326 ? -14.367 -2.788 -15.204 1.00 52.50 326 SER A CA 1
ATOM 2622 C C . SER A 1 326 ? -14.052 -4.062 -14.406 1.00 52.50 326 SER A C 1
ATOM 2624 O O . SER A 1 326 ? -12.867 -4.323 -14.169 1.00 52.50 326 SER A O 1
ATOM 2626 N N . PRO A 1 327 ? -15.065 -4.868 -14.027 1.00 56.31 327 PRO A N 1
ATOM 2627 C CA . PRO A 1 327 ? -14.844 -6.183 -13.416 1.00 56.31 327 PRO A CA 1
ATOM 2628 C C . PRO A 1 327 ? -13.931 -7.071 -14.272 1.00 56.31 327 PRO A C 1
ATOM 2630 O O . PRO A 1 327 ? -13.086 -7.810 -13.770 1.00 56.31 327 PRO A O 1
ATOM 2633 N N . GLU A 1 328 ? -14.038 -6.923 -15.591 1.00 51.72 328 GLU A N 1
ATOM 2634 C CA . GLU A 1 328 ? -13.172 -7.569 -16.565 1.00 51.72 328 GLU A CA 1
ATOM 2635 C C . GLU A 1 328 ? -11.824 -6.844 -16.682 1.00 51.72 328 GLU A C 1
ATOM 2637 O O . GLU A 1 328 ? -11.745 -5.639 -16.959 1.00 51.72 328 GLU A O 1
ATOM 2642 N N . GLU A 1 329 ? -10.734 -7.599 -16.530 1.00 47.12 329 GLU A N 1
ATOM 2643 C CA . GLU A 1 329 ? -9.402 -7.134 -16.897 1.00 47.12 329 GLU A CA 1
ATOM 2644 C C . GLU A 1 329 ? -9.319 -7.027 -18.420 1.00 47.12 329 GLU A C 1
ATOM 2646 O O . GLU A 1 329 ? -9.114 -8.024 -19.111 1.00 47.12 329 GLU A O 1
ATOM 2651 N N . LYS A 1 330 ? -9.429 -5.812 -18.974 1.00 43.50 330 LYS A N 1
ATOM 2652 C CA . LYS A 1 330 ? -8.917 -5.602 -20.330 1.00 43.50 330 LYS A CA 1
ATOM 2653 C C . LYS A 1 330 ? -7.436 -5.940 -20.282 1.00 43.50 330 LYS A C 1
ATOM 2655 O O . LYS A 1 330 ? -6.679 -5.257 -19.593 1.00 43.50 330 LYS A O 1
ATOM 2660 N N . VAL A 1 331 ? -7.048 -6.995 -20.992 1.00 41.00 331 VAL A N 1
ATOM 2661 C CA . VAL A 1 331 ? -5.663 -7.428 -21.159 1.00 41.00 331 VAL A CA 1
ATOM 2662 C C . VAL A 1 331 ? -4.898 -6.279 -21.819 1.00 41.00 331 VAL A C 1
ATOM 2664 O O . VAL A 1 331 ? -4.758 -6.206 -23.032 1.00 41.00 331 VAL A O 1
ATOM 2667 N N . LYS A 1 332 ? -4.398 -5.336 -21.016 1.00 42.78 332 LYS A N 1
ATOM 2668 C CA . LYS A 1 332 ? -3.414 -4.331 -21.431 1.00 42.78 332 LYS A CA 1
ATOM 2669 C C . LYS A 1 332 ? -2.032 -4.955 -21.357 1.00 42.78 332 LYS A C 1
ATOM 2671 O O . LYS A 1 332 ? -1.124 -4.466 -20.693 1.00 42.78 332 LYS A O 1
ATOM 2676 N N . ASN A 1 333 ? -1.914 -6.114 -21.980 1.00 38.50 333 ASN A N 1
ATOM 2677 C CA . ASN A 1 333 ? -0.646 -6.767 -22.143 1.00 38.50 333 ASN A CA 1
ATOM 2678 C C . ASN A 1 333 ? -0.108 -6.231 -23.464 1.00 38.50 333 ASN A C 1
ATOM 2680 O O . ASN A 1 333 ? -0.712 -6.447 -24.515 1.00 38.50 333 ASN A O 1
ATOM 2684 N N . CYS A 1 334 ? 1.034 -5.543 -23.429 1.00 41.84 334 CYS A N 1
ATOM 2685 C CA . CYS A 1 334 ? 1.737 -5.126 -24.645 1.00 41.84 334 CYS A CA 1
ATOM 2686 C C . CYS A 1 334 ? 2.109 -6.317 -25.559 1.00 41.84 334 CYS A C 1
ATOM 2688 O O . CYS A 1 334 ? 2.672 -6.128 -26.630 1.00 41.84 334 CYS A O 1
ATOM 2690 N N . THR A 1 335 ? 1.815 -7.549 -25.137 1.00 41.72 335 THR A N 1
ATOM 2691 C CA . THR A 1 335 ? 1.980 -8.802 -25.874 1.00 41.72 335 THR A CA 1
ATOM 2692 C C . THR A 1 335 ? 0.817 -9.145 -26.810 1.00 41.72 335 THR A C 1
ATOM 2694 O O . THR A 1 335 ? 1.018 -9.984 -27.681 1.00 41.72 335 THR A O 1
ATOM 2697 N N . GLN A 1 336 ? -0.352 -8.496 -26.689 1.00 42.56 336 GLN A N 1
ATOM 2698 C CA . GLN A 1 336 ? -1.441 -8.556 -27.686 1.00 42.56 336 GLN A CA 1
ATOM 2699 C C . GLN A 1 336 ? -1.479 -7.313 -28.590 1.00 42.56 336 GLN A C 1
ATOM 2701 O O . GLN A 1 336 ? -2.475 -7.033 -29.252 1.00 42.56 336 GLN A O 1
ATOM 2706 N N . LEU A 1 337 ? -0.400 -6.532 -28.606 1.00 53.06 337 LEU A N 1
ATOM 2707 C CA . LEU A 1 337 ? -0.255 -5.442 -29.559 1.00 53.06 337 LEU A CA 1
ATOM 2708 C C . LEU A 1 337 ? 0.166 -6.010 -30.909 1.00 53.06 337 LEU A C 1
ATOM 2710 O O . LEU A 1 337 ? 0.918 -6.985 -30.965 1.00 53.06 337 LEU A O 1
ATOM 2714 N N . ASN A 1 338 ? -0.278 -5.367 -31.990 1.00 62.53 338 ASN A N 1
ATOM 2715 C CA . ASN A 1 338 ? 0.285 -5.628 -33.302 1.00 62.53 338 ASN A CA 1
ATOM 2716 C C . ASN A 1 338 ? 1.791 -5.294 -33.244 1.00 62.53 338 ASN A C 1
ATOM 2718 O O . ASN A 1 338 ? 2.171 -4.121 -33.238 1.00 62.53 338 ASN A O 1
ATOM 2722 N N . LYS A 1 339 ? 2.639 -6.325 -33.117 1.00 65.50 339 LYS A N 1
ATOM 2723 C CA . LYS A 1 339 ? 4.102 -6.186 -33.054 1.00 65.50 339 LYS A CA 1
ATOM 2724 C C . LYS A 1 339 ? 4.624 -5.417 -34.263 1.00 65.50 339 LYS A C 1
ATOM 2726 O O . LYS A 1 339 ? 5.515 -4.594 -34.096 1.00 65.50 339 LYS A O 1
ATOM 2731 N N . GLU A 1 340 ? 3.992 -5.605 -35.417 1.00 72.00 340 GLU A N 1
ATOM 2732 C CA . GLU A 1 340 ? 4.332 -4.939 -36.673 1.00 72.00 340 GLU A CA 1
ATOM 2733 C C . GLU A 1 340 ? 4.163 -3.421 -36.541 1.00 72.00 340 GLU A C 1
ATOM 2735 O O . GLU A 1 340 ? 5.033 -2.662 -36.949 1.00 72.00 340 GLU A O 1
ATOM 2740 N N . TYR A 1 341 ? 3.105 -2.963 -35.864 1.00 76.12 341 TYR A N 1
ATOM 2741 C CA . TYR A 1 341 ? 2.861 -1.535 -35.645 1.00 76.12 341 TYR A CA 1
ATOM 2742 C C . TYR A 1 341 ? 3.892 -0.893 -34.707 1.00 76.12 341 TYR A C 1
ATOM 2744 O O . TYR A 1 341 ? 4.318 0.244 -34.909 1.00 76.12 341 TYR A O 1
ATOM 2752 N N . LEU A 1 342 ? 4.311 -1.601 -33.653 1.00 77.38 342 LEU A N 1
ATOM 2753 C CA . LEU A 1 342 ? 5.364 -1.099 -32.764 1.00 77.38 342 LEU A CA 1
ATOM 2754 C C . LEU A 1 342 ? 6.726 -1.083 -33.458 1.00 77.38 342 LEU A C 1
ATOM 2756 O O . LEU A 1 342 ? 7.492 -0.141 -33.257 1.00 77.38 342 LEU A O 1
ATOM 2760 N N . GLU A 1 343 ? 7.015 -2.102 -34.264 1.00 81.25 343 GLU A N 1
ATOM 2761 C CA . GLU A 1 343 ? 8.222 -2.176 -35.085 1.00 81.25 343 GLU A CA 1
ATOM 2762 C C . GLU A 1 343 ? 8.258 -1.045 -36.121 1.00 81.25 343 GLU A C 1
ATOM 2764 O O . GLU A 1 343 ? 9.304 -0.416 -36.274 1.00 81.25 343 GLU A O 1
ATOM 2769 N N . GLU A 1 344 ? 7.120 -0.697 -36.729 1.00 84.25 344 GLU A N 1
ATOM 2770 C CA . GLU A 1 344 ? 6.980 0.451 -37.634 1.00 84.25 344 GLU A CA 1
ATOM 2771 C C . GLU A 1 344 ? 7.294 1.775 -36.919 1.00 84.25 344 GLU A C 1
ATOM 2773 O O . GLU A 1 344 ? 8.109 2.568 -37.386 1.00 84.25 344 GLU A O 1
ATOM 2778 N N . VAL A 1 345 ? 6.727 2.000 -35.728 1.00 85.06 3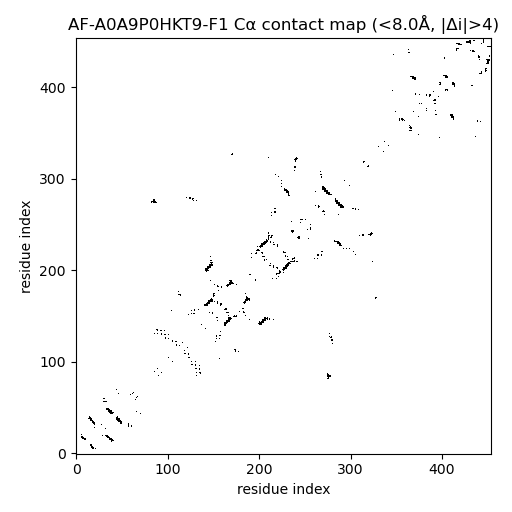45 VAL A N 1
ATOM 2779 C CA . VAL A 1 345 ? 7.009 3.212 -34.938 1.00 85.06 345 VAL A CA 1
ATOM 2780 C C . VAL A 1 345 ? 8.486 3.287 -34.536 1.00 85.06 345 VAL A C 1
ATOM 2782 O O . VAL A 1 345 ? 9.090 4.359 -34.585 1.00 85.06 345 VAL A O 1
ATOM 2785 N N . VAL A 1 346 ? 9.086 2.161 -34.138 1.00 88.50 346 VAL A N 1
ATOM 2786 C CA . VAL A 1 346 ? 10.522 2.078 -33.823 1.00 88.50 346 VAL A CA 1
ATOM 2787 C C . VAL A 1 346 ? 11.369 2.396 -35.057 1.00 88.50 346 VAL A C 1
ATOM 2789 O O . VAL A 1 346 ? 12.338 3.150 -34.945 1.00 88.50 346 VAL A O 1
ATOM 2792 N N . PHE A 1 347 ? 10.991 1.871 -36.222 1.00 88.69 347 PHE A N 1
ATOM 2793 C CA . PHE A 1 347 ? 11.659 2.116 -37.496 1.00 88.69 347 PHE A CA 1
ATOM 2794 C C . PHE A 1 347 ? 11.596 3.588 -37.913 1.00 88.69 347 PHE A C 1
ATOM 2796 O O . PHE A 1 347 ? 12.630 4.181 -38.225 1.00 88.69 347 PHE A O 1
ATOM 2803 N N . ASP A 1 348 ? 10.420 4.209 -37.838 1.00 88.06 348 ASP A N 1
ATOM 2804 C CA . ASP A 1 348 ? 10.221 5.621 -38.173 1.00 88.06 348 ASP A CA 1
ATOM 2805 C C . ASP A 1 348 ? 11.076 6.543 -37.298 1.00 88.06 348 ASP A C 1
ATOM 2807 O O . ASP A 1 348 ? 11.748 7.449 -37.798 1.00 88.06 348 ASP A O 1
ATOM 2811 N N . ILE A 1 349 ? 11.102 6.286 -35.985 1.00 89.75 349 ILE A N 1
ATOM 2812 C CA . ILE A 1 349 ? 11.906 7.068 -35.039 1.00 89.75 349 ILE A CA 1
ATOM 2813 C C . ILE A 1 349 ? 13.398 6.907 -35.333 1.00 89.75 349 ILE A C 1
ATOM 2815 O O . ILE A 1 349 ? 14.131 7.897 -35.355 1.00 89.75 349 ILE A O 1
ATOM 2819 N N . ALA A 1 350 ? 13.861 5.677 -35.556 1.00 90.12 350 ALA A N 1
ATOM 2820 C CA . ALA A 1 350 ? 15.263 5.420 -35.851 1.00 90.12 350 ALA A CA 1
ATOM 2821 C C . ALA A 1 350 ? 15.694 6.094 -37.164 1.00 90.12 350 ALA A C 1
ATOM 2823 O O . ALA A 1 350 ? 16.727 6.761 -37.198 1.00 90.12 350 ALA A O 1
ATOM 2824 N N . ASN A 1 351 ? 14.870 6.014 -38.211 1.00 88.56 351 ASN A N 1
ATOM 2825 C CA . ASN A 1 351 ? 15.126 6.692 -39.481 1.00 88.56 351 ASN A CA 1
ATOM 2826 C C . ASN A 1 351 ? 15.149 8.208 -39.353 1.00 88.56 351 ASN A C 1
ATOM 2828 O O . ASN A 1 351 ? 15.976 8.858 -39.991 1.00 88.56 351 ASN A O 1
ATOM 2832 N N . TYR A 1 352 ? 14.268 8.783 -38.535 1.00 88.69 352 TYR A N 1
ATOM 2833 C CA . TYR A 1 352 ? 14.302 10.213 -38.269 1.00 88.69 352 TYR A CA 1
ATOM 2834 C C . TYR A 1 352 ? 15.629 10.631 -37.623 1.00 88.69 352 TYR A C 1
ATOM 2836 O O . TYR A 1 352 ? 16.247 11.596 -38.071 1.00 88.69 352 TYR A O 1
ATOM 2844 N N . ILE A 1 353 ? 16.102 9.883 -36.619 1.00 89.38 353 ILE A N 1
ATOM 2845 C CA . ILE A 1 353 ? 17.385 10.148 -35.946 1.00 89.38 353 ILE A CA 1
ATOM 2846 C C . ILE A 1 353 ? 18.547 10.064 -36.949 1.00 89.38 353 ILE A C 1
ATOM 2848 O O . ILE A 1 353 ? 19.403 10.949 -36.975 1.00 89.38 353 ILE A O 1
ATOM 2852 N N . ILE A 1 354 ? 18.546 9.051 -37.821 1.00 87.62 354 ILE A N 1
ATOM 2853 C CA . ILE A 1 354 ? 19.581 8.865 -38.849 1.00 87.62 354 ILE A CA 1
ATOM 2854 C C . ILE A 1 354 ? 19.565 10.011 -39.870 1.00 87.62 354 ILE A C 1
ATOM 2856 O O . ILE A 1 354 ? 20.614 10.574 -40.168 1.00 87.62 354 ILE A O 1
ATOM 2860 N N . LYS A 1 355 ? 18.387 10.379 -40.395 1.00 84.12 355 LYS A N 1
ATOM 2861 C CA . LYS A 1 355 ? 18.236 11.447 -41.403 1.00 84.12 355 LYS A CA 1
ATOM 2862 C C . LYS A 1 355 ? 18.556 12.834 -40.857 1.00 84.12 355 LYS A C 1
ATOM 2864 O O . LYS A 1 355 ? 19.015 13.687 -41.606 1.00 84.12 355 LYS A O 1
ATOM 2869 N N . SER A 1 356 ? 18.312 13.054 -39.569 1.00 80.69 356 SER A N 1
ATOM 2870 C CA . SER A 1 356 ? 18.588 14.332 -38.904 1.00 80.69 356 SER A CA 1
ATOM 2871 C C . SER A 1 356 ? 20.071 14.527 -38.571 1.00 80.69 356 SER A C 1
ATOM 2873 O O . SER A 1 356 ? 20.430 15.545 -37.987 1.00 80.69 356 SER A O 1
ATOM 2875 N N . SER A 1 357 ? 20.927 13.557 -38.910 1.00 75.38 357 SER A N 1
ATOM 2876 C CA . SER A 1 357 ? 22.341 13.552 -38.546 1.00 75.38 357 SER A CA 1
ATOM 2877 C C . SER A 1 357 ? 23.237 13.722 -39.778 1.00 75.38 357 SER A C 1
ATOM 2879 O O . SER A 1 357 ? 22.914 13.197 -40.846 1.00 75.38 357 SER A O 1
ATOM 2881 N N . PRO A 1 358 ? 24.369 14.440 -39.661 1.00 73.31 358 PRO A N 1
ATOM 2882 C CA . PRO A 1 358 ? 25.301 14.618 -40.768 1.00 73.31 358 PRO A CA 1
ATOM 2883 C C . PRO A 1 358 ? 25.907 13.280 -41.213 1.00 73.31 358 PRO A C 1
ATOM 2885 O O . PRO A 1 358 ? 26.141 12.379 -40.404 1.00 73.31 358 PRO A O 1
ATOM 2888 N N . ILE A 1 359 ? 26.175 13.154 -42.515 1.00 71.75 359 ILE A N 1
ATOM 2889 C CA . ILE A 1 359 ? 26.831 11.973 -43.086 1.00 71.75 359 ILE A CA 1
ATOM 2890 C C . ILE A 1 359 ? 28.293 11.982 -42.635 1.00 71.75 359 ILE A C 1
ATOM 2892 O O . ILE A 1 359 ? 29.061 12.865 -43.013 1.00 71.75 359 ILE A O 1
ATOM 2896 N N . ILE A 1 360 ? 28.665 10.996 -41.822 1.00 74.56 360 ILE A N 1
ATOM 2897 C CA . ILE A 1 360 ? 30.027 10.790 -41.323 1.00 74.56 360 ILE A CA 1
ATOM 2898 C C . ILE A 1 360 ? 30.599 9.470 -41.875 1.00 74.56 360 ILE A C 1
ATOM 2900 O O . ILE A 1 360 ? 29.823 8.562 -42.166 1.00 74.56 360 ILE A O 1
ATOM 2904 N N . PRO A 1 361 ? 31.935 9.326 -42.011 1.00 70.00 361 PRO A N 1
ATOM 2905 C CA . PRO A 1 361 ? 32.564 8.084 -42.488 1.00 70.00 361 PRO A CA 1
ATOM 2906 C C . PRO A 1 361 ? 32.443 6.903 -41.513 1.00 70.00 361 PRO A C 1
ATOM 2908 O O . PRO A 1 361 ? 32.731 5.763 -41.869 1.00 70.00 361 PRO A O 1
ATOM 2911 N N . SER A 1 362 ? 32.086 7.174 -40.258 1.00 80.38 362 SER A N 1
ATOM 2912 C CA . SER A 1 362 ? 31.873 6.171 -39.219 1.00 80.38 362 SER A CA 1
ATOM 2913 C C . SER A 1 362 ? 30.401 5.749 -39.147 1.00 80.38 362 SER A C 1
ATOM 2915 O O . SER A 1 362 ? 29.516 6.404 -39.687 1.00 80.38 362 SER A O 1
ATOM 2917 N N . TRP A 1 363 ? 30.127 4.631 -38.470 1.00 87.00 363 TRP A N 1
ATOM 2918 C CA . TRP A 1 363 ? 28.765 4.116 -38.307 1.00 87.00 363 TRP A CA 1
ATOM 2919 C C . TRP A 1 363 ? 27.816 5.167 -37.701 1.00 87.00 363 TRP A C 1
ATOM 2921 O O . TRP A 1 363 ? 28.102 5.705 -36.625 1.00 87.00 363 TRP A O 1
ATOM 2931 N N . ARG A 1 364 ? 26.688 5.442 -38.371 1.00 85.81 364 ARG A N 1
ATOM 2932 C CA . ARG A 1 364 ? 25.765 6.531 -38.011 1.00 85.81 364 ARG A CA 1
ATOM 2933 C C . ARG A 1 364 ? 24.953 6.233 -36.749 1.00 85.81 364 ARG A C 1
ATOM 2935 O O . ARG A 1 364 ? 23.858 5.697 -36.800 1.00 85.81 364 ARG A O 1
ATOM 2942 N N . GLU A 1 365 ? 25.440 6.676 -35.595 1.00 84.31 365 GLU A N 1
ATOM 2943 C CA . GLU A 1 365 ? 24.681 6.599 -34.331 1.00 84.31 365 GLU A CA 1
ATOM 2944 C C . GLU A 1 365 ? 23.593 7.676 -34.177 1.00 84.31 365 GLU A C 1
ATOM 2946 O O . GLU A 1 365 ? 22.665 7.545 -33.373 1.00 84.31 365 GLU A O 1
ATOM 2951 N N . GLY A 1 366 ? 23.718 8.734 -34.971 1.00 85.06 366 GLY A N 1
ATOM 2952 C CA . GLY A 1 366 ? 22.881 9.916 -34.935 1.00 85.06 366 GLY A CA 1
ATOM 2953 C C . GLY A 1 366 ? 23.014 10.769 -33.671 1.00 85.06 366 GLY A C 1
ATOM 2954 O O . GLY A 1 366 ? 23.525 10.344 -32.632 1.00 85.06 366 GLY A O 1
ATOM 2955 N N . GLU A 1 367 ? 22.547 12.009 -33.775 1.00 85.81 367 GLU A N 1
ATOM 2956 C CA . GLU A 1 367 ? 22.578 12.976 -32.680 1.00 85.81 367 GLU A CA 1
ATOM 2957 C C . GLU A 1 367 ? 21.448 12.757 -31.667 1.00 85.81 367 GLU A C 1
ATOM 2959 O O . GLU A 1 367 ? 20.420 12.132 -31.939 1.00 85.81 367 GLU A O 1
ATOM 2964 N N . PHE A 1 368 ? 21.633 13.293 -30.459 1.00 88.56 368 PHE A N 1
ATOM 2965 C CA . PHE A 1 368 ? 20.598 13.250 -29.431 1.00 88.56 368 PHE A CA 1
ATOM 2966 C C . PHE A 1 368 ? 19.403 14.137 -29.799 1.00 88.56 368 PHE A C 1
ATOM 2968 O O . PHE A 1 368 ? 19.479 15.363 -29.734 1.00 88.56 368 PHE A O 1
ATOM 2975 N N . VAL A 1 369 ? 18.258 13.507 -30.050 1.00 89.88 369 VAL A N 1
ATOM 2976 C CA . VAL A 1 369 ? 16.977 14.176 -30.308 1.00 89.88 369 VAL A CA 1
ATOM 2977 C C . VAL A 1 369 ? 16.136 14.215 -29.032 1.00 89.88 369 VAL A C 1
ATOM 2979 O O . VAL A 1 369 ? 16.106 13.258 -28.255 1.00 89.88 369 VAL A O 1
ATOM 2982 N N . SER A 1 370 ? 15.429 15.318 -28.790 1.00 90.50 370 SER A N 1
ATOM 2983 C CA . SER A 1 370 ? 14.475 15.417 -27.682 1.00 90.50 370 SER A CA 1
ATOM 2984 C C . SER A 1 370 ? 13.293 14.466 -27.883 1.00 90.50 370 SER A C 1
ATOM 2986 O O . SER A 1 370 ? 12.689 14.420 -28.954 1.00 90.50 370 SER A O 1
ATOM 2988 N N . ILE A 1 371 ? 12.876 13.763 -26.825 1.00 87.31 371 ILE A N 1
ATOM 2989 C CA . ILE A 1 371 ? 11.659 12.930 -26.865 1.00 87.31 371 ILE A CA 1
ATOM 2990 C C . ILE A 1 371 ? 10.417 13.780 -27.183 1.00 87.31 371 ILE A C 1
ATOM 2992 O O . ILE A 1 371 ? 9.456 13.272 -27.758 1.00 87.31 371 ILE A O 1
ATOM 2996 N N . ARG A 1 372 ? 10.429 15.075 -26.838 1.00 85.62 372 ARG A N 1
ATOM 2997 C CA . ARG A 1 372 ? 9.347 16.005 -27.186 1.00 85.62 372 ARG A CA 1
ATOM 2998 C C . ARG A 1 372 ? 9.226 16.185 -28.699 1.00 85.62 372 ARG A C 1
ATOM 3000 O O . ARG A 1 372 ? 8.110 16.140 -29.207 1.00 85.62 372 ARG A O 1
ATOM 3007 N N . ASP A 1 373 ? 10.352 16.331 -29.386 1.00 85.31 373 ASP A N 1
ATOM 3008 C CA . ASP A 1 373 ? 10.389 16.540 -30.836 1.00 85.31 373 ASP A CA 1
ATOM 3009 C C . ASP A 1 373 ? 10.023 15.242 -31.561 1.00 85.31 373 ASP A C 1
ATOM 3011 O O . ASP A 1 373 ? 9.262 15.240 -32.517 1.00 85.31 373 ASP A O 1
ATOM 3015 N N . LEU A 1 374 ? 10.439 14.091 -31.030 1.00 85.81 374 LEU A N 1
ATOM 3016 C CA . LEU A 1 374 ? 9.959 12.809 -31.547 1.00 85.81 374 LEU A CA 1
ATOM 3017 C C . LEU A 1 374 ? 8.452 12.624 -31.357 1.00 85.81 374 LEU A C 1
ATOM 3019 O O . LEU A 1 374 ? 7.775 12.080 -32.223 1.00 85.81 374 LEU A O 1
ATOM 3023 N N . ALA A 1 375 ? 7.899 13.092 -30.238 1.00 83.62 375 ALA A N 1
ATOM 3024 C CA . ALA A 1 375 ? 6.464 13.022 -30.006 1.00 83.62 375 ALA A CA 1
ATOM 3025 C C . ALA A 1 375 ? 5.674 13.943 -30.950 1.00 83.62 375 ALA A C 1
ATOM 3027 O O . ALA A 1 375 ? 4.545 13.599 -31.307 1.00 83.62 375 ALA A O 1
ATOM 3028 N N . SER A 1 376 ? 6.221 15.092 -31.362 1.00 82.50 376 SER A N 1
ATOM 3029 C CA . SER A 1 376 ? 5.539 15.988 -32.305 1.00 82.50 376 SER A CA 1
ATOM 3030 C C . SER A 1 376 ? 5.453 15.396 -33.716 1.00 82.50 376 SER A C 1
ATOM 3032 O O . SER A 1 376 ? 4.444 15.628 -34.380 1.00 82.50 376 SER A O 1
ATOM 3034 N N . LEU A 1 377 ? 6.422 14.561 -34.110 1.00 78.81 377 LEU A N 1
ATOM 3035 C CA . LEU A 1 377 ? 6.457 13.847 -35.397 1.00 78.81 377 LEU A CA 1
ATOM 3036 C C . LEU A 1 377 ? 5.443 12.703 -35.506 1.00 78.81 377 LEU A C 1
ATOM 3038 O O . LEU A 1 377 ? 5.049 12.322 -36.605 1.00 78.81 377 LEU A O 1
ATOM 3042 N N . LEU A 1 378 ? 5.015 12.137 -34.377 1.00 80.81 378 LEU A N 1
ATOM 3043 C CA . LEU A 1 378 ? 4.016 11.073 -34.369 1.00 80.81 378 LEU A CA 1
ATOM 3044 C C . LEU A 1 378 ? 2.619 11.646 -34.630 1.00 80.81 378 LEU A C 1
ATOM 3046 O O . LEU A 1 378 ? 2.236 12.664 -34.044 1.00 80.81 378 LEU A O 1
ATOM 3050 N N . SER A 1 379 ? 1.824 10.954 -35.451 1.00 78.75 379 SER A N 1
ATOM 3051 C CA . SER A 1 379 ? 0.425 11.327 -35.686 1.00 78.75 379 SER A CA 1
ATOM 3052 C C . SER A 1 379 ? -0.370 11.391 -34.366 1.00 78.75 379 SER A C 1
ATOM 3054 O O . SER A 1 379 ? -0.021 10.712 -33.390 1.00 78.75 379 SER A O 1
ATOM 3056 N N . PRO A 1 380 ? -1.448 12.197 -34.288 1.00 73.81 380 PRO A N 1
ATOM 3057 C CA . PRO A 1 380 ? -2.318 12.244 -33.110 1.00 73.81 380 PRO A CA 1
ATOM 3058 C C . PRO A 1 380 ? -2.793 10.855 -32.656 1.00 73.81 380 PRO A C 1
ATOM 3060 O O . PRO A 1 380 ? -2.780 10.576 -31.455 1.00 73.81 380 PRO A O 1
ATOM 3063 N N . ASP A 1 381 ? -3.099 9.968 -33.606 1.00 72.62 381 ASP A N 1
ATOM 3064 C CA . ASP A 1 381 ? -3.517 8.589 -33.341 1.00 72.62 381 ASP A CA 1
ATOM 3065 C C . ASP A 1 381 ? -2.382 7.741 -32.760 1.00 72.62 381 ASP A C 1
ATOM 3067 O O . ASP A 1 381 ? -2.578 7.081 -31.740 1.00 72.62 381 ASP A O 1
ATOM 3071 N N . ARG A 1 382 ? -1.160 7.841 -33.310 1.00 74.31 382 ARG A N 1
ATOM 3072 C CA . ARG A 1 382 ? 0.046 7.187 -32.763 1.00 74.31 382 ARG A CA 1
ATOM 3073 C C . ARG A 1 382 ? 0.348 7.665 -31.343 1.00 74.31 382 ARG A C 1
ATOM 3075 O O . ARG A 1 382 ? 0.644 6.864 -30.458 1.00 74.31 382 ARG A O 1
ATOM 3082 N N . ARG A 1 383 ? 0.231 8.971 -31.083 1.00 71.75 383 ARG A N 1
ATOM 3083 C CA . ARG A 1 383 ? 0.431 9.548 -29.742 1.00 71.75 383 ARG A CA 1
ATOM 3084 C C . ARG A 1 383 ? -0.598 9.044 -28.736 1.00 71.75 383 ARG A C 1
ATOM 3086 O O . ARG A 1 383 ? -0.228 8.739 -27.601 1.00 71.75 383 ARG A O 1
ATOM 3093 N N . LYS A 1 384 ? -1.872 8.991 -29.131 1.00 70.50 384 LYS A N 1
ATOM 3094 C CA . LYS A 1 384 ? -2.965 8.495 -28.287 1.00 70.50 384 LYS A CA 1
ATOM 3095 C C . LYS A 1 384 ? -2.782 7.007 -27.998 1.00 70.50 384 LYS A C 1
ATOM 3097 O O . LYS A 1 384 ? -2.758 6.624 -26.833 1.00 70.50 384 LYS A O 1
ATOM 3102 N N . PHE A 1 385 ? -2.493 6.219 -29.033 1.00 70.00 385 PHE A N 1
ATOM 3103 C CA . PHE A 1 385 ? -2.173 4.801 -28.916 1.00 70.00 385 PHE A CA 1
ATOM 3104 C C . PHE A 1 385 ? -1.027 4.555 -27.924 1.00 70.00 385 PHE A C 1
ATOM 3106 O O . PHE A 1 385 ? -1.194 3.804 -26.970 1.00 70.00 385 PHE A O 1
ATOM 3113 N N . LEU A 1 386 ? 0.110 5.249 -28.055 1.00 71.12 386 LEU A N 1
ATOM 3114 C CA . LEU A 1 386 ? 1.246 5.077 -27.137 1.00 71.12 386 LEU A CA 1
ATOM 3115 C C . LEU A 1 386 ? 0.946 5.523 -25.694 1.00 71.12 386 LEU A C 1
ATOM 3117 O O . LEU A 1 386 ? 1.495 4.950 -24.748 1.00 71.12 386 LEU A O 1
ATOM 3121 N N . LYS A 1 387 ? 0.101 6.545 -25.500 1.00 68.12 387 LYS A N 1
ATOM 3122 C CA . LYS A 1 387 ? -0.338 6.993 -24.166 1.00 68.12 387 LYS A CA 1
ATOM 3123 C C . LYS A 1 387 ? -1.259 5.973 -23.494 1.00 68.12 387 LYS A C 1
ATOM 3125 O O . LYS A 1 387 ? -1.104 5.723 -22.299 1.00 68.12 387 LYS A O 1
ATOM 3130 N N . ASP A 1 388 ? -2.159 5.355 -24.253 1.00 60.91 388 ASP A N 1
ATOM 3131 C CA . ASP A 1 388 ? -3.150 4.403 -23.737 1.00 60.91 388 ASP A CA 1
ATOM 3132 C C . ASP A 1 388 ? -2.532 3.061 -23.290 1.00 60.91 388 ASP A C 1
ATOM 3134 O O . ASP A 1 388 ? -3.126 2.348 -22.468 1.00 60.91 388 ASP A O 1
ATOM 3138 N N . GLN A 1 389 ? -1.309 2.769 -23.758 1.00 59.19 389 GLN A N 1
ATOM 3139 C CA . GLN A 1 389 ? -0.498 1.581 -23.440 1.00 59.19 389 GLN A CA 1
ATOM 3140 C C . GLN A 1 389 ? 0.405 1.740 -22.196 1.00 59.19 389 GLN A C 1
ATOM 3142 O O . GLN A 1 389 ? 1.435 1.082 -22.074 1.00 59.19 389 GLN A O 1
ATOM 3147 N N . CYS A 1 390 ? 0.031 2.610 -21.249 1.00 48.03 390 CYS A N 1
ATOM 3148 C CA . CYS A 1 390 ? 0.621 2.684 -19.900 1.00 48.03 390 CYS A CA 1
ATOM 3149 C C . CYS A 1 390 ? 2.153 2.873 -19.848 1.00 48.03 390 CYS A C 1
ATOM 3151 O O . CYS A 1 390 ? 2.813 2.418 -18.915 1.00 48.03 390 CYS A O 1
ATOM 3153 N N . GLY A 1 391 ? 2.721 3.602 -20.813 1.00 61.41 391 GLY A N 1
ATOM 3154 C CA . GLY A 1 391 ? 4.145 3.949 -20.796 1.00 61.41 391 GLY A CA 1
ATOM 3155 C C . GLY A 1 391 ? 4.547 5.139 -21.669 1.00 61.41 391 GLY A C 1
ATOM 3156 O O . GLY A 1 391 ? 5.566 5.777 -21.391 1.00 61.41 391 GLY A O 1
ATOM 3157 N N . GLY A 1 392 ? 3.766 5.478 -22.698 1.00 77.69 392 GLY A N 1
ATOM 3158 C CA . GLY A 1 392 ? 4.111 6.550 -23.630 1.00 77.69 392 GLY A CA 1
ATOM 3159 C C . GLY A 1 392 ? 5.377 6.259 -24.447 1.00 77.69 392 GLY A C 1
ATOM 3160 O O . GLY A 1 392 ? 6.026 5.219 -24.314 1.00 77.69 392 GLY A O 1
ATOM 3161 N N . LEU A 1 393 ? 5.755 7.226 -25.284 1.00 83.50 393 LEU A N 1
ATOM 3162 C CA . LEU A 1 393 ? 6.914 7.134 -26.175 1.00 83.50 393 LEU A CA 1
ATOM 3163 C C . LEU A 1 393 ? 8.222 6.832 -25.426 1.00 83.50 393 LEU A C 1
ATOM 3165 O O . LEU A 1 393 ? 9.009 5.990 -25.845 1.00 83.50 393 LEU A O 1
ATOM 3169 N N . GLN A 1 394 ? 8.443 7.466 -24.275 1.00 84.62 394 GLN A N 1
ATOM 3170 C CA . GLN A 1 394 ? 9.663 7.257 -23.493 1.00 84.62 394 GLN A CA 1
ATOM 3171 C C . GLN A 1 394 ? 9.815 5.810 -23.000 1.00 84.62 394 GLN A C 1
ATOM 3173 O O . GLN A 1 394 ? 10.931 5.290 -22.966 1.00 84.62 394 GLN A O 1
ATOM 3178 N N . THR A 1 395 ? 8.717 5.146 -22.628 1.00 82.44 395 THR A N 1
ATOM 3179 C CA . THR A 1 395 ? 8.759 3.743 -22.191 1.00 82.44 395 THR A CA 1
ATOM 3180 C C . THR A 1 395 ? 8.975 2.809 -23.373 1.00 82.44 395 THR A C 1
ATOM 3182 O O . THR A 1 395 ? 9.763 1.877 -23.252 1.00 82.44 395 THR A O 1
ATOM 3185 N N . LEU A 1 396 ? 8.375 3.094 -24.538 1.00 84.75 396 LEU A N 1
ATOM 3186 C CA . LEU A 1 396 ? 8.658 2.354 -25.772 1.00 84.75 396 LEU A CA 1
ATOM 3187 C C . LEU A 1 396 ? 10.160 2.362 -26.089 1.00 84.75 396 LEU A C 1
ATOM 3189 O O . LEU A 1 396 ? 10.747 1.300 -26.292 1.00 84.75 396 LEU A O 1
ATOM 3193 N N . LEU A 1 397 ? 10.788 3.541 -26.058 1.00 87.06 397 LEU A N 1
ATOM 3194 C CA . LEU A 1 397 ? 12.220 3.705 -26.325 1.00 87.06 397 LEU A CA 1
ATOM 3195 C C . LEU A 1 397 ? 13.089 2.974 -25.292 1.00 87.06 397 LEU A C 1
ATOM 3197 O O . LEU A 1 397 ? 14.078 2.340 -25.650 1.00 87.06 397 LEU A O 1
ATOM 3201 N N . ARG A 1 398 ? 12.706 3.015 -24.008 1.00 83.38 398 ARG A N 1
ATOM 3202 C CA . ARG A 1 398 ? 13.408 2.287 -22.936 1.00 83.38 398 ARG A CA 1
ATOM 3203 C C . ARG A 1 398 ? 13.272 0.771 -23.066 1.00 83.38 398 ARG A C 1
ATOM 3205 O O . ARG A 1 398 ? 14.243 0.060 -22.831 1.00 83.38 398 ARG A O 1
ATOM 3212 N N . ASN A 1 399 ? 12.110 0.274 -23.476 1.00 83.06 399 ASN A N 1
ATOM 3213 C CA . ASN A 1 399 ? 11.903 -1.154 -23.719 1.00 83.06 399 ASN A CA 1
ATOM 3214 C C . ASN A 1 399 ? 12.713 -1.632 -24.938 1.00 83.06 399 ASN A C 1
ATOM 3216 O O . ASN A 1 399 ? 13.258 -2.736 -24.930 1.00 83.06 399 ASN A O 1
ATOM 3220 N N . HIS A 1 400 ? 12.908 -0.760 -25.930 1.00 86.44 400 HIS A N 1
ATOM 3221 C CA . HIS A 1 400 ? 13.792 -0.972 -27.080 1.00 86.44 400 HIS A CA 1
ATOM 3222 C C . HIS A 1 400 ? 15.229 -0.496 -26.815 1.00 86.44 400 HIS A C 1
ATOM 3224 O O . HIS A 1 400 ? 15.896 0.033 -27.702 1.00 86.44 400 HIS A O 1
ATOM 3230 N N . HIS A 1 401 ? 15.749 -0.727 -25.603 1.00 86.50 401 HIS A N 1
ATOM 3231 C CA . HIS A 1 401 ? 17.118 -0.347 -25.226 1.00 86.50 401 HIS A CA 1
ATOM 3232 C C . HIS A 1 401 ? 18.198 -0.932 -26.148 1.00 86.50 401 HIS A C 1
ATOM 3234 O O . HIS A 1 401 ? 19.303 -0.409 -26.195 1.00 86.50 401 HIS A O 1
ATOM 3240 N N . HIS A 1 402 ? 17.904 -2.026 -26.851 1.00 85.69 402 HIS A N 1
ATOM 3241 C CA . HIS A 1 402 ? 18.807 -2.644 -27.815 1.00 85.69 402 HIS A CA 1
ATOM 3242 C C . HIS A 1 402 ? 18.998 -1.807 -29.087 1.00 85.69 402 HIS A C 1
ATOM 3244 O O . HIS A 1 402 ? 20.022 -1.960 -29.741 1.00 85.69 402 HIS A O 1
ATOM 3250 N N . VAL A 1 403 ? 18.059 -0.906 -29.394 1.00 90.31 403 VAL A N 1
ATOM 3251 C CA . VAL A 1 403 ? 18.132 0.059 -30.504 1.00 90.31 403 VAL A CA 1
ATOM 3252 C C . VAL A 1 403 ? 18.482 1.453 -29.991 1.00 90.31 403 VAL A C 1
ATOM 3254 O O . VAL A 1 403 ? 19.304 2.142 -30.586 1.00 90.31 403 VAL A O 1
ATOM 3257 N N . PHE A 1 404 ? 17.892 1.874 -28.869 1.00 92.88 404 PHE A N 1
ATOM 3258 C CA . PHE A 1 404 ? 17.959 3.257 -28.403 1.00 92.88 404 PHE A CA 1
ATOM 3259 C C . PHE A 1 404 ? 18.784 3.445 -27.127 1.00 92.88 404 PHE A C 1
ATOM 3261 O O . PHE A 1 404 ? 18.756 2.648 -26.179 1.00 92.88 404 PHE A O 1
ATOM 3268 N N . LEU A 1 405 ? 19.477 4.580 -27.069 1.00 90.81 405 LEU A N 1
ATOM 3269 C CA . LEU A 1 405 ? 20.092 5.115 -25.864 1.00 90.81 405 LEU A CA 1
ATOM 3270 C C . LEU A 1 405 ? 19.273 6.316 -25.385 1.00 90.81 405 LEU A C 1
ATOM 3272 O O . LEU A 1 405 ? 19.327 7.384 -25.986 1.00 90.81 405 LEU A O 1
ATOM 3276 N N . VAL A 1 406 ? 18.520 6.137 -24.297 1.00 90.12 406 VAL A N 1
ATOM 3277 C CA . VAL A 1 406 ? 17.701 7.197 -23.690 1.00 90.12 406 VAL A CA 1
ATOM 3278 C C . VAL A 1 406 ? 18.447 7.812 -22.510 1.00 90.12 406 VAL A C 1
ATOM 3280 O O . VAL A 1 406 ? 18.729 7.115 -21.535 1.00 90.12 406 VAL A O 1
ATOM 3283 N N . TYR A 1 407 ? 18.717 9.115 -22.565 1.00 87.56 407 TYR A N 1
ATOM 3284 C CA . TYR A 1 407 ? 19.436 9.849 -21.522 1.00 87.56 407 TYR A CA 1
ATOM 3285 C C . TYR A 1 407 ? 18.887 11.275 -21.375 1.00 87.56 407 TYR A C 1
ATOM 3287 O O . TYR A 1 407 ? 18.725 11.979 -22.366 1.00 87.56 407 TYR A O 1
ATOM 3295 N N . ASN A 1 408 ? 18.565 11.697 -20.145 1.00 85.06 408 ASN A N 1
ATOM 3296 C CA . ASN A 1 408 ? 18.070 13.047 -19.814 1.00 85.06 408 ASN A CA 1
ATOM 3297 C C . ASN A 1 408 ? 16.976 13.601 -20.751 1.00 85.06 408 ASN A C 1
ATOM 3299 O O . ASN A 1 408 ? 17.040 14.737 -21.209 1.00 85.06 408 ASN A O 1
ATOM 3303 N N . GLY A 1 409 ? 15.957 12.790 -21.055 1.00 84.56 409 GLY A N 1
ATOM 3304 C CA . GLY A 1 409 ? 14.840 13.211 -21.915 1.00 84.56 409 GLY A CA 1
ATOM 3305 C C . GLY A 1 409 ? 15.176 13.290 -23.410 1.00 84.56 409 GLY A C 1
ATOM 3306 O O . GLY A 1 409 ? 14.321 13.682 -24.204 1.00 84.56 409 GLY A O 1
ATOM 3307 N N . LYS A 1 410 ? 16.390 12.890 -23.797 1.00 89.75 410 LYS A N 1
ATOM 3308 C CA . LYS A 1 410 ? 16.855 12.782 -25.179 1.00 89.75 410 LYS A CA 1
ATOM 3309 C C . LYS A 1 410 ? 17.116 11.325 -25.553 1.00 89.75 410 LYS A C 1
ATOM 3311 O O . LYS A 1 410 ? 17.269 10.462 -24.683 1.00 89.75 410 LYS A O 1
ATOM 3316 N N . VAL A 1 411 ? 17.169 11.050 -26.849 1.00 92.38 411 VAL A N 1
ATOM 3317 C CA . VAL A 1 411 ? 17.429 9.720 -27.397 1.00 92.38 411 VAL A CA 1
ATOM 3318 C C . VAL A 1 411 ? 18.304 9.793 -28.647 1.00 92.38 411 VAL A C 1
ATOM 3320 O O . VAL A 1 411 ? 18.168 10.718 -29.440 1.00 92.38 411 VAL A O 1
ATOM 3323 N N . LYS A 1 412 ? 19.188 8.809 -28.809 1.00 93.25 412 LYS A N 1
ATOM 3324 C CA . LYS A 1 412 ? 19.923 8.514 -30.050 1.00 93.25 412 LYS A CA 1
ATOM 3325 C C . LYS A 1 412 ? 19.990 7.003 -30.283 1.00 93.25 412 LYS A C 1
ATOM 3327 O O . LYS A 1 412 ? 19.514 6.241 -29.427 1.00 93.25 412 LYS A O 1
ATOM 3332 N N . LEU A 1 413 ? 20.582 6.547 -31.389 1.00 92.56 413 LEU A N 1
ATOM 3333 C CA . LEU A 1 413 ? 20.819 5.116 -31.570 1.00 92.56 413 LEU A CA 1
ATOM 3334 C C . LEU A 1 413 ? 21.925 4.633 -30.631 1.00 92.56 413 LEU A C 1
ATOM 3336 O O . LEU A 1 413 ? 22.930 5.300 -30.382 1.00 92.56 413 LEU A O 1
ATOM 3340 N N . ARG A 1 414 ? 21.729 3.440 -30.077 1.00 90.38 414 ARG A N 1
ATOM 3341 C CA . ARG A 1 414 ? 22.733 2.771 -29.260 1.00 90.38 414 ARG A CA 1
ATOM 3342 C C . ARG A 1 414 ? 23.710 2.059 -30.181 1.00 90.38 414 ARG A C 1
ATOM 3344 O O . ARG A 1 414 ? 23.379 1.011 -30.724 1.00 90.38 414 ARG A O 1
ATOM 3351 N N . LYS A 1 415 ? 24.934 2.573 -30.275 1.00 86.62 415 LYS A N 1
ATOM 3352 C CA . LYS A 1 415 ? 26.022 1.883 -30.970 1.00 86.62 415 LYS A CA 1
ATOM 3353 C C . LYS A 1 415 ? 26.218 0.467 -30.396 1.00 86.62 415 LYS A C 1
ATOM 3355 O O . LYS A 1 415 ? 26.425 0.340 -29.183 1.00 86.62 415 LYS A O 1
ATOM 3360 N N . PRO A 1 416 ? 26.154 -0.591 -31.225 1.00 85.62 416 PRO A N 1
ATOM 3361 C CA . PRO A 1 416 ? 26.464 -1.948 -30.788 1.00 85.62 416 PRO A CA 1
ATOM 3362 C C . PRO A 1 416 ? 27.894 -2.047 -30.251 1.00 85.62 416 PRO A C 1
ATOM 3364 O O . PRO A 1 416 ? 28.834 -1.555 -30.873 1.00 85.62 416 PRO A O 1
ATOM 3367 N N . THR A 1 417 ? 28.064 -2.685 -29.093 1.00 81.69 417 THR A N 1
ATOM 3368 C CA . THR A 1 417 ? 29.372 -2.924 -28.471 1.00 81.69 417 THR A CA 1
ATOM 3369 C C . THR A 1 417 ? 29.651 -4.416 -28.368 1.00 81.69 417 THR A C 1
ATOM 3371 O O . THR A 1 417 ? 28.734 -5.215 -28.165 1.00 81.69 417 THR A O 1
ATOM 3374 N N . ILE A 1 418 ? 30.926 -4.794 -28.495 1.00 77.00 418 ILE A N 1
ATOM 3375 C CA . ILE A 1 418 ? 31.364 -6.180 -28.321 1.00 77.00 418 ILE A CA 1
ATOM 3376 C C . ILE A 1 418 ? 31.089 -6.587 -26.871 1.00 77.00 418 ILE A C 1
ATOM 3378 O O . ILE A 1 418 ? 31.582 -5.958 -25.933 1.00 77.00 418 ILE A O 1
ATOM 3382 N N . LYS A 1 419 ? 30.308 -7.651 -26.683 1.00 66.94 419 LYS A N 1
ATOM 3383 C CA . LYS A 1 419 ? 30.137 -8.308 -25.384 1.00 66.94 419 LYS A CA 1
ATOM 3384 C C . LYS A 1 419 ? 30.833 -9.663 -25.427 1.00 66.94 419 LYS A C 1
ATOM 3386 O O . LYS A 1 419 ? 30.675 -10.388 -26.403 1.00 66.94 419 LYS A O 1
ATOM 3391 N N . LYS A 1 420 ? 31.560 -10.027 -24.362 1.00 60.62 420 LYS A N 1
ATOM 3392 C CA . LYS A 1 420 ? 32.030 -11.408 -24.165 1.00 60.62 420 LYS A CA 1
ATOM 3393 C C . LYS A 1 420 ? 30.800 -12.304 -23.998 1.00 60.62 420 LYS A C 1
ATOM 3395 O O . LYS A 1 420 ? 30.189 -12.316 -22.933 1.00 60.62 420 LYS A O 1
ATOM 3400 N N . LEU A 1 421 ? 30.398 -12.983 -25.068 1.00 58.78 421 LEU A N 1
ATOM 3401 C CA . LEU A 1 421 ? 29.347 -13.993 -25.021 1.00 58.78 421 LEU A CA 1
ATOM 3402 C C . LEU A 1 421 ? 29.901 -15.232 -24.312 1.00 58.78 421 LEU A C 1
ATOM 3404 O O . LEU A 1 421 ? 31.021 -15.664 -24.583 1.00 58.78 421 LEU A O 1
ATOM 3408 N N . LEU A 1 422 ? 29.131 -15.790 -23.379 1.00 59.75 422 LEU A N 1
ATOM 3409 C CA . LEU A 1 422 ? 29.470 -17.076 -22.777 1.00 59.75 422 LEU A CA 1
ATOM 3410 C C . LEU A 1 422 ? 29.316 -18.172 -23.852 1.00 59.75 422 LEU A C 1
ATOM 3412 O O . LEU A 1 422 ? 28.392 -18.079 -24.663 1.00 59.75 422 LEU A O 1
ATOM 3416 N N . PRO A 1 423 ? 30.142 -19.236 -23.853 1.00 55.06 423 PRO A N 1
ATOM 3417 C CA . PRO A 1 423 ? 30.179 -20.243 -24.925 1.00 55.06 423 PRO A CA 1
ATOM 3418 C C . PRO A 1 423 ? 28.863 -21.006 -25.210 1.00 55.06 423 PRO A C 1
ATOM 3420 O O . PRO A 1 423 ? 28.839 -21.861 -26.087 1.00 55.06 423 PRO A O 1
ATOM 3423 N N . LYS A 1 424 ? 27.774 -20.752 -24.466 1.00 55.66 424 LYS A N 1
ATOM 3424 C CA . LYS A 1 424 ? 26.491 -21.479 -24.541 1.00 55.66 424 LYS A CA 1
ATOM 3425 C C . LYS A 1 424 ? 25.250 -20.601 -24.775 1.00 55.66 424 LYS A C 1
ATOM 3427 O O . LYS A 1 424 ? 24.136 -21.111 -24.714 1.00 55.66 424 LYS A O 1
ATOM 3432 N N . THR A 1 425 ? 25.386 -19.297 -25.016 1.00 61.00 425 THR A N 1
ATOM 3433 C CA . THR A 1 425 ? 24.212 -18.433 -25.264 1.00 61.00 425 THR A CA 1
ATOM 3434 C C . THR A 1 425 ? 23.704 -18.555 -26.704 1.00 61.00 425 THR A C 1
ATOM 3436 O O . THR A 1 425 ? 24.361 -18.089 -27.631 1.00 61.00 425 THR A O 1
ATOM 3439 N N . ILE A 1 426 ? 22.516 -19.143 -26.889 1.00 67.38 426 ILE A N 1
ATOM 3440 C CA . ILE A 1 426 ? 21.797 -19.184 -28.175 1.00 67.38 426 ILE A CA 1
ATOM 3441 C C . ILE A 1 426 ? 21.189 -17.798 -28.456 1.00 67.38 426 ILE A C 1
ATOM 3443 O O . ILE A 1 426 ? 20.533 -17.212 -27.595 1.00 67.38 426 ILE A O 1
ATOM 3447 N N . LYS A 1 427 ? 21.395 -17.258 -29.666 1.00 75.25 427 LYS A N 1
ATOM 3448 C CA . LYS A 1 427 ? 20.811 -15.974 -30.093 1.00 75.25 427 LYS A CA 1
ATOM 3449 C C . LYS A 1 427 ? 19.356 -16.160 -30.530 1.00 75.25 427 LYS A C 1
ATOM 3451 O O . LYS A 1 427 ? 19.095 -16.674 -31.613 1.00 75.25 427 LYS A O 1
ATOM 3456 N N . GLU A 1 428 ? 18.406 -15.685 -29.732 1.00 74.75 428 GLU A N 1
ATOM 3457 C CA . GLU A 1 428 ? 16.971 -15.826 -30.039 1.00 74.75 428 GLU A CA 1
ATOM 3458 C C . GLU A 1 428 ? 16.397 -14.686 -30.903 1.00 74.75 428 GLU A C 1
ATOM 3460 O O . GLU A 1 428 ? 15.423 -14.880 -31.626 1.00 74.75 428 GLU A O 1
ATOM 3465 N N . LYS A 1 429 ? 16.978 -13.478 -30.841 1.00 81.31 429 LYS A N 1
ATOM 3466 C CA . LYS A 1 429 ? 16.425 -12.268 -31.481 1.00 81.31 429 LYS A CA 1
ATOM 3467 C C . LYS A 1 429 ? 17.262 -11.790 -32.666 1.00 81.31 429 LYS A C 1
ATOM 3469 O O . LYS A 1 429 ? 18.491 -11.767 -32.593 1.00 81.31 429 LYS A O 1
ATOM 3474 N N . LYS A 1 430 ? 16.585 -11.338 -33.729 1.00 87.56 430 LYS A N 1
ATOM 3475 C CA . LYS A 1 430 ? 17.197 -10.695 -34.904 1.00 87.56 430 LYS A CA 1
ATOM 3476 C C . LYS A 1 430 ? 17.846 -9.359 -34.532 1.00 87.56 430 LYS A C 1
ATOM 3478 O O . LYS A 1 430 ? 17.318 -8.608 -33.712 1.00 87.56 430 LYS A O 1
ATOM 3483 N N . CYS A 1 431 ? 18.987 -9.054 -35.141 1.00 88.75 431 CYS A N 1
ATOM 3484 C CA . CYS A 1 431 ? 19.687 -7.791 -34.942 1.00 88.75 431 CYS A CA 1
ATOM 3485 C C . CYS A 1 431 ? 18.986 -6.664 -35.689 1.00 88.75 431 CYS A C 1
ATOM 3487 O O . CYS A 1 431 ? 19.076 -6.582 -36.910 1.00 88.75 431 CYS A O 1
ATOM 3489 N N . TRP A 1 432 ? 18.343 -5.758 -34.956 1.00 92.00 432 TRP A N 1
ATOM 3490 C CA . TRP A 1 432 ? 17.643 -4.630 -35.565 1.00 92.00 432 TRP A CA 1
ATOM 3491 C C . TRP A 1 432 ? 18.548 -3.826 -36.515 1.00 92.00 432 TRP A C 1
ATOM 3493 O O . TRP A 1 432 ? 18.129 -3.529 -37.629 1.00 92.00 432 TRP A O 1
ATOM 3503 N N . PHE A 1 433 ? 19.802 -3.550 -36.129 1.00 91.81 433 PHE A N 1
ATOM 3504 C CA . PHE A 1 433 ? 20.725 -2.764 -36.957 1.00 91.81 433 PHE A CA 1
ATOM 3505 C C . PHE A 1 433 ? 21.129 -3.467 -38.251 1.00 91.81 433 PHE A C 1
ATOM 3507 O O . PHE A 1 433 ? 21.245 -2.814 -39.277 1.00 91.81 433 PHE A O 1
ATOM 3514 N N . PHE A 1 434 ? 21.310 -4.787 -38.232 1.00 89.38 434 PHE A N 1
ATOM 3515 C CA . PHE A 1 434 ? 21.663 -5.531 -39.441 1.00 89.38 434 PHE A CA 1
ATOM 3516 C C . PHE A 1 434 ? 20.560 -5.449 -40.506 1.00 89.38 434 PHE A C 1
ATOM 3518 O O . PHE A 1 434 ? 20.860 -5.299 -41.682 1.00 89.38 434 PHE A O 1
ATOM 3525 N N . TYR A 1 435 ? 19.293 -5.505 -40.087 1.00 88.62 435 TYR A N 1
ATOM 3526 C CA . TYR A 1 435 ? 18.157 -5.512 -41.012 1.00 88.62 435 TYR A CA 1
ATOM 3527 C C . TYR A 1 435 ? 17.619 -4.119 -41.364 1.00 88.62 435 TYR A C 1
ATOM 3529 O O . TYR A 1 435 ? 16.997 -3.970 -42.409 1.00 88.62 435 TYR A O 1
ATOM 3537 N N . ASN A 1 436 ? 17.809 -3.116 -40.499 1.00 89.00 436 ASN A N 1
ATOM 3538 C CA . ASN A 1 436 ? 17.113 -1.828 -40.619 1.00 89.00 436 ASN A CA 1
ATOM 3539 C C . ASN A 1 436 ? 18.042 -0.609 -40.668 1.00 89.00 436 ASN A C 1
ATOM 3541 O O . ASN A 1 436 ? 17.594 0.473 -41.041 1.00 89.00 436 ASN A O 1
ATOM 3545 N N . HIS A 1 437 ? 19.311 -0.738 -40.267 1.00 89.69 437 HIS A N 1
ATOM 3546 C CA . HIS A 1 437 ? 20.242 0.385 -40.294 1.00 89.69 437 HIS A CA 1
ATOM 3547 C C . HIS A 1 437 ? 20.904 0.490 -41.673 1.00 89.69 437 HIS A C 1
ATOM 3549 O O . HIS A 1 437 ? 21.397 -0.519 -42.176 1.00 89.69 437 HIS A O 1
ATOM 3555 N N . PRO A 1 438 ? 21.000 1.684 -42.278 1.00 87.75 438 PRO A N 1
ATOM 3556 C CA . PRO A 1 438 ? 21.562 1.827 -43.619 1.00 87.75 438 PRO A CA 1
ATOM 3557 C C . PRO A 1 438 ? 23.068 1.515 -43.691 1.00 87.75 438 PRO A C 1
ATOM 3559 O O . PRO A 1 438 ? 23.547 1.126 -44.747 1.00 87.75 438 PRO A O 1
ATOM 3562 N N . ASP A 1 439 ? 23.799 1.616 -42.574 1.00 88.38 439 ASP A N 1
ATOM 3563 C CA . ASP A 1 439 ? 25.203 1.159 -42.474 1.00 88.38 439 ASP A CA 1
ATOM 3564 C C . ASP A 1 439 ? 25.333 -0.306 -42.006 1.00 88.38 439 ASP A C 1
ATOM 3566 O O . ASP A 1 439 ? 26.424 -0.747 -41.651 1.00 88.38 439 ASP A O 1
ATOM 3570 N N . SER A 1 440 ? 24.222 -1.053 -41.932 1.00 89.31 440 SER A N 1
ATOM 3571 C CA . SER A 1 440 ? 24.139 -2.377 -41.291 1.00 89.31 440 SER A CA 1
ATOM 3572 C C . SER A 1 440 ? 24.628 -2.375 -39.831 1.00 89.31 440 SER A C 1
ATOM 3574 O O . SER A 1 440 ? 24.792 -1.325 -39.209 1.00 89.31 440 SER A O 1
ATOM 3576 N N . CYS A 1 441 ? 24.792 -3.547 -39.215 1.00 88.88 441 CYS A N 1
ATOM 3577 C CA . CYS A 1 441 ? 25.401 -3.655 -37.889 1.00 88.88 441 CYS A CA 1
ATOM 3578 C C . CYS A 1 441 ? 26.935 -3.530 -38.001 1.00 88.88 441 CYS A C 1
ATOM 3580 O O . CYS A 1 441 ? 27.517 -4.205 -38.847 1.00 88.88 441 CYS A O 1
ATOM 3582 N N . PRO A 1 442 ? 27.612 -2.751 -37.134 1.00 88.56 442 PRO A N 1
ATOM 3583 C CA . PRO A 1 442 ? 29.065 -2.576 -37.188 1.00 88.56 442 PRO A CA 1
ATOM 3584 C C . PRO A 1 442 ? 29.853 -3.750 -36.576 1.00 88.56 442 PRO A C 1
ATOM 3586 O O . PRO A 1 442 ? 31.078 -3.697 -36.523 1.00 88.56 442 PRO A O 1
ATOM 3589 N N . LEU A 1 443 ? 29.176 -4.780 -36.057 1.00 87.75 443 LEU A N 1
ATOM 3590 C CA . LEU A 1 443 ? 29.794 -5.974 -35.471 1.00 87.75 443 LEU A CA 1
ATOM 3591 C C . LEU A 1 443 ? 29.710 -7.153 -36.449 1.00 87.75 443 LEU A C 1
ATOM 3593 O O . LEU A 1 443 ? 28.770 -7.231 -37.237 1.00 87.75 443 LEU A O 1
ATOM 3597 N N . SER A 1 444 ? 30.641 -8.109 -36.370 1.00 84.94 444 SER A N 1
ATOM 3598 C CA . SER A 1 444 ? 30.445 -9.408 -37.031 1.00 84.94 444 SER A CA 1
ATOM 3599 C C . SER A 1 444 ? 29.337 -10.198 -36.325 1.00 84.94 444 SER A C 1
ATOM 3601 O O . SER A 1 444 ? 28.992 -9.883 -35.181 1.00 84.94 444 SER A O 1
ATOM 3603 N N . ASP A 1 445 ? 28.776 -11.227 -36.975 1.00 83.06 445 ASP A N 1
ATOM 3604 C CA . ASP A 1 445 ? 27.766 -12.063 -36.316 1.00 83.06 445 ASP A CA 1
ATOM 3605 C C . ASP A 1 445 ? 28.344 -12.662 -35.022 1.00 83.06 445 ASP A C 1
ATOM 3607 O O . ASP A 1 445 ? 27.746 -12.487 -33.969 1.00 83.06 445 ASP A O 1
ATOM 3611 N N . GLU A 1 446 ? 29.559 -13.212 -35.037 1.00 80.31 446 GLU A N 1
ATOM 3612 C CA . GLU A 1 446 ? 30.237 -13.769 -33.849 1.00 80.31 446 GLU A CA 1
ATOM 3613 C C . GLU A 1 446 ? 30.263 -12.823 -32.633 1.00 80.31 446 GLU A C 1
ATOM 3615 O O . GLU A 1 446 ? 30.078 -13.260 -31.498 1.00 80.31 446 GLU A O 1
ATOM 3620 N N . HIS A 1 447 ? 30.443 -11.519 -32.864 1.00 82.50 447 HIS A N 1
ATOM 3621 C CA . HIS A 1 447 ? 30.543 -10.514 -31.802 1.00 82.50 447 HIS A CA 1
ATOM 3622 C C . HIS A 1 447 ? 29.211 -9.833 -31.462 1.00 82.50 447 HIS A C 1
ATOM 3624 O O . HIS A 1 447 ? 29.103 -9.164 -30.428 1.00 82.50 447 HIS A O 1
ATOM 3630 N N . CYS A 1 448 ? 28.193 -9.965 -32.314 1.00 83.12 448 CYS A N 1
ATOM 3631 C CA . CYS A 1 448 ? 26.888 -9.372 -32.074 1.00 83.12 448 CYS A CA 1
ATOM 3632 C C . CYS A 1 448 ? 26.063 -10.226 -31.106 1.00 83.12 448 CYS A C 1
ATOM 3634 O O . CYS A 1 448 ? 25.926 -11.437 -31.251 1.00 83.12 448 CYS A O 1
ATOM 3636 N N . THR A 1 449 ? 25.423 -9.573 -30.135 1.00 81.56 449 THR A N 1
ATOM 3637 C CA . THR A 1 449 ? 24.496 -10.235 -29.196 1.00 81.56 449 THR A CA 1
ATOM 3638 C C . THR A 1 449 ? 23.184 -10.681 -29.867 1.00 81.56 449 THR A C 1
ATOM 3640 O O . THR A 1 449 ? 22.394 -11.396 -29.258 1.00 81.56 449 THR A O 1
ATOM 3643 N N . TYR A 1 450 ? 22.936 -10.253 -31.107 1.00 84.75 450 TYR A N 1
ATOM 3644 C CA . TYR A 1 450 ? 21.720 -10.511 -31.875 1.00 84.75 450 TYR A CA 1
ATOM 3645 C C . TYR A 1 450 ? 22.056 -11.186 -33.208 1.00 84.75 450 TYR A C 1
ATOM 3647 O O . TYR A 1 450 ? 23.159 -11.046 -33.728 1.00 84.75 450 TYR A O 1
ATOM 3655 N N . LYS A 1 451 ? 21.097 -11.916 -33.773 1.00 84.69 451 LYS A N 1
ATOM 3656 C CA . LYS A 1 451 ? 21.282 -12.727 -34.980 1.00 84.69 451 LYS A CA 1
ATOM 3657 C C . LYS A 1 451 ? 21.310 -11.869 -36.253 1.00 84.69 451 LYS A C 1
ATOM 3659 O O . LYS A 1 451 ? 20.348 -11.133 -36.488 1.00 84.69 451 LYS A O 1
ATOM 3664 N N . HIS A 1 452 ? 22.375 -11.945 -37.059 1.00 84.56 452 HIS A N 1
ATOM 3665 C CA . HIS A 1 452 ? 22.476 -11.248 -38.354 1.00 84.56 452 HIS A CA 1
ATOM 3666 C C . HIS A 1 452 ? 21.882 -12.084 -39.484 1.00 84.56 452 HIS A C 1
ATOM 3668 O O . HIS A 1 452 ? 20.912 -11.668 -40.106 1.00 84.56 452 HIS A O 1
ATOM 3674 N N . LEU A 1 453 ? 22.392 -13.293 -39.694 1.00 74.44 453 LEU A N 1
ATOM 3675 C CA . LEU A 1 453 ? 21.887 -14.267 -40.662 1.00 74.44 453 LEU A CA 1
ATOM 3676 C C . LEU A 1 453 ? 21.806 -15.643 -39.990 1.00 74.44 453 LEU A C 1
ATOM 3678 O O . LEU A 1 453 ? 22.370 -15.834 -38.913 1.00 74.44 453 LEU A O 1
ATOM 3682 N N . SER A 1 454 ? 20.973 -16.516 -40.563 1.00 54.88 454 SER A N 1
ATOM 3683 C CA . SER A 1 454 ? 20.587 -17.839 -40.054 1.00 54.88 454 SER A CA 1
ATOM 3684 C C . SER A 1 454 ? 21.717 -18.650 -39.457 1.00 54.88 454 SER A C 1
ATOM 3686 O O . SER A 1 454 ? 22.687 -18.876 -40.204 1.00 54.88 454 SER A O 1
#